Protein 2MGV (pdb70)

Foldseek 3Di:
DKFQDDQAQHFPVVSQVRQVVVVAHEDPDEEEEEDQDDFRGFHDKDDDGIDDHDDYIYTYGYHYD

Sequence (65 aa):
GSRVPSVAGLDVDAARQRLKDAGFQVADQTNSVNSSAKYGEVVGTSPSGQTIPGSIVTIQISNGIGSRVPSVAGLDVDAARQRLKDAGFQVADQTNSVNSSAKYGEVVGTSPSGQTIPGSIVTIQISNGIGSRVPSVAGLDVDAARQRLKDAGFQVADQTNSVNSSAKYGEVVGTSPSGQTIPGSIVTIQISNGIGSRVPSVAGLDVDAARQRLKDAGFQVADQTNSVNSSAKYGEVVGTSPSGQTIPGSIVTIQISNGIGSRVPSVAGLDVDAARQRLKDAGFQVADQTNSVNSSAKYGEVVGTSPSGQTIPGSIVTIQISNGIGSRVPSVAGLDVDAARQRLKDAGFQVADQTNSVNSSAKYGEVVGTSPSGQTIPGSIVTIQISNGIGSRVPSVAGLDVDAARQRLKDAGFQVADQTNSVNSSAKYGEVVGTSPSGQTIPGSIVTIQISNGIGSRVPSVAGLDVDAARQRLKDAGFQVADQTNSVNSSAKYGEVVGTSPSGQTIPGSIVTIQISNGIGSRVPSVAGLDVDAARQRLKDAGFQVADQTNSVNSSAKYGEVVGTSPSGQTIPGSIVTIQISNGIGSRVPSVAGLDVDAARQRLKDAGFQVADQTNSVNSSAKYGEVVGTSPSGQTIPGSIVTIQISNGI

Nearest PDB structures (foldseek):
  2mgv-assembly1_A  TM=9.965E-01  e=6.002E-12  Mycobacterium tuberculosis H37Rv
  3m9g-assembly1_A  TM=8.282E-01  e=5.895E-03  Staphylococcus aureus subsp. aureus N315
  3py9-assembly1_A  TM=7.539E-01  e=1.488E-02  Staphylococcus aureus subsp. aureus Mu50
  5e10-assembly1_A  TM=6.794E-01  e=1.393E-02  Mycobacterium tuberculosis H37Rv
  2kuf-assembly1_A  TM=7.237E-01  e=1.939E-02  Mycobacterium tuberculosis H37Rv

Radius of gyration: 11.42 Å; Cα contacts (8 Å, |Δi|>4): 129; chains: 1; bounding box: 31×23×20 Å

CATH classification: 3.30.10.20

Structure (mmCIF, N/CA/C/O backbone):
data_2MGV
#
_entry.id   2MGV
#
loop_
_atom_site.group_PDB
_atom_site.id
_atom_site.type_symbol
_atom_site.label_atom_id
_atom_site.label_alt_id
_atom_site.label_comp_id
_atom_site.label_asym_id
_atom_site.label_entity_id
_atom_site.label_seq_id
_atom_site.pdbx_PDB_ins_code
_atom_site.Cartn_x
_atom_site.Cartn_y
_atom_site.Cartn_z
_atom_site.occupancy
_atom_site.B_iso_or_equiv
_atom_site.auth_seq_id
_atom_site.auth_comp_id
_atom_site.auth_asym_id
_atom_site.auth_atom_id
_atom_site.pdbx_PDB_model_num
ATOM 1 N N . GLY A 1 1 ? 1.330 0.000 0.000 1.00 13.00 1 GLY A N 1
ATOM 2 C CA . GLY A 1 1 ? 2.071 0.001 -1.247 1.00 45.03 1 GLY A CA 1
ATOM 3 C C . GLY A 1 1 ? 3.571 0.042 -1.030 1.00 21.20 1 GLY A C 1
ATOM 4 O O . GLY A 1 1 ? 4.121 1.073 -0.645 1.00 5.33 1 GLY A O 1
ATOM 8 N N . SER A 1 2 ? 4.234 -1.084 -1.276 1.00 0.31 2 SER A N 1
ATOM 9 C CA . SER A 1 2 ? 5.679 -1.174 -1.099 1.00 73.14 2 SER A CA 1
ATOM 10 C C . SER A 1 2 ? 6.411 -0.563 -2.290 1.00 53.03 2 SER A C 1
ATOM 11 O O . SER A 1 2 ? 6.602 -1.215 -3.317 1.00 35.21 2 SER A O 1
ATOM 19 N N . ARG A 1 3 ? 6.818 0.694 -2.145 1.00 23.40 3 ARG A N 1
ATOM 20 C CA . ARG A 1 3 ? 7.528 1.394 -3.208 1.00 43.42 3 ARG A CA 1
ATOM 21 C C . ARG A 1 3 ? 8.026 2.754 -2.726 1.00 34.25 3 ARG A C 1
ATOM 22 O O . ARG A 1 3 ? 7.444 3.790 -3.048 1.00 32.23 3 ARG A O 1
ATOM 43 N N . VAL A 1 4 ? 9.106 2.742 -1.950 1.00 55.14 4 VAL A N 1
ATOM 44 C CA . VAL A 1 4 ? 9.682 3.973 -1.424 1.00 12.35 4 VAL A CA 1
ATOM 45 C C . VAL A 1 4 ? 10.319 4.801 -2.534 1.00 21.10 4 VAL A C 1
ATOM 46 O O . VAL A 1 4 ? 11.065 4.292 -3.371 1.00 53.44 4 VAL A O 1
ATOM 59 N N . PRO A 1 5 ? 10.021 6.109 -2.543 1.00 33.40 5 PRO A N 1
ATOM 60 C CA . PRO A 1 5 ? 10.555 7.036 -3.545 1.00 21.41 5 PRO A CA 1
ATOM 61 C C . PRO A 1 5 ? 12.050 7.278 -3.371 1.00 45.02 5 PRO A C 1
ATOM 62 O O . PRO A 1 5 ? 12.561 7.291 -2.251 1.00 52.51 5 PRO A O 1
ATOM 73 N N . SER A 1 6 ? 12.748 7.470 -4.487 1.00 32.45 6 SER A N 1
ATOM 74 C CA . SER A 1 6 ? 14.186 7.708 -4.457 1.00 40.33 6 SER A CA 1
ATOM 75 C C . SER A 1 6 ? 14.488 9.173 -4.155 1.00 35.03 6 SER A C 1
ATOM 76 O O . SER A 1 6 ? 14.128 10.065 -4.924 1.00 22.42 6 SER A O 1
ATOM 84 N N . VAL A 1 7 ? 15.150 9.414 -3.028 1.00 23.31 7 VAL A N 1
ATOM 85 C CA . VAL A 1 7 ? 15.502 10.769 -2.622 1.00 50.34 7 VAL A CA 1
ATOM 86 C C . VAL A 1 7 ? 17.012 10.978 -2.655 1.00 13.41 7 VAL A C 1
ATOM 87 O O . VAL A 1 7 ? 17.516 12.008 -2.208 1.00 13.13 7 VAL A O 1
ATOM 100 N N . ALA A 1 8 ? 17.729 9.994 -3.188 1.00 15.31 8 ALA A N 1
ATOM 101 C CA . ALA A 1 8 ? 19.181 10.071 -3.281 1.00 41.34 8 ALA A CA 1
ATOM 102 C C . ALA A 1 8 ? 19.617 11.327 -4.029 1.00 63.43 8 ALA A C 1
ATOM 103 O O . ALA A 1 8 ? 19.171 11.582 -5.147 1.00 32.12 8 ALA A O 1
ATOM 110 N N . GLY A 1 9 ? 20.493 12.108 -3.404 1.00 54.42 9 GLY A N 1
ATOM 111 C CA . GLY A 1 9 ? 20.974 13.328 -4.026 1.00 14.53 9 GLY A CA 1
ATOM 112 C C . GLY A 1 9 ? 20.200 14.552 -3.576 1.00 52.04 9 GLY A C 1
ATOM 113 O O . GLY A 1 9 ? 20.664 15.682 -3.734 1.00 41.00 9 GLY A O 1
ATOM 117 N N . LEU A 1 10 ? 19.016 14.329 -3.017 1.00 31.33 10 LEU A N 1
ATOM 118 C CA . LEU A 1 10 ? 18.174 15.423 -2.544 1.00 63.43 10 LEU A CA 1
ATOM 119 C C . LEU A 1 10 ? 18.502 15.776 -1.097 1.00 71.21 10 LEU A C 1
ATOM 120 O O . LEU A 1 10 ? 19.421 15.212 -0.503 1.00 33.33 10 LEU A O 1
ATOM 136 N N . ASP A 1 11 ? 17.743 16.711 -0.536 1.00 24.34 11 ASP A N 1
ATOM 137 C CA . ASP A 1 11 ? 17.951 17.137 0.844 1.00 54.05 11 ASP A CA 1
ATOM 138 C C . ASP A 1 11 ? 17.163 16.256 1.809 1.00 42.33 11 ASP A C 1
ATOM 139 O O . ASP A 1 11 ? 16.159 15.650 1.434 1.00 1.33 11 ASP A O 1
ATOM 148 N N . VAL A 1 12 ? 17.626 16.189 3.053 1.00 45.32 12 VAL A N 1
ATOM 149 C CA . VAL A 1 12 ? 16.966 15.383 4.072 1.00 31.31 12 VAL A CA 1
ATOM 150 C C . VAL A 1 12 ? 15.527 15.839 4.286 1.00 30.45 12 VAL A C 1
ATOM 151 O O . VAL A 1 12 ? 14.608 15.022 4.341 1.00 74.44 12 VAL A O 1
ATOM 164 N N . ASP A 1 13 ? 15.339 17.148 4.407 1.00 1.13 13 ASP A N 1
ATOM 165 C CA . ASP A 1 13 ? 14.011 17.714 4.614 1.00 1.13 13 ASP A CA 1
ATOM 166 C C . ASP A 1 13 ? 13.048 17.251 3.526 1.00 55.31 13 ASP A C 1
ATOM 167 O O . ASP A 1 13 ? 11.860 17.051 3.779 1.00 51.23 13 ASP A O 1
ATOM 176 N N . ALA A 1 14 ? 13.568 17.084 2.314 1.00 15.33 14 ALA A N 1
ATOM 177 C CA . ALA A 1 14 ? 12.754 16.644 1.188 1.00 52.53 14 ALA A CA 1
ATOM 178 C C . ALA A 1 14 ? 12.468 15.149 1.268 1.00 33.20 14 ALA A C 1
ATOM 179 O O . ALA A 1 14 ? 11.355 14.704 0.989 1.00 53.42 14 ALA A O 1
ATOM 186 N N . ALA A 1 15 ? 13.480 14.377 1.651 1.00 52.23 15 ALA A N 1
ATOM 187 C CA . ALA A 1 15 ? 13.336 12.931 1.769 1.00 41.52 15 ALA A CA 1
ATOM 188 C C . ALA A 1 15 ? 12.351 12.566 2.874 1.00 51.21 15 ALA A C 1
ATOM 189 O O . ALA A 1 15 ? 11.665 11.547 2.795 1.00 22.21 15 ALA A O 1
ATOM 196 N N . ARG A 1 16 ? 12.286 13.404 3.903 1.00 2.34 16 ARG A N 1
ATOM 197 C CA . ARG A 1 16 ? 11.386 13.168 5.026 1.00 61.14 16 ARG A CA 1
ATOM 198 C C . ARG A 1 16 ? 9.937 13.426 4.624 1.00 52.02 16 ARG A C 1
ATOM 199 O O . ARG A 1 16 ? 9.025 12.734 5.076 1.00 23.01 16 ARG A O 1
ATOM 220 N N . GLN A 1 17 ? 9.733 14.426 3.772 1.00 4.35 17 GLN A N 1
ATOM 221 C CA . GLN A 1 17 ? 8.395 14.776 3.311 1.00 20.13 17 GLN A CA 1
ATOM 222 C C . GLN A 1 17 ? 7.851 13.713 2.362 1.00 4.30 17 GLN A C 1
ATOM 223 O O . GLN A 1 17 ? 6.648 13.458 2.325 1.00 73.24 17 GLN A O 1
ATOM 237 N N . ARG A 1 18 ? 8.746 13.097 1.596 1.00 2.52 18 ARG A N 1
ATOM 238 C CA . ARG A 1 18 ? 8.356 12.063 0.646 1.00 53.55 18 ARG A CA 1
ATOM 239 C C . ARG A 1 18 ? 7.804 10.839 1.370 1.00 11.20 18 ARG A C 1
ATOM 240 O O . ARG A 1 18 ? 6.746 10.318 1.014 1.00 11.21 18 ARG A O 1
ATOM 261 N N . LEU A 1 19 ? 8.527 10.384 2.387 1.00 1.42 19 LEU A N 1
ATOM 262 C CA . LEU A 1 19 ? 8.111 9.221 3.162 1.00 33.32 19 LEU A CA 1
ATOM 263 C C . LEU A 1 19 ? 6.726 9.435 3.764 1.00 33.33 19 LEU A C 1
ATOM 264 O O . LEU A 1 19 ? 5.845 8.584 3.641 1.00 74.44 19 LEU A O 1
ATOM 280 N N . LYS A 1 20 ? 6.539 10.578 4.415 1.00 42.11 20 LYS A N 1
ATOM 281 C CA . LYS A 1 20 ? 5.261 10.907 5.034 1.00 53.23 20 LYS A CA 1
ATOM 282 C C . LYS A 1 20 ? 4.142 10.919 3.997 1.00 35.53 20 LYS A C 1
ATOM 283 O O . LYS A 1 20 ? 2.994 10.597 4.306 1.00 53.42 20 LYS A O 1
ATOM 302 N N . ASP A 1 21 ? 4.484 11.289 2.768 1.00 35.41 21 ASP A N 1
ATOM 303 C CA . ASP A 1 21 ? 3.508 11.339 1.685 1.00 31.05 21 ASP A CA 1
ATOM 304 C C . ASP A 1 21 ? 3.070 9.934 1.282 1.00 3.24 21 ASP A C 1
ATOM 305 O O . ASP A 1 21 ? 1.961 9.737 0.787 1.00 2.21 21 ASP A O 1
ATOM 314 N N . ALA A 1 22 ? 3.950 8.961 1.498 1.00 50.55 22 ALA A N 1
ATOM 315 C CA . ALA A 1 22 ? 3.654 7.575 1.158 1.00 42.23 2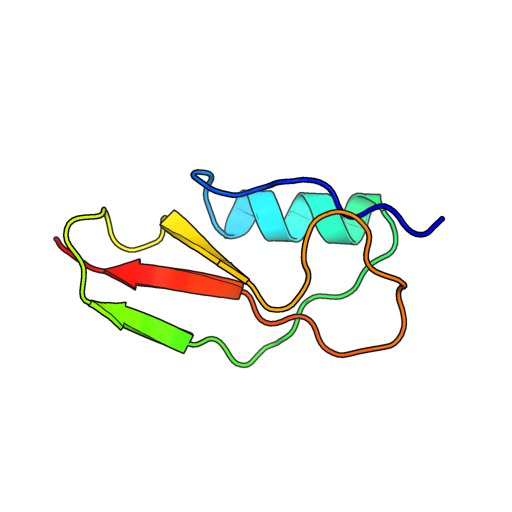2 ALA A CA 1
ATOM 316 C C . ALA A 1 22 ? 3.148 6.808 2.374 1.00 24.33 22 ALA A C 1
ATOM 317 O O . ALA A 1 22 ? 2.949 5.595 2.316 1.00 15.15 22 ALA A O 1
ATOM 324 N N . GLY A 1 23 ? 2.944 7.523 3.477 1.00 73.34 23 GLY A N 1
ATOM 325 C CA . GLY A 1 23 ? 2.464 6.891 4.692 1.00 52.31 23 GLY A CA 1
ATOM 326 C C . GLY A 1 23 ? 3.576 6.223 5.476 1.00 13.54 23 GLY A C 1
ATOM 327 O O . GLY A 1 23 ? 3.323 5.339 6.295 1.00 63.35 23 GLY A O 1
ATOM 331 N N . PHE A 1 24 ? 4.810 6.646 5.226 1.00 5.02 24 PHE A N 1
ATOM 332 C CA . PHE A 1 24 ? 5.966 6.081 5.913 1.00 31.04 24 PHE A CA 1
ATOM 333 C C . PHE A 1 24 ? 6.310 6.894 7.158 1.00 13.01 24 PHE A C 1
ATOM 334 O O . PHE A 1 24 ? 5.712 7.939 7.413 1.00 32.14 24 PHE A O 1
ATOM 351 N N . GLN A 1 25 ? 7.276 6.406 7.928 1.00 24.53 25 GLN A N 1
ATOM 352 C CA . GLN A 1 25 ? 7.699 7.086 9.147 1.00 71.22 25 GLN A CA 1
ATOM 353 C C . GLN A 1 25 ? 9.175 7.462 9.076 1.00 24.44 25 GLN A C 1
ATOM 354 O O . GLN A 1 25 ? 9.947 6.854 8.334 1.00 33.52 25 GLN A O 1
ATOM 368 N N . VAL A 1 26 ? 9.563 8.468 9.854 1.00 55.13 26 VAL A N 1
ATOM 369 C CA . VAL A 1 26 ? 10.947 8.925 9.880 1.00 31.22 26 VAL A CA 1
ATOM 370 C C . VAL A 1 26 ? 11.587 8.660 11.238 1.00 11.33 26 VAL A C 1
ATOM 371 O O . VAL A 1 26 ? 10.983 8.914 12.280 1.00 22.33 26 VAL A O 1
ATOM 384 N N . ALA A 1 27 ? 12.814 8.150 11.219 1.00 73.42 27 ALA A N 1
ATOM 385 C CA . ALA A 1 27 ? 13.537 7.853 12.449 1.00 63.02 27 ALA A CA 1
ATOM 386 C C . ALA A 1 27 ? 14.173 9.112 13.029 1.00 64.32 27 ALA A C 1
ATOM 387 O O . ALA A 1 27 ? 14.376 10.099 12.321 1.00 32.23 27 ALA A O 1
ATOM 394 N N . ASP A 1 28 ? 14.486 9.070 14.319 1.00 15.43 28 ASP A N 1
ATOM 395 C CA . ASP A 1 28 ? 15.099 10.208 14.994 1.00 1.14 28 ASP A CA 1
ATOM 396 C C . ASP A 1 28 ? 16.621 10.120 14.934 1.00 71.21 28 ASP A C 1
ATOM 397 O O . ASP A 1 28 ? 17.305 11.133 14.796 1.00 43.20 28 ASP A O 1
ATOM 406 N N . GLN A 1 29 ? 17.142 8.902 15.039 1.00 25.23 29 GLN A N 1
ATOM 407 C CA . GLN A 1 29 ? 18.583 8.682 14.998 1.00 4.34 29 GLN A CA 1
ATOM 408 C C . GLN A 1 29 ? 19.104 8.752 13.567 1.00 42.03 29 GLN A C 1
ATOM 409 O O . GLN A 1 29 ? 18.599 8.067 12.676 1.00 4.14 29 GLN A O 1
ATOM 423 N N . THR A 1 30 ? 20.118 9.585 13.351 1.00 72.23 30 THR A N 1
ATOM 424 C CA . THR A 1 30 ? 20.706 9.745 12.027 1.00 3.51 30 THR A CA 1
ATOM 425 C C . THR A 1 30 ? 22.205 9.467 12.054 1.00 32.00 30 THR A C 1
ATOM 426 O O . THR A 1 30 ? 22.862 9.654 13.077 1.00 32.42 30 THR A O 1
ATOM 437 N N . ASN A 1 31 ? 22.739 9.020 10.922 1.00 23.13 31 ASN A N 1
ATOM 438 C CA . ASN A 1 31 ? 24.162 8.716 10.817 1.00 72.23 31 ASN A CA 1
ATOM 439 C C . ASN A 1 31 ? 24.823 9.574 9.743 1.00 4.31 31 ASN A C 1
ATOM 440 O O . ASN A 1 31 ? 24.321 9.685 8.625 1.00 35.10 31 ASN A O 1
ATOM 451 N N . SER A 1 32 ? 25.954 10.180 10.091 1.00 24.20 32 SER A N 1
ATOM 452 C CA . SER A 1 32 ? 26.684 11.031 9.159 1.00 51.14 32 SER A CA 1
ATOM 453 C C . SER A 1 32 ? 28.028 10.409 8.792 1.00 74.31 32 SER A C 1
ATOM 454 O O . SER A 1 32 ? 28.751 9.911 9.655 1.00 34.31 32 SER A O 1
ATOM 462 N N . VAL A 1 33 ? 28.356 10.441 7.504 1.00 31.32 33 VAL A N 1
ATOM 463 C CA . VAL A 1 33 ? 29.613 9.881 7.021 1.00 13.25 33 VAL A CA 1
ATOM 464 C C . VAL A 1 33 ? 30.392 10.905 6.203 1.00 32.14 33 VAL A C 1
ATOM 465 O O . VAL A 1 33 ? 29.807 11.733 5.506 1.00 35.54 33 VAL A O 1
ATOM 478 N N . ASN A 1 34 ? 31.716 10.842 6.293 1.00 23.14 34 ASN A N 1
ATOM 479 C CA . ASN A 1 34 ? 32.577 11.764 5.561 1.00 11.01 34 ASN A CA 1
ATOM 480 C C . ASN A 1 34 ? 32.758 11.308 4.117 1.00 42.05 34 ASN A C 1
ATOM 481 O O . ASN A 1 34 ? 32.932 10.120 3.847 1.00 33.41 34 ASN A O 1
ATOM 492 N N . SER A 1 35 ? 32.717 12.261 3.191 1.00 2.42 35 SER A N 1
ATOM 493 C CA . SER A 1 35 ? 32.874 11.958 1.774 1.00 73.04 35 SER A CA 1
ATOM 494 C C . SER A 1 35 ? 33.172 13.224 0.977 1.00 41.33 35 SER A C 1
ATOM 495 O O . SER A 1 35 ? 33.425 14.285 1.548 1.00 53.24 35 SER A O 1
ATOM 503 N N . SER A 1 36 ? 33.141 13.104 -0.347 1.00 11.23 36 SER A N 1
ATOM 504 C CA . SER A 1 36 ? 33.412 14.237 -1.224 1.00 14.43 36 SER A CA 1
ATOM 505 C C . SER A 1 36 ? 32.114 14.920 -1.645 1.00 1.41 36 SER A C 1
ATOM 506 O O . SER A 1 36 ? 32.060 15.595 -2.673 1.00 22.12 36 SER A O 1
ATOM 514 N N . ALA A 1 37 ? 31.070 14.740 -0.842 1.00 62.14 37 ALA A N 1
ATOM 515 C CA . ALA A 1 37 ? 29.773 15.340 -1.130 1.00 21.44 37 ALA A CA 1
ATOM 516 C C . ALA A 1 37 ? 29.480 16.496 -0.179 1.00 63.33 37 ALA A C 1
ATOM 517 O O . ALA A 1 37 ? 30.247 16.761 0.747 1.00 14.20 37 ALA A O 1
ATOM 524 N N . LYS A 1 38 ? 28.367 17.182 -0.415 1.00 31.40 38 LYS A N 1
ATOM 525 C CA . LYS A 1 38 ? 27.972 18.310 0.420 1.00 75.41 38 LYS A CA 1
ATOM 526 C C . LYS A 1 38 ? 27.161 17.838 1.623 1.00 54.42 38 LYS A C 1
ATOM 527 O O . LYS A 1 38 ? 26.142 17.164 1.471 1.00 33.01 38 LYS A O 1
ATOM 546 N N . TYR A 1 39 ? 27.618 18.199 2.817 1.00 62.43 39 TYR A N 1
ATOM 547 C CA . TYR A 1 39 ? 26.935 17.812 4.046 1.00 65.45 39 TYR A CA 1
ATOM 548 C C . TYR A 1 39 ? 25.454 18.172 3.982 1.00 23.44 39 TYR A C 1
ATOM 549 O O . TYR A 1 39 ? 25.086 19.261 3.545 1.00 65.02 39 TYR A O 1
ATOM 567 N N . GLY A 1 40 ? 24.608 17.246 4.424 1.00 14.42 40 GLY A N 1
ATOM 568 C CA . GLY A 1 40 ? 23.176 17.484 4.410 1.00 30.14 40 GLY A CA 1
ATOM 569 C C . GLY A 1 40 ? 22.479 16.758 3.277 1.00 52.21 40 GLY A C 1
ATOM 570 O O . GLY A 1 40 ? 21.264 16.564 3.310 1.00 2.05 40 GLY A O 1
ATOM 574 N N . GLU A 1 41 ? 23.249 16.358 2.270 1.00 50.11 41 GLU A N 1
ATOM 575 C CA . GLU A 1 41 ? 22.696 15.652 1.120 1.00 41.10 41 GLU A CA 1
ATOM 576 C C . GLU A 1 41 ? 22.501 14.171 1.433 1.00 41.41 41 GLU A C 1
ATOM 577 O O . GLU A 1 41 ? 23.413 13.503 1.919 1.00 63.52 41 GLU A O 1
ATOM 589 N N . VAL A 1 42 ? 21.304 13.666 1.151 1.00 24.33 42 VAL A N 1
ATOM 590 C CA . VAL A 1 42 ? 20.988 12.264 1.402 1.00 44.54 42 VAL A CA 1
ATOM 591 C C . VAL A 1 42 ? 21.608 11.363 0.340 1.00 41.13 42 VAL A C 1
ATOM 592 O O . VAL A 1 42 ? 21.205 11.388 -0.823 1.00 70.42 42 VAL A O 1
ATOM 605 N N . VAL A 1 43 ? 22.591 10.567 0.748 1.00 63.24 43 VAL A N 1
ATOM 606 C CA . VAL A 1 43 ? 23.267 9.655 -0.168 1.00 54.32 43 VAL A CA 1
ATOM 607 C C . VAL A 1 43 ? 23.154 8.212 0.310 1.00 54.10 43 VAL A C 1
ATOM 608 O O . VAL A 1 43 ? 23.307 7.274 -0.471 1.00 51.34 43 VAL A O 1
ATOM 621 N N . GLY A 1 44 ? 22.884 8.041 1.601 1.00 55.33 44 GLY A N 1
ATOM 622 C CA . GLY A 1 44 ? 22.754 6.709 2.162 1.00 50.15 44 GLY A CA 1
ATOM 623 C C . GLY A 1 44 ? 21.554 6.580 3.079 1.00 41.41 44 GLY A C 1
ATOM 624 O O . GLY A 1 44 ? 21.420 7.329 4.048 1.00 60.41 44 GLY A O 1
ATOM 628 N N . THR A 1 45 ? 20.677 5.630 2.773 1.00 34.53 45 THR A N 1
ATOM 629 C CA . THR A 1 45 ? 19.480 5.407 3.575 1.00 4.15 45 THR A CA 1
ATOM 630 C C . THR A 1 45 ? 19.280 3.924 3.864 1.00 73.33 45 THR A C 1
ATOM 631 O O . THR A 1 45 ? 19.867 3.068 3.202 1.00 61.01 45 THR A O 1
ATOM 642 N N . SER A 1 46 ? 18.446 3.626 4.855 1.00 72.30 46 SER A N 1
ATOM 643 C CA . SER A 1 46 ? 18.170 2.245 5.233 1.00 60.42 46 SER A CA 1
ATOM 644 C C . SER A 1 46 ? 17.448 1.508 4.109 1.00 62.34 46 SER A C 1
ATOM 645 O O . SER A 1 46 ? 17.926 0.502 3.584 1.00 63.30 46 SER A O 1
ATOM 653 N N . PRO A 1 47 ? 16.268 2.019 3.729 1.00 10.51 47 PRO A N 1
ATOM 654 C CA . PRO A 1 47 ? 15.454 1.427 2.663 1.00 1.14 47 PRO A CA 1
ATOM 655 C C . PRO A 1 47 ? 16.085 1.604 1.286 1.00 34.23 47 PRO A C 1
ATOM 656 O O . PRO A 1 47 ? 16.887 2.512 1.072 1.00 1.45 47 PRO A O 1
ATOM 667 N N . SER A 1 48 ? 15.716 0.730 0.355 1.00 32.11 48 SER A N 1
ATOM 668 C CA . SER A 1 48 ? 16.248 0.788 -1.001 1.00 62.22 48 SER A CA 1
ATOM 669 C C . SER A 1 48 ? 15.149 0.532 -2.028 1.00 30.43 48 SER A C 1
ATOM 670 O O . SER A 1 48 ? 14.559 -0.547 -2.066 1.00 33.13 48 SER A O 1
ATOM 678 N N . GLY A 1 49 ? 14.879 1.533 -2.860 1.00 5.34 49 GLY A N 1
ATOM 679 C CA . GLY A 1 49 ? 13.852 1.398 -3.875 1.00 70.14 49 GLY A CA 1
ATOM 680 C C . GLY A 1 49 ? 12.500 1.044 -3.289 1.00 13.42 49 GLY A C 1
ATOM 681 O O . GLY A 1 49 ? 11.813 1.903 -2.735 1.00 64.11 49 GLY A O 1
ATOM 685 N N . GLN A 1 50 ? 12.116 -0.222 -3.412 1.00 32.12 50 GLN A N 1
ATOM 686 C CA . GLN A 1 50 ? 10.835 -0.686 -2.891 1.00 42.40 50 GLN A CA 1
ATOM 687 C C . GLN A 1 50 ? 10.986 -1.219 -1.470 1.00 41.50 50 GLN A C 1
ATOM 688 O O . GLN A 1 50 ? 11.571 -2.280 -1.252 1.00 20.11 50 GLN A O 1
ATOM 702 N N . THR A 1 51 ? 10.455 -0.475 -0.505 1.00 10.44 51 THR A N 1
ATOM 703 C CA . THR A 1 51 ? 10.532 -0.871 0.896 1.00 72.13 51 THR A CA 1
ATOM 704 C C . THR A 1 51 ? 9.148 -0.901 1.535 1.00 24.33 51 THR A C 1
ATOM 705 O O . THR A 1 51 ? 8.338 0.001 1.325 1.00 15.33 51 THR A O 1
ATOM 716 N N . ILE A 1 52 ? 8.886 -1.944 2.316 1.00 14.54 52 ILE A N 1
ATOM 717 C CA . ILE A 1 52 ? 7.600 -2.089 2.988 1.00 61.20 52 ILE A CA 1
ATOM 718 C C . ILE A 1 52 ? 7.592 -1.356 4.325 1.00 23.42 52 ILE A C 1
ATOM 719 O O . ILE A 1 52 ? 8.524 -1.459 5.123 1.00 4.01 52 ILE A O 1
ATOM 735 N N . PRO A 1 53 ? 6.514 -0.599 4.579 1.00 64.42 53 PRO A N 1
ATOM 736 C CA . PRO A 1 53 ? 6.357 0.164 5.820 1.00 25.14 53 PRO A CA 1
ATOM 737 C C . PRO A 1 53 ? 6.131 -0.737 7.030 1.00 51.22 53 PRO A C 1
ATOM 738 O O . PRO A 1 53 ? 5.339 -1.677 6.976 1.00 10.34 53 PRO A O 1
ATOM 749 N N . GLY A 1 54 ? 6.832 -0.443 8.121 1.00 52.41 54 GLY A N 1
ATOM 750 C CA . GLY A 1 54 ? 6.692 -1.235 9.328 1.00 22.34 54 GLY A CA 1
ATOM 751 C C . GLY A 1 54 ? 7.985 -1.326 10.115 1.00 15.53 54 GLY A C 1
ATOM 752 O O . GLY A 1 54 ? 7.985 -1.731 11.277 1.00 35.54 54 GLY A O 1
ATOM 756 N N . SER A 1 55 ? 9.090 -0.948 9.481 1.00 54.33 55 SER A N 1
ATOM 757 C CA . SER A 1 55 ? 10.396 -0.993 10.127 1.00 31.14 55 SER A CA 1
ATOM 758 C C . SER A 1 55 ? 10.908 0.415 10.416 1.00 65.42 55 SER A C 1
ATOM 759 O O . SER A 1 55 ? 10.161 1.389 10.325 1.00 5.45 55 SER A O 1
ATOM 767 N N . ILE A 1 56 ? 12.187 0.512 10.763 1.00 2.12 56 ILE A N 1
ATOM 768 C CA . ILE A 1 56 ? 12.801 1.800 11.064 1.00 74.30 56 ILE A CA 1
ATOM 769 C C . ILE A 1 56 ? 13.624 2.305 9.884 1.00 4.15 56 ILE A C 1
ATOM 770 O O . ILE A 1 56 ? 14.506 1.606 9.384 1.00 11.41 56 ILE A O 1
ATOM 786 N N . VAL A 1 57 ? 13.332 3.525 9.445 1.00 5.33 57 VAL A N 1
ATOM 787 C CA . VAL A 1 57 ? 14.048 4.127 8.326 1.00 30.42 57 VAL A CA 1
ATOM 788 C C . VAL A 1 57 ? 14.981 5.235 8.802 1.00 75.20 57 VAL A C 1
ATOM 789 O O . VAL A 1 57 ? 14.536 6.245 9.349 1.00 74.33 57 VAL A O 1
ATOM 802 N N . THR A 1 58 ? 16.279 5.040 8.590 1.00 15.32 58 THR A N 1
ATOM 803 C CA . THR A 1 58 ? 17.275 6.023 8.998 1.00 61.44 58 THR A CA 1
ATOM 804 C C . THR A 1 58 ? 17.871 6.736 7.789 1.00 74.50 58 THR A C 1
ATOM 805 O O . THR A 1 58 ? 18.323 6.095 6.840 1.00 64.02 58 THR A O 1
ATOM 816 N N . ILE A 1 59 ? 17.868 8.064 7.831 1.00 74.44 59 ILE A N 1
ATOM 817 C CA . ILE A 1 59 ? 18.410 8.863 6.739 1.00 74.22 59 ILE A CA 1
ATOM 818 C C . ILE A 1 59 ? 19.836 9.309 7.040 1.00 42.30 59 ILE A C 1
ATOM 819 O O . ILE A 1 59 ? 20.084 10.004 8.025 1.00 21.11 59 ILE A O 1
ATOM 835 N N . GLN A 1 60 ? 20.770 8.907 6.184 1.00 73.33 60 GLN A N 1
ATOM 836 C CA . GLN A 1 60 ? 22.172 9.267 6.358 1.00 32.31 60 GLN A CA 1
ATOM 837 C C . GLN A 1 60 ? 22.642 10.183 5.234 1.00 44.43 60 GLN A C 1
ATOM 838 O O . GLN A 1 60 ? 22.228 10.034 4.084 1.00 64.33 60 GLN A O 1
ATOM 852 N N . ILE A 1 61 ? 23.509 11.132 5.574 1.00 74.23 61 ILE A N 1
ATOM 853 C CA . ILE A 1 61 ? 24.035 12.072 4.592 1.00 24.03 61 ILE A CA 1
ATOM 854 C C . ILE A 1 61 ? 25.560 12.040 4.563 1.00 33.05 61 ILE A C 1
ATOM 855 O O . ILE A 1 61 ? 26.197 11.525 5.481 1.00 25.55 61 ILE A O 1
ATOM 871 N N . SER A 1 62 ? 26.138 12.596 3.504 1.00 51.14 62 SER A N 1
ATOM 872 C CA . SER A 1 62 ? 27.588 12.630 3.354 1.00 70.23 62 SER A CA 1
ATOM 873 C C . SER A 1 62 ? 28.126 14.037 3.594 1.00 64.03 62 SER A C 1
ATOM 874 O O . SER A 1 62 ? 27.774 14.978 2.884 1.00 75.43 62 SER A O 1
ATOM 882 N N . ASN A 1 63 ? 28.983 14.172 4.600 1.00 5.15 63 ASN A N 1
ATOM 883 C CA . ASN A 1 63 ? 29.571 15.464 4.936 1.00 41.02 63 ASN A CA 1
ATOM 884 C C . ASN A 1 63 ? 30.968 15.598 4.338 1.00 64.21 63 ASN A C 1
ATOM 885 O O . ASN A 1 63 ? 31.873 14.833 4.670 1.00 1.44 63 ASN A O 1
ATOM 896 N N . GLY A 1 64 ? 31.137 16.576 3.453 1.00 35.00 64 GLY A N 1
ATOM 897 C CA . GLY A 1 64 ? 32.426 16.793 2.823 1.00 32.21 64 GLY A CA 1
ATOM 898 C C . GLY A 1 64 ? 32.926 18.213 2.999 1.00 34.02 64 GLY A C 1
ATOM 899 O O . GLY A 1 64 ? 34.131 18.447 3.084 1.00 5.51 64 GLY A O 1
ATOM 903 N N . ILE A 1 65 ? 31.998 19.163 3.053 1.00 72.35 65 ILE A N 1
ATOM 904 C CA . ILE A 1 65 ? 32.351 20.567 3.219 1.00 65.11 65 ILE A CA 1
ATOM 905 C C . ILE A 1 65 ? 33.264 20.765 4.425 1.00 74.02 65 ILE A C 1
ATOM 906 O O . ILE A 1 65 ? 33.399 19.877 5.267 1.00 52.21 65 ILE A O 1
ATOM 922 N N . GLY A 1 1 ? 1.509 1.559 -2.218 1.00 52.12 1 GLY A N 2
ATOM 923 C CA . GLY A 1 1 ? 1.903 1.040 -0.921 1.00 50.54 1 GLY A CA 2
ATOM 924 C C . GLY A 1 1 ? 3.400 0.827 -0.813 1.00 33.11 1 GLY A C 2
ATOM 925 O O . GLY A 1 1 ? 4.133 1.722 -0.393 1.00 54.41 1 GLY A O 2
ATOM 929 N N . SER A 1 2 ? 3.855 -0.363 -1.191 1.00 20.42 2 SER A N 2
ATOM 930 C CA . SER A 1 2 ? 5.274 -0.694 -1.129 1.00 11.13 2 SER A CA 2
ATOM 931 C C . SER A 1 2 ? 6.027 -0.077 -2.303 1.00 4.51 2 SER A C 2
ATOM 932 O O . SER A 1 2 ? 6.136 -0.679 -3.371 1.00 23.53 2 SER A O 2
ATOM 940 N N . ARG A 1 3 ? 6.546 1.130 -2.097 1.00 33.34 3 ARG A N 2
ATOM 941 C CA . ARG A 1 3 ? 7.288 1.830 -3.137 1.00 41.55 3 ARG A CA 2
ATOM 942 C C . ARG A 1 3 ? 7.841 3.153 -2.614 1.00 54.14 3 ARG A C 2
ATOM 943 O O . ARG A 1 3 ? 7.272 4.217 -2.862 1.00 22.23 3 ARG A O 2
ATOM 964 N N . VAL A 1 4 ? 8.952 3.079 -1.889 1.00 64.14 4 VAL A N 2
ATOM 965 C CA . VAL A 1 4 ? 9.582 4.270 -1.332 1.00 23.42 4 VAL A CA 2
ATOM 966 C C . VAL A 1 4 ? 10.196 5.132 -2.429 1.00 72.12 4 VAL A C 2
ATOM 967 O O . VAL A 1 4 ? 10.893 4.645 -3.319 1.00 23.40 4 VAL A O 2
ATOM 980 N N . PRO A 1 5 ? 9.932 6.445 -2.367 1.00 13.54 5 PRO A N 2
ATOM 981 C CA . PRO A 1 5 ? 10.449 7.405 -3.347 1.00 24.40 5 PRO A CA 2
ATOM 982 C C . PRO A 1 5 ? 11.956 7.602 -3.225 1.00 4.13 5 PRO A C 2
ATOM 983 O O . PRO A 1 5 ? 12.508 7.581 -2.124 1.00 74.33 5 PRO A O 2
ATOM 994 N N . SER A 1 6 ? 12.618 7.795 -4.362 1.00 34.24 6 SER A N 2
ATOM 995 C CA . SER A 1 6 ? 14.062 7.993 -4.382 1.00 21.03 6 SER A CA 2
ATOM 996 C C . SER A 1 6 ? 14.416 9.443 -4.065 1.00 20.34 6 SER A C 2
ATOM 997 O O . SER A 1 6 ? 14.046 10.359 -4.798 1.00 53.25 6 SER A O 2
ATOM 1005 N N . VAL A 1 7 ? 15.136 9.643 -2.965 1.00 72.31 7 VAL A N 2
ATOM 1006 C CA . VAL A 1 7 ? 15.542 10.980 -2.550 1.00 13.04 7 VAL A CA 2
ATOM 1007 C C . VAL A 1 7 ? 17.053 11.151 -2.648 1.00 44.13 7 VAL A C 2
ATOM 1008 O O . VAL A 1 7 ? 17.605 12.158 -2.204 1.00 74.41 7 VAL A O 2
ATOM 1021 N N . ALA A 1 8 ? 17.718 10.161 -3.234 1.00 64.32 8 ALA A N 2
ATOM 1022 C CA . ALA A 1 8 ? 19.167 10.203 -3.394 1.00 34.52 8 ALA A CA 2
ATOM 1023 C C . ALA A 1 8 ? 19.601 11.465 -4.131 1.00 64.41 8 ALA A C 2
ATOM 1024 O O . ALA A 1 8 ? 19.134 11.743 -5.234 1.00 71.15 8 ALA A O 2
ATOM 1031 N N . GLY A 1 9 ? 20.499 12.226 -3.513 1.00 3.10 9 GLY A N 2
ATOM 1032 C CA . GLY A 1 9 ? 20.981 13.450 -4.125 1.00 43.35 9 GLY A CA 2
ATOM 1033 C C . GLY A 1 9 ? 20.159 14.660 -3.729 1.00 34.04 9 GLY A C 2
ATOM 1034 O O . GLY A 1 9 ? 20.603 15.799 -3.878 1.00 25.11 9 GLY A O 2
ATOM 1038 N N . LEU A 1 10 ? 18.955 14.415 -3.223 1.00 72.33 10 LEU A N 2
ATOM 1039 C CA . LEU A 1 10 ? 18.066 15.493 -2.805 1.00 3.50 10 LEU A CA 2
ATOM 1040 C C . LEU A 1 10 ? 18.369 15.925 -1.374 1.00 24.54 10 LEU A C 2
ATOM 1041 O O . LEU A 1 10 ? 19.308 15.428 -0.751 1.00 21.23 10 LEU A O 2
ATOM 1057 N N . ASP A 1 11 ? 17.568 16.850 -0.858 1.00 32.44 11 ASP A N 2
ATOM 1058 C CA . ASP A 1 11 ? 17.748 17.345 0.502 1.00 50.30 11 ASP A CA 2
ATOM 1059 C C . ASP A 1 11 ? 16.994 16.475 1.502 1.00 21.53 11 ASP A C 2
ATOM 1060 O O . ASP A 1 11 ? 15.990 15.848 1.163 1.00 62.01 11 ASP A O 2
ATOM 1069 N N . VAL A 1 12 ? 17.486 16.439 2.737 1.00 54.22 12 VAL A N 2
ATOM 1070 C CA . VAL A 1 12 ? 16.859 15.645 3.787 1.00 53.41 12 VAL A CA 2
ATOM 1071 C C . VAL A 1 12 ? 15.443 16.134 4.074 1.00 62.51 12 VAL A C 2
ATOM 1072 O O . VAL A 1 12 ? 14.513 15.336 4.192 1.00 14.24 12 VAL A O 2
ATOM 1085 N N . ASP A 1 13 ? 15.288 17.448 4.184 1.00 11.21 13 ASP A N 2
ATOM 1086 C CA . ASP A 1 13 ? 13.985 18.044 4.456 1.00 52.02 13 ASP A CA 2
ATOM 1087 C C . ASP A 1 13 ? 12.953 17.584 3.431 1.00 13.00 13 ASP A C 2
ATOM 1088 O O . ASP A 1 13 ? 11.786 17.374 3.762 1.00 62.21 13 ASP A O 2
ATOM 1097 N N . ALA A 1 14 ? 13.390 17.431 2.186 1.00 64.14 14 ALA A N 2
ATOM 1098 C CA . ALA A 1 14 ? 12.505 16.995 1.113 1.00 51.22 14 ALA A CA 2
ATOM 1099 C C . ALA A 1 14 ? 12.223 15.500 1.207 1.00 34.44 14 ALA A C 2
ATOM 1100 O O . ALA A 1 14 ? 11.096 15.056 0.986 1.00 64.20 14 ALA A O 2
ATOM 1107 N N . ALA A 1 15 ? 13.253 14.727 1.537 1.00 52.30 15 ALA A N 2
ATOM 1108 C CA . ALA A 1 15 ? 13.115 13.282 1.662 1.00 74.31 15 ALA A CA 2
ATOM 1109 C C . ALA A 1 15 ? 12.195 12.916 2.822 1.00 54.41 15 ALA A C 2
ATOM 1110 O O . ALA A 1 15 ? 11.521 11.886 2.792 1.00 42.23 15 ALA A O 2
ATOM 1117 N N . ARG A 1 16 ? 12.172 13.767 3.843 1.00 35.52 16 ARG A N 2
ATOM 1118 C CA . ARG A 1 16 ? 11.335 13.532 5.014 1.00 23.41 16 ARG A CA 2
ATOM 1119 C C . ARG A 1 16 ? 9.863 13.763 4.686 1.00 21.40 16 ARG A C 2
ATOM 1120 O O . ARG A 1 16 ? 8.988 13.057 5.188 1.00 42.52 16 ARG A O 2
ATOM 1141 N N . GLN A 1 17 ? 9.599 14.755 3.842 1.00 71.52 17 GLN A N 2
ATOM 1142 C CA . GLN A 1 17 ? 8.233 15.079 3.448 1.00 32.34 17 GLN A CA 2
ATOM 1143 C C . GLN A 1 17 ? 7.663 14.006 2.527 1.00 74.33 17 GLN A C 2
ATOM 1144 O O . GLN A 1 17 ? 6.463 13.731 2.546 1.00 53.14 17 GLN A O 2
ATOM 1158 N N . ARG A 1 18 ? 8.530 13.403 1.721 1.00 65.32 18 ARG A N 2
ATOM 1159 C CA . ARG A 1 18 ? 8.113 12.361 0.791 1.00 73.25 18 ARG A CA 2
ATOM 1160 C C . ARG A 1 18 ? 7.626 11.125 1.541 1.00 21.24 18 ARG A C 2
ATOM 1161 O O . ARG A 1 18 ? 6.563 10.581 1.240 1.00 33.23 18 ARG A O 2
ATOM 1182 N N . LEU A 1 19 ? 8.411 10.686 2.519 1.00 31.02 19 LEU A N 2
ATOM 1183 C CA . LEU A 1 19 ? 8.061 9.514 3.314 1.00 72.55 19 LEU A CA 2
ATOM 1184 C C . LEU A 1 19 ? 6.705 9.697 3.987 1.00 14.30 19 LEU A C 2
ATOM 1185 O O . LEU A 1 19 ? 5.838 8.826 3.910 1.00 13.41 19 LEU A O 2
ATOM 1201 N N . LYS A 1 20 ? 6.527 10.837 4.646 1.00 54.32 20 LYS A N 2
ATOM 1202 C CA . LYS A 1 20 ? 5.275 11.139 5.330 1.00 30.33 20 LYS A CA 2
ATOM 1203 C C . LYS A 1 20 ? 4.104 11.129 4.353 1.00 61.42 20 LYS A C 2
ATOM 1204 O O . LYS A 1 20 ? 2.980 10.783 4.719 1.00 5.40 20 LYS A O 2
ATOM 1223 N N . ASP A 1 21 ? 4.375 11.507 3.109 1.00 52.53 21 ASP A N 2
ATOM 1224 C CA . ASP A 1 21 ? 3.344 11.539 2.078 1.00 51.43 21 ASP A CA 2
ATOM 1225 C C . ASP A 1 21 ? 2.911 10.127 1.698 1.00 21.21 21 ASP A C 2
ATOM 1226 O O . ASP A 1 21 ? 1.782 9.910 1.260 1.00 32.30 21 ASP A O 2
ATOM 1235 N N . ALA A 1 22 ? 3.817 9.170 1.868 1.00 24.25 22 ALA A N 2
ATOM 1236 C CA . ALA A 1 22 ? 3.529 7.778 1.545 1.00 40.23 22 ALA A CA 2
ATOM 1237 C C . ALA A 1 22 ? 3.107 7.002 2.787 1.00 20.53 22 ALA A C 2
ATOM 1238 O O . ALA A 1 22 ? 2.931 5.785 2.741 1.00 63.21 22 ALA A O 2
ATOM 1245 N N . GLY A 1 23 ? 2.947 7.714 3.899 1.00 75.42 23 GLY A N 2
ATOM 1246 C CA . GLY A 1 23 ? 2.547 7.074 5.139 1.00 63.34 23 GLY A CA 2
ATOM 1247 C C . GLY A 1 23 ? 3.712 6.419 5.854 1.00 30.04 23 GLY A C 2
ATOM 1248 O O . GLY A 1 23 ? 3.520 5.528 6.682 1.00 12.23 23 GLY A O 2
ATOM 1252 N N . PHE A 1 24 ? 4.924 6.859 5.534 1.00 3.44 24 PHE A N 2
ATOM 1253 C CA . PHE A 1 24 ? 6.125 6.308 6.151 1.00 43.30 24 PHE A CA 2
ATOM 1254 C C . PHE A 1 24 ? 6.520 7.112 7.386 1.00 4.13 24 PHE A C 2
ATOM 1255 O O . PHE A 1 24 ? 5.919 8.143 7.686 1.00 44.41 24 PHE A O 2
ATOM 1272 N N . GLN A 1 25 ? 7.534 6.631 8.099 1.00 41.13 25 GLN A N 2
ATOM 1273 C CA . GLN A 1 25 ? 8.009 7.304 9.302 1.00 34.11 25 GLN A CA 2
ATOM 1274 C C . GLN A 1 25 ? 9.473 7.707 9.159 1.00 35.12 25 GLN A C 2
ATOM 1275 O O . GLN A 1 25 ? 10.211 7.131 8.360 1.00 34.30 25 GLN A O 2
ATOM 1289 N N . VAL A 1 26 ? 9.887 8.701 9.939 1.00 75.30 26 VAL A N 2
ATOM 1290 C CA . VAL A 1 26 ? 11.263 9.181 9.900 1.00 73.41 26 VAL A CA 2
ATOM 1291 C C . VAL A 1 26 ? 11.936 9.030 11.260 1.00 51.55 26 VAL A C 2
ATOM 1292 O O . VAL A 1 26 ? 11.666 9.796 12.185 1.00 65.32 26 VAL A O 2
ATOM 1305 N N . ALA A 1 27 ? 12.814 8.039 11.373 1.00 54.03 27 ALA A N 2
ATOM 1306 C CA . ALA A 1 27 ? 13.528 7.790 12.619 1.00 71.34 27 ALA A CA 2
ATOM 1307 C C . ALA A 1 27 ? 14.243 9.047 13.102 1.00 21.44 27 ALA A C 2
ATOM 1308 O O . ALA A 1 27 ? 14.461 9.983 12.333 1.00 24.15 27 ALA A O 2
ATOM 1315 N N . ASP A 1 28 ? 14.605 9.061 14.381 1.00 72.24 28 ASP A N 2
ATOM 1316 C CA . ASP A 1 28 ? 15.296 10.203 14.967 1.00 40.21 28 ASP A CA 2
ATOM 1317 C C . ASP A 1 28 ? 16.809 10.040 14.854 1.00 75.15 28 ASP A C 2
ATOM 1318 O O . ASP A 1 28 ? 17.531 11.011 14.631 1.00 65.42 28 ASP A O 2
ATOM 1327 N N . GLN A 1 29 ? 17.279 8.807 15.010 1.00 72.45 29 GLN A N 2
ATOM 1328 C CA . GLN A 1 29 ? 18.706 8.517 14.926 1.00 15.53 29 GLN A CA 2
ATOM 1329 C C . GLN A 1 29 ? 19.199 8.622 13.487 1.00 2.42 29 GLN A C 2
ATOM 1330 O O . GLN A 1 29 ? 18.682 7.954 12.591 1.00 25.33 29 GLN A O 2
ATOM 1344 N N . THR A 1 30 ? 20.203 9.467 13.271 1.00 21.10 30 THR A N 2
ATOM 1345 C CA . THR A 1 30 ? 20.766 9.661 11.941 1.00 73.23 30 THR A CA 2
ATOM 1346 C C . THR A 1 30 ? 22.267 9.397 11.935 1.00 42.30 30 THR A C 2
ATOM 1347 O O . THR A 1 30 ? 22.941 9.570 12.950 1.00 72.23 30 THR A O 2
ATOM 1358 N N . ASN A 1 31 ? 22.785 8.979 10.785 1.00 65.12 31 ASN A N 2
ATOM 1359 C CA . ASN A 1 31 ? 24.209 8.692 10.647 1.00 33.35 31 ASN A CA 2
ATOM 1360 C C . ASN A 1 31 ? 24.842 9.580 9.581 1.00 64.42 31 ASN A C 2
ATOM 1361 O O . ASN A 1 31 ? 24.326 9.698 8.470 1.00 73.01 31 ASN A O 2
ATOM 1372 N N . SER A 1 32 ? 25.965 10.201 9.927 1.00 42.23 32 SER A N 2
ATOM 1373 C CA . SER A 1 32 ? 26.668 11.081 9.000 1.00 3.04 32 SER A CA 2
ATOM 1374 C C . SER A 1 32 ? 28.020 10.490 8.610 1.00 53.31 32 SER A C 2
ATOM 1375 O O . SER A 1 32 ? 28.759 9.989 9.457 1.00 44.12 32 SER A O 2
ATOM 1383 N N . VAL A 1 33 ? 28.335 10.553 7.320 1.00 4.02 33 VAL A N 2
ATOM 1384 C CA . VAL A 1 33 ? 29.598 10.026 6.816 1.00 73.15 33 VAL A CA 2
ATOM 1385 C C . VAL A 1 33 ? 30.350 11.079 6.009 1.00 31.34 33 VAL A C 2
ATOM 1386 O O . VAL A 1 33 ? 29.743 11.908 5.333 1.00 71.42 33 VAL A O 2
ATOM 1399 N N . ASN A 1 34 ? 31.676 11.039 6.087 1.00 42.14 34 ASN A N 2
ATOM 1400 C CA . ASN A 1 34 ? 32.513 11.990 5.364 1.00 54.43 34 ASN A CA 2
ATOM 1401 C C . ASN A 1 34 ? 32.689 11.564 3.909 1.00 1.05 34 ASN A C 2
ATOM 1402 O O . ASN A 1 34 ? 32.882 10.384 3.617 1.00 43.11 34 ASN A O 2
ATOM 1413 N N . SER A 1 35 ? 32.622 12.533 3.002 1.00 30.01 35 SER A N 2
ATOM 1414 C CA . SER A 1 35 ? 32.771 12.258 1.578 1.00 42.22 35 SER A CA 2
ATOM 1415 C C . SER A 1 35 ? 33.038 13.544 0.801 1.00 14.24 35 SER A C 2
ATOM 1416 O O . SER A 1 35 ? 33.277 14.599 1.389 1.00 15.02 35 SER A O 2
ATOM 1424 N N . SER A 1 36 ? 32.995 13.448 -0.524 1.00 33.34 36 SER A N 2
ATOM 1425 C CA . SER A 1 36 ? 33.235 14.602 -1.382 1.00 61.52 36 SER A CA 2
ATOM 1426 C C . SER A 1 36 ? 31.921 15.268 -1.777 1.00 72.02 36 SER A C 2
ATOM 1427 O O . SER A 1 36 ? 31.843 15.958 -2.793 1.00 50.30 36 SER A O 2
ATOM 1435 N N . ALA A 1 37 ? 30.890 15.056 -0.966 1.00 72.50 37 ALA A N 2
ATOM 1436 C CA . ALA A 1 37 ? 29.579 15.636 -1.228 1.00 51.44 37 ALA A CA 2
ATOM 1437 C C . ALA A 1 37 ? 29.274 16.768 -0.252 1.00 65.24 37 ALA A C 2
ATOM 1438 O O . ALA A 1 37 ? 30.043 17.027 0.674 1.00 45.05 37 ALA A O 2
ATOM 1445 N N . LYS A 1 38 ? 28.148 17.440 -0.466 1.00 22.24 38 LYS A N 2
ATOM 1446 C CA . LYS A 1 38 ? 27.741 18.544 0.395 1.00 32.23 38 LYS A CA 2
ATOM 1447 C C . LYS A 1 38 ? 26.947 18.035 1.594 1.00 22.43 38 LYS A C 2
ATOM 1448 O O . LYS A 1 38 ? 25.940 17.345 1.436 1.00 33.44 38 LYS A O 2
ATOM 1467 N N . TYR A 1 39 ? 27.407 18.380 2.792 1.00 53.02 39 TYR A N 2
ATOM 1468 C CA . TYR A 1 39 ? 26.740 17.957 4.017 1.00 30.15 39 TYR A CA 2
ATOM 1469 C C . TYR A 1 39 ? 25.252 18.292 3.972 1.00 62.41 39 TYR A C 2
ATOM 1470 O O . TYR A 1 39 ? 24.862 19.381 3.554 1.00 32.10 39 TYR A O 2
ATOM 1488 N N . GLY A 1 40 ? 24.426 17.345 4.406 1.00 14.03 40 GLY A N 2
ATOM 1489 C CA . GLY A 1 40 ? 22.990 17.557 4.408 1.00 50.43 40 GLY A CA 2
ATOM 1490 C C . GLY A 1 40 ? 22.296 16.837 3.269 1.00 62.22 40 GLY A C 2
ATOM 1491 O O . GLY A 1 40 ? 21.086 16.617 3.311 1.00 41.51 40 GLY A O 2
ATOM 1495 N N . GLU A 1 41 ? 23.064 16.470 2.248 1.00 61.53 41 GLU A N 2
ATOM 1496 C CA . GLU A 1 41 ? 22.514 15.772 1.091 1.00 20.14 41 GLU A CA 2
ATOM 1497 C C . GLU A 1 41 ? 22.346 14.283 1.383 1.00 45.41 41 GLU A C 2
ATOM 1498 O O . GLU A 1 41 ? 23.274 13.622 1.850 1.00 43.53 41 GLU A O 2
ATOM 1510 N N . VAL A 1 42 ? 21.156 13.762 1.105 1.00 53.33 42 VAL A N 2
ATOM 1511 C CA . VAL A 1 42 ? 20.865 12.352 1.336 1.00 3.31 42 VAL A CA 2
ATOM 1512 C C . VAL A 1 42 ? 21.483 11.479 0.250 1.00 31.41 42 VAL A C 2
ATOM 1513 O O . VAL A 1 42 ? 21.062 11.516 -0.906 1.00 74.31 42 VAL A O 2
ATOM 1526 N N . VAL A 1 43 ? 22.485 10.692 0.630 1.00 74.42 43 VAL A N 2
ATOM 1527 C CA . VAL A 1 43 ? 23.160 9.806 -0.311 1.00 42.22 43 VAL A CA 2
ATOM 1528 C C . VAL A 1 43 ? 23.079 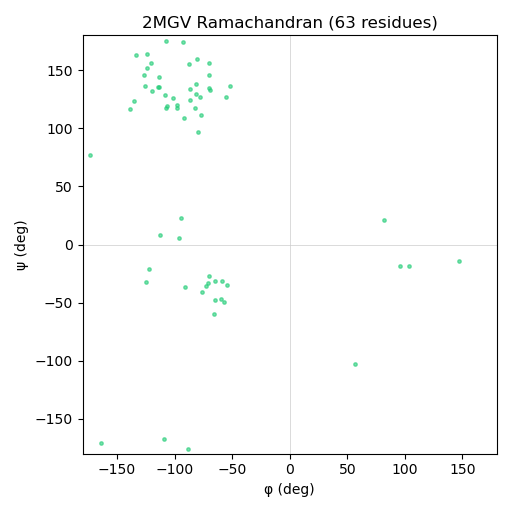8.354 0.146 1.00 63.03 43 VAL A C 2
ATOM 1529 O O . VAL A 1 43 ? 23.236 7.431 -0.653 1.00 3.42 43 VAL A O 2
ATOM 1542 N N . GLY A 1 44 ? 22.833 8.158 1.438 1.00 55.44 44 GLY A N 2
ATOM 1543 C CA . GLY A 1 44 ? 22.735 6.816 1.979 1.00 35.41 44 GLY A CA 2
ATOM 1544 C C . GLY A 1 44 ? 21.547 6.650 2.906 1.00 20.35 44 GLY A C 2
ATOM 1545 O O . GLY A 1 44 ? 21.414 7.373 3.894 1.00 2.31 44 GLY A O 2
ATOM 1549 N N . THR A 1 45 ? 20.679 5.694 2.589 1.00 53.44 45 THR A N 2
ATOM 1550 C CA . THR A 1 45 ? 19.495 5.437 3.399 1.00 53.54 45 THR A CA 2
ATOM 1551 C C . THR A 1 45 ? 19.313 3.945 3.649 1.00 60.21 45 THR A C 2
ATOM 1552 O O . THR A 1 45 ? 19.901 3.114 2.957 1.00 75.44 45 THR A O 2
ATOM 1563 N N . SER A 1 46 ? 18.495 3.611 4.642 1.00 2.22 46 SER A N 2
ATOM 1564 C CA . SER A 1 46 ? 18.239 2.217 4.986 1.00 54.44 46 SER A CA 2
ATOM 1565 C C . SER A 1 46 ? 17.491 1.509 3.860 1.00 45.14 46 SER A C 2
ATOM 1566 O O . SER A 1 46 ? 17.963 0.524 3.290 1.00 10.45 46 SER A O 2
ATOM 1574 N N . PRO A 1 47 ? 16.297 2.022 3.530 1.00 73.45 47 PRO A N 2
ATOM 1575 C CA . PRO A 1 47 ? 15.458 1.455 2.469 1.00 0.01 47 PRO A CA 2
ATOM 1576 C C . PRO A 1 47 ? 16.048 1.680 1.081 1.00 13.30 47 PRO A C 2
ATOM 1577 O O . PRO A 1 47 ? 16.918 2.531 0.897 1.00 63.24 47 PRO A O 2
ATOM 1588 N N . SER A 1 48 ? 15.568 0.913 0.107 1.00 14.24 48 SER A N 2
ATOM 1589 C CA . SER A 1 48 ? 16.050 1.027 -1.264 1.00 0.21 48 SER A CA 2
ATOM 1590 C C . SER A 1 48 ? 14.914 0.813 -2.259 1.00 53.12 48 SER A C 2
ATOM 1591 O O . SER A 1 48 ? 14.290 -0.247 -2.287 1.00 55.33 48 SER A O 2
ATOM 1599 N N . GLY A 1 49 ? 14.651 1.829 -3.076 1.00 11.24 49 GLY A N 2
ATOM 1600 C CA . GLY A 1 49 ? 13.590 1.734 -4.061 1.00 62.54 49 GLY A CA 2
ATOM 1601 C C . GLY A 1 49 ? 12.255 1.371 -3.443 1.00 33.01 49 GLY A C 2
ATOM 1602 O O . GLY A 1 49 ? 11.601 2.212 -2.827 1.00 31.02 49 GLY A O 2
ATOM 1606 N N . GLN A 1 50 ? 11.849 0.116 -3.609 1.00 14.33 50 GLN A N 2
ATOM 1607 C CA . GLN A 1 50 ? 10.581 -0.354 -3.063 1.00 73.15 50 GLN A CA 2
ATOM 1608 C C . GLN A 1 50 ? 10.774 -0.950 -1.673 1.00 32.01 50 GLN A C 2
ATOM 1609 O O . GLN A 1 50 ? 11.349 -2.028 -1.522 1.00 24.23 50 GLN A O 2
ATOM 1623 N N . THR A 1 51 ? 10.289 -0.241 -0.658 1.00 22.00 51 THR A N 2
ATOM 1624 C CA . THR A 1 51 ? 10.410 -0.699 0.720 1.00 13.24 51 THR A CA 2
ATOM 1625 C C . THR A 1 51 ? 9.050 -0.733 1.409 1.00 3.33 51 THR A C 2
ATOM 1626 O O . THR A 1 51 ? 8.250 0.193 1.270 1.00 62.13 51 THR A O 2
ATOM 1637 N N . ILE A 1 52 ? 8.796 -1.804 2.153 1.00 53.10 52 ILE A N 2
ATOM 1638 C CA . ILE A 1 52 ? 7.533 -1.956 2.865 1.00 30.40 52 ILE A CA 2
ATOM 1639 C C . ILE A 1 52 ? 7.590 -1.288 4.235 1.00 60.25 52 ILE A C 2
ATOM 1640 O O . ILE A 1 52 ? 8.547 -1.449 4.992 1.00 44.32 52 ILE A O 2
ATOM 1656 N N . PRO A 1 53 ? 6.540 -0.521 4.563 1.00 73.21 53 PRO A N 2
ATOM 1657 C CA . PRO A 1 53 ? 6.445 0.185 5.844 1.00 40.11 53 PRO A CA 2
ATOM 1658 C C . PRO A 1 53 ? 6.241 -0.767 7.017 1.00 22.23 53 PRO A C 2
ATOM 1659 O O . PRO A 1 53 ? 5.424 -1.685 6.950 1.00 2.52 53 PRO A O 2
ATOM 1670 N N . GLY A 1 54 ? 6.990 -0.542 8.093 1.00 33.51 54 GLY A N 2
ATOM 1671 C CA . GLY A 1 54 ? 6.875 -1.389 9.266 1.00 23.03 54 GLY A CA 2
ATOM 1672 C C . GLY A 1 54 ? 8.196 -1.557 9.991 1.00 10.42 54 GLY A C 2
ATOM 1673 O O . GLY A 1 54 ? 8.232 -2.024 11.129 1.00 1.04 54 GLY A O 2
ATOM 1677 N N . SER A 1 55 ? 9.285 -1.176 9.330 1.00 14.24 55 SER A N 2
ATOM 1678 C CA . SER A 1 55 ? 10.615 -1.292 9.917 1.00 15.50 55 SER A CA 2
ATOM 1679 C C . SER A 1 55 ? 11.173 0.083 10.273 1.00 53.00 55 SER A C 2
ATOM 1680 O O . SER A 1 55 ? 10.447 1.078 10.2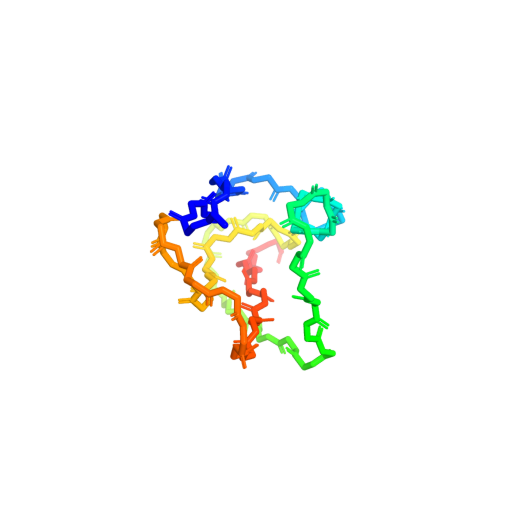77 1.00 72.41 55 SER A O 2
ATOM 1688 N N . ILE A 1 56 ? 12.467 0.130 10.571 1.00 34.15 56 ILE A N 2
ATOM 1689 C CA . ILE A 1 56 ? 13.123 1.382 10.928 1.00 61.42 56 ILE A CA 2
ATOM 1690 C C . ILE A 1 56 ? 13.872 1.968 9.736 1.00 24.02 56 ILE A C 2
ATOM 1691 O O . ILE A 1 56 ? 14.719 1.307 9.135 1.00 61.21 56 ILE A O 2
ATOM 1707 N N . VAL A 1 57 ? 13.556 3.215 9.401 1.00 63.24 57 VAL A N 2
ATOM 1708 C CA . VAL A 1 57 ? 14.202 3.892 8.282 1.00 15.55 57 VAL A CA 2
ATOM 1709 C C . VAL A 1 57 ? 15.105 5.019 8.770 1.00 3.13 57 VAL A C 2
ATOM 1710 O O . VAL A 1 57 ? 14.641 5.984 9.379 1.00 22.44 57 VAL A O 2
ATOM 1723 N N . THR A 1 58 ? 16.400 4.891 8.498 1.00 5.54 58 THR A N 2
ATOM 1724 C CA . THR A 1 58 ? 17.371 5.898 8.910 1.00 53.12 58 THR A CA 2
ATOM 1725 C C . THR A 1 58 ? 17.943 6.635 7.704 1.00 0.14 58 THR A C 2
ATOM 1726 O O . THR A 1 58 ? 18.409 6.014 6.749 1.00 22.52 58 THR A O 2
ATOM 1737 N N . ILE A 1 59 ? 17.905 7.962 7.756 1.00 43.33 59 ILE A N 2
ATOM 1738 C CA . ILE A 1 59 ? 18.422 8.783 6.668 1.00 44.31 59 ILE A CA 2
ATOM 1739 C C . ILE A 1 59 ? 19.845 9.248 6.958 1.00 24.14 59 ILE A C 2
ATOM 1740 O O . ILE A 1 59 ? 20.099 9.911 7.963 1.00 14.54 59 ILE A O 2
ATOM 1756 N N . GLN A 1 60 ? 20.770 8.896 6.071 1.00 72.23 60 GLN A N 2
ATOM 1757 C CA . GLN A 1 60 ? 22.168 9.278 6.232 1.00 73.03 60 GLN A CA 2
ATOM 1758 C C . GLN A 1 60 ? 22.605 10.224 5.118 1.00 0.24 60 GLN A C 2
ATOM 1759 O O . GLN A 1 60 ? 22.178 10.088 3.971 1.00 24.44 60 GLN A O 2
ATOM 1773 N N . ILE A 1 61 ? 23.457 11.183 5.464 1.00 24.05 61 ILE A N 2
ATOM 1774 C CA . ILE A 1 61 ? 23.953 12.151 4.494 1.00 55.12 61 ILE A CA 2
ATOM 1775 C C . ILE A 1 61 ? 25.477 12.149 4.443 1.00 34.43 61 ILE A C 2
ATOM 1776 O O . ILE A 1 61 ? 26.137 11.627 5.342 1.00 71.14 61 ILE A O 2
ATOM 1792 N N . SER A 1 62 ? 26.029 12.737 3.387 1.00 22.21 62 SER A N 2
ATOM 1793 C CA . SER A 1 62 ? 27.476 12.801 3.218 1.00 41.01 62 SER A CA 2
ATOM 1794 C C . SER A 1 62 ? 27.991 14.213 3.479 1.00 44.25 62 SER A C 2
ATOM 1795 O O . SER A 1 62 ? 27.613 15.160 2.791 1.00 14.51 62 SER A O 2
ATOM 1803 N N . ASN A 1 63 ? 28.858 14.345 4.477 1.00 2.14 63 ASN A N 2
ATOM 1804 C CA . ASN A 1 63 ? 29.426 15.641 4.831 1.00 50.24 63 ASN A CA 2
ATOM 1805 C C . ASN A 1 63 ? 30.814 15.812 4.220 1.00 74.23 63 ASN A C 2
ATOM 1806 O O . ASN A 1 63 ? 31.736 15.058 4.528 1.00 50.41 63 ASN A O 2
ATOM 1817 N N . GLY A 1 64 ? 30.954 16.809 3.351 1.00 14.14 64 GLY A N 2
ATOM 1818 C CA . GLY A 1 64 ? 32.231 17.061 2.711 1.00 3.42 64 GLY A CA 2
ATOM 1819 C C . GLY A 1 64 ? 32.591 18.534 2.695 1.00 21.23 64 GLY A C 2
ATOM 1820 O O . GLY A 1 64 ? 33.130 19.037 1.709 1.00 13.10 64 GLY A O 2
ATOM 1824 N N . ILE A 1 65 ? 32.292 19.226 3.789 1.00 13.21 65 ILE A N 2
ATOM 1825 C CA . ILE A 1 65 ? 32.587 20.650 3.896 1.00 33.41 65 ILE A CA 2
ATOM 1826 C C . ILE A 1 65 ? 34.053 20.932 3.588 1.00 62.21 65 ILE A C 2
ATOM 1827 O O . ILE A 1 65 ? 34.386 21.455 2.524 1.00 33.12 65 ILE A O 2
ATOM 1843 N N . GLY A 1 1 ? 0.797 -0.842 0.006 1.00 2.21 1 GLY A N 3
ATOM 1844 C CA . GLY A 1 1 ? 1.687 -0.812 -1.140 1.00 4.44 1 GLY A CA 3
ATOM 1845 C C . GLY A 1 1 ? 3.134 -1.049 -0.756 1.00 4.02 1 GLY A C 3
ATOM 1846 O O . GLY A 1 1 ? 3.431 -1.401 0.386 1.00 43.31 1 GLY A O 3
ATOM 1850 N N . SER A 1 2 ? 4.038 -0.858 -1.712 1.00 73.11 2 SER A N 3
ATOM 1851 C CA . SER A 1 2 ? 5.461 -1.059 -1.470 1.00 25.10 2 SER A CA 3
ATOM 1852 C C . SER A 1 2 ? 6.294 -0.478 -2.609 1.00 54.00 2 SER A C 3
ATOM 1853 O O . SER A 1 2 ? 6.527 -1.139 -3.621 1.00 44.42 2 SER A O 3
ATOM 1861 N N . ARG A 1 3 ? 6.738 0.763 -2.436 1.00 32.52 3 ARG A N 3
ATOM 1862 C CA . ARG A 1 3 ? 7.543 1.434 -3.449 1.00 11.32 3 ARG A CA 3
ATOM 1863 C C . ARG A 1 3 ? 8.019 2.796 -2.950 1.00 71.42 3 ARG A C 3
ATOM 1864 O O . ARG A 1 3 ? 7.400 3.822 -3.230 1.00 52.21 3 ARG A O 3
ATOM 1885 N N . VAL A 1 4 ? 9.123 2.796 -2.209 1.00 74.04 4 VAL A N 3
ATOM 1886 C CA . VAL A 1 4 ? 9.682 4.030 -1.672 1.00 43.41 4 VAL A CA 3
ATOM 1887 C C . VAL A 1 4 ? 10.305 4.878 -2.776 1.00 61.40 4 VAL A C 3
ATOM 1888 O O . VAL A 1 4 ? 11.056 4.388 -3.620 1.00 75.32 4 VAL A O 3
ATOM 1901 N N . PRO A 1 5 ? 9.988 6.181 -2.772 1.00 23.04 5 PRO A N 3
ATOM 1902 C CA . PRO A 1 5 ? 10.507 7.125 -3.766 1.00 0.13 5 PRO A CA 3
ATOM 1903 C C . PRO A 1 5 ? 11.999 7.387 -3.593 1.00 63.23 5 PRO A C 3
ATOM 1904 O O . PRO A 1 5 ? 12.519 7.359 -2.478 1.00 2.31 5 PRO A O 3
ATOM 1915 N N . SER A 1 6 ? 12.683 7.641 -4.704 1.00 62.04 6 SER A N 3
ATOM 1916 C CA . SER A 1 6 ? 14.117 7.904 -4.676 1.00 41.51 6 SER A CA 3
ATOM 1917 C C . SER A 1 6 ? 14.395 9.360 -4.312 1.00 31.22 6 SER A C 3
ATOM 1918 O O . SER A 1 6 ? 14.032 10.277 -5.049 1.00 32.51 6 SER A O 3
ATOM 1926 N N . VAL A 1 7 ? 15.042 9.564 -3.169 1.00 33.04 7 VAL A N 3
ATOM 1927 C CA . VAL A 1 7 ? 15.370 10.907 -2.705 1.00 61.14 7 VAL A CA 3
ATOM 1928 C C . VAL A 1 7 ? 16.877 11.137 -2.712 1.00 1.24 7 VAL A C 3
ATOM 1929 O O . VAL A 1 7 ? 17.362 12.154 -2.216 1.00 31.22 7 VAL A O 3
ATOM 1942 N N . ALA A 1 8 ? 17.613 10.186 -3.277 1.00 22.01 8 ALA A N 3
ATOM 1943 C CA . ALA A 1 8 ? 19.065 10.286 -3.350 1.00 45.13 8 ALA A CA 3
ATOM 1944 C C . ALA A 1 8 ? 19.492 11.548 -4.093 1.00 10.14 8 ALA A C 3
ATOM 1945 O O . ALA A 1 8 ? 19.043 11.805 -5.209 1.00 13.34 8 ALA A O 3
ATOM 1952 N N . GLY A 1 9 ? 20.362 12.333 -3.464 1.00 41.35 9 GLY A N 3
ATOM 1953 C CA . GLY A 1 9 ? 20.834 13.560 -4.081 1.00 33.44 9 GLY A CA 3
ATOM 1954 C C . GLY A 1 9 ? 20.068 14.779 -3.606 1.00 30.31 9 GLY A C 3
ATOM 1955 O O . GLY A 1 9 ? 20.531 15.910 -3.757 1.00 61.04 9 GLY A O 3
ATOM 1959 N N . LEU A 1 10 ? 18.892 14.550 -3.031 1.00 63.04 10 LEU A N 3
ATOM 1960 C CA . LEU A 1 10 ? 18.059 15.639 -2.534 1.00 50.20 10 LEU A CA 3
ATOM 1961 C C . LEU A 1 10 ? 18.436 16.003 -1.101 1.00 71.34 10 LEU A C 3
ATOM 1962 O O . LEU A 1 10 ? 19.374 15.443 -0.535 1.00 24.43 10 LEU A O 3
ATOM 1978 N N . ASP A 1 11 ? 17.697 16.942 -0.521 1.00 61.01 11 ASP A N 3
ATOM 1979 C CA . ASP A 1 11 ? 17.951 17.378 0.847 1.00 5.10 11 ASP A CA 3
ATOM 1980 C C . ASP A 1 11 ? 17.197 16.505 1.845 1.00 63.21 11 ASP A C 3
ATOM 1981 O O . ASP A 1 11 ? 16.231 15.830 1.489 1.00 10.11 11 ASP A O 3
ATOM 1990 N N . VAL A 1 12 ? 17.646 16.522 3.096 1.00 62.31 12 VAL A N 3
ATOM 1991 C CA . VAL A 1 12 ? 17.014 15.732 4.146 1.00 61.53 12 VAL A CA 3
ATOM 1992 C C . VAL A 1 12 ? 15.565 16.157 4.357 1.00 64.22 12 VAL A C 3
ATOM 1993 O O . VAL A 1 12 ? 14.663 15.321 4.402 1.00 54.03 12 VAL A O 3
ATOM 2006 N N . ASP A 1 13 ? 15.351 17.461 4.485 1.00 15.43 13 ASP A N 3
ATOM 2007 C CA . ASP A 1 13 ? 14.010 17.999 4.690 1.00 5.02 13 ASP A CA 3
ATOM 2008 C C . ASP A 1 13 ? 13.061 17.523 3.595 1.00 33.14 13 ASP A C 3
ATOM 2009 O O . ASP A 1 13 ? 11.870 17.328 3.835 1.00 34.01 13 ASP A O 3
ATOM 2018 N N . ALA A 1 14 ? 13.596 17.339 2.393 1.00 25.22 14 ALA A N 3
ATOM 2019 C CA . ALA A 1 14 ? 12.797 16.885 1.262 1.00 21.20 14 ALA A CA 3
ATOM 2020 C C . ALA A 1 14 ? 12.521 15.388 1.350 1.00 24.43 14 ALA A C 3
ATOM 2021 O O . ALA A 1 14 ? 11.414 14.933 1.064 1.00 23.02 14 ALA A O 3
ATOM 2028 N N . ALA A 1 15 ? 13.536 14.626 1.747 1.00 12.32 15 ALA A N 3
ATOM 2029 C CA . ALA A 1 15 ? 13.402 13.180 1.874 1.00 13.42 15 ALA A CA 3
ATOM 2030 C C . ALA A 1 15 ? 12.411 12.815 2.974 1.00 13.41 15 ALA A C 3
ATOM 2031 O O . ALA A 1 15 ? 11.728 11.794 2.893 1.00 15.44 15 ALA A O 3
ATOM 2038 N N . ARG A 1 16 ? 12.338 13.655 4.001 1.00 1.44 16 ARG A N 3
ATOM 2039 C CA . ARG A 1 16 ? 11.432 13.420 5.119 1.00 73.43 16 ARG A CA 3
ATOM 2040 C C . ARG A 1 16 ? 9.985 13.675 4.708 1.00 14.51 16 ARG A C 3
ATOM 2041 O O . ARG A 1 16 ? 9.072 12.978 5.151 1.00 50.45 16 ARG A O 3
ATOM 2062 N N . GLN A 1 17 ? 9.784 14.680 3.861 1.00 60.54 17 GLN A N 3
ATOM 2063 C CA . GLN A 1 17 ? 8.448 15.028 3.392 1.00 71.41 17 GLN A CA 3
ATOM 2064 C C . GLN A 1 17 ? 7.918 13.973 2.426 1.00 32.12 17 GLN A C 3
ATOM 2065 O O . GLN A 1 17 ? 6.712 13.733 2.354 1.00 5.03 17 GLN A O 3
ATOM 2079 N N . ARG A 1 18 ? 8.826 13.346 1.685 1.00 10.42 18 ARG A N 3
ATOM 2080 C CA . ARG A 1 18 ? 8.449 12.318 0.722 1.00 3.45 18 ARG A CA 3
ATOM 2081 C C . ARG A 1 18 ? 7.881 11.092 1.431 1.00 53.32 18 ARG A C 3
ATOM 2082 O O . ARG A 1 18 ? 6.827 10.578 1.054 1.00 31.53 18 ARG A O 3
ATOM 2103 N N . LEU A 1 19 ? 8.585 10.629 2.457 1.00 0.15 19 LEU A N 3
ATOM 2104 C CA . LEU A 1 19 ? 8.151 9.463 3.219 1.00 61.11 19 LEU A CA 3
ATOM 2105 C C . LEU A 1 19 ? 6.758 9.680 3.800 1.00 34.40 19 LEU A C 3
ATOM 2106 O O . LEU A 1 19 ? 5.875 8.833 3.658 1.00 22.34 19 LEU A O 3
ATOM 2122 N N . LYS A 1 20 ? 6.565 10.821 4.453 1.00 25.41 20 LYS A N 3
ATOM 2123 C CA . LYS A 1 20 ? 5.279 11.152 5.053 1.00 14.02 20 LYS A CA 3
ATOM 2124 C C . LYS A 1 20 ? 4.177 11.176 3.999 1.00 54.02 20 LYS A C 3
ATOM 2125 O O . LYS A 1 20 ? 3.022 10.861 4.287 1.00 70.42 20 LYS A O 3
ATOM 2144 N N . ASP A 1 21 ? 4.541 11.551 2.777 1.00 31.55 21 ASP A N 3
ATOM 2145 C CA . ASP A 1 21 ? 3.583 11.613 1.679 1.00 24.13 21 ASP A CA 3
ATOM 2146 C C . ASP A 1 21 ? 3.151 10.213 1.255 1.00 21.20 21 ASP A C 3
ATOM 2147 O O . ASP A 1 21 ? 2.051 10.022 0.738 1.00 14.25 21 ASP A O 3
ATOM 2156 N N . ALA A 1 22 ? 4.026 9.237 1.476 1.00 74.31 22 ALA A N 3
ATOM 2157 C CA . ALA A 1 22 ? 3.734 7.854 1.117 1.00 0.35 22 ALA A CA 3
ATOM 2158 C C . ALA A 1 22 ? 3.201 7.077 2.316 1.00 13.12 22 ALA A C 3
ATOM 2159 O O . ALA A 1 22 ? 3.011 5.864 2.247 1.00 74.31 22 ALA A O 3
ATOM 2166 N N . GLY A 1 23 ? 2.962 7.785 3.416 1.00 15.10 23 GLY A N 3
ATOM 2167 C CA . GLY A 1 23 ? 2.453 7.144 4.615 1.00 41.32 23 GLY A CA 3
ATOM 2168 C C . GLY A 1 23 ? 3.547 6.472 5.421 1.00 75.53 23 GLY A C 3
ATOM 2169 O O . GLY A 1 23 ? 3.276 5.580 6.225 1.00 34.22 23 GLY A O 3
ATOM 2173 N N . PHE A 1 24 ? 4.786 6.898 5.204 1.00 25.32 24 PHE A N 3
ATOM 2174 C CA . PHE A 1 24 ? 5.926 6.329 5.915 1.00 74.51 24 PHE A CA 3
ATOM 2175 C C . PHE A 1 24 ? 6.259 7.152 7.156 1.00 62.25 24 PHE A C 3
ATOM 2176 O O . PHE A 1 24 ? 5.676 8.211 7.384 1.00 5.34 24 PHE A O 3
ATOM 2193 N N . GLN A 1 25 ? 7.200 6.656 7.952 1.00 23.42 25 GLN A N 3
ATOM 2194 C CA . GLN A 1 25 ? 7.611 7.344 9.170 1.00 14.31 25 GLN A CA 3
ATOM 2195 C C . GLN A 1 25 ? 9.094 7.695 9.124 1.00 62.41 25 GLN A C 3
ATOM 2196 O O . GLN A 1 25 ? 9.881 7.024 8.455 1.00 75.10 25 GLN A O 3
ATOM 2210 N N . VAL A 1 26 ? 9.471 8.750 9.839 1.00 53.10 26 VAL A N 3
ATOM 2211 C CA . VAL A 1 26 ? 10.860 9.189 9.880 1.00 3.32 26 VAL A CA 3
ATOM 2212 C C . VAL A 1 26 ? 11.506 8.846 11.218 1.00 33.10 26 VAL A C 3
ATOM 2213 O O . VAL A 1 26 ? 10.958 9.147 12.278 1.00 24.03 26 VAL A O 3
ATOM 2226 N N . ALA A 1 27 ? 12.673 8.214 11.160 1.00 25.14 27 ALA A N 3
ATOM 2227 C CA . ALA A 1 27 ? 13.395 7.832 12.368 1.00 64.55 27 ALA A CA 3
ATOM 2228 C C . ALA A 1 27 ? 14.117 9.028 12.978 1.00 41.21 27 ALA A C 3
ATOM 2229 O O . ALA A 1 27 ? 14.388 10.016 12.295 1.00 1.11 27 ALA A O 3
ATOM 2236 N N . ASP A 1 28 ? 14.425 8.933 14.267 1.00 60.04 28 ASP A N 3
ATOM 2237 C CA . ASP A 1 28 ? 15.116 10.008 14.969 1.00 11.11 28 ASP A CA 3
ATOM 2238 C C . ASP A 1 28 ? 16.628 9.819 14.899 1.00 41.43 28 ASP A C 3
ATOM 2239 O O . ASP A 1 28 ? 17.380 10.790 14.818 1.00 64.13 28 ASP A O 3
ATOM 2248 N N . GLN A 1 29 ? 17.065 8.565 14.931 1.00 31.42 29 GLN A N 3
ATOM 2249 C CA . GLN A 1 29 ? 18.487 8.250 14.873 1.00 64.31 29 GLN A CA 3
ATOM 2250 C C . GLN A 1 29 ? 19.044 8.504 13.476 1.00 5.02 29 GLN A C 3
ATOM 2251 O O . GLN A 1 29 ? 18.567 7.937 12.492 1.00 10.54 29 GLN A O 3
ATOM 2265 N N . THR A 1 30 ? 20.058 9.361 13.395 1.00 20.44 30 THR A N 3
ATOM 2266 C CA . THR A 1 30 ? 20.679 9.691 12.119 1.00 3.53 30 THR A CA 3
ATOM 2267 C C . THR A 1 30 ? 22.180 9.424 12.152 1.00 34.33 30 THR A C 3
ATOM 2268 O O . THR A 1 30 ? 22.807 9.484 13.209 1.00 61.13 30 THR A O 3
ATOM 2279 N N . ASN A 1 31 ? 22.749 9.128 10.988 1.00 1.43 31 ASN A N 3
ATOM 2280 C CA . ASN A 1 31 ? 24.177 8.851 10.885 1.00 42.45 31 ASN A CA 3
ATOM 2281 C C . ASN A 1 31 ? 24.801 9.633 9.732 1.00 14.22 31 ASN A C 3
ATOM 2282 O O . ASN A 1 31 ? 24.319 9.581 8.601 1.00 71.13 31 ASN A O 3
ATOM 2293 N N . SER A 1 32 ? 25.875 10.357 10.029 1.00 42.24 32 SER A N 3
ATOM 2294 C CA . SER A 1 32 ? 26.563 11.153 9.019 1.00 63.45 32 SER A CA 3
ATOM 2295 C C . SER A 1 32 ? 27.955 10.593 8.742 1.00 45.11 32 SER A C 3
ATOM 2296 O O . SER A 1 32 ? 28.674 10.202 9.662 1.00 71.52 32 SER A O 3
ATOM 2304 N N . VAL A 1 33 ? 28.330 10.559 7.467 1.00 70.50 33 VAL A N 3
ATOM 2305 C CA . VAL A 1 33 ? 29.636 10.048 7.067 1.00 10.33 33 VAL A CA 3
ATOM 2306 C C . VAL A 1 33 ? 30.384 11.063 6.210 1.00 55.13 33 VAL A C 3
ATOM 2307 O O . VAL A 1 33 ? 29.772 11.881 5.523 1.00 23.15 33 VAL A O 3
ATOM 2320 N N . ASN A 1 34 ? 31.711 11.004 6.254 1.00 74.41 34 ASN A N 3
ATOM 2321 C CA . ASN A 1 34 ? 32.543 11.918 5.480 1.00 12.04 34 ASN A CA 3
ATOM 2322 C C . ASN A 1 34 ? 32.676 11.443 4.037 1.00 51.34 34 ASN A C 3
ATOM 2323 O O . ASN A 1 34 ? 32.842 10.251 3.777 1.00 13.50 34 ASN A O 3
ATOM 2334 N N . SER A 1 35 ? 32.603 12.384 3.101 1.00 53.42 35 SER A N 3
ATOM 2335 C CA . SER A 1 35 ? 32.712 12.062 1.683 1.00 52.52 35 SER A CA 3
ATOM 2336 C C . SER A 1 35 ? 33.025 13.312 0.865 1.00 61.43 35 SER A C 3
ATOM 2337 O O . SER A 1 35 ? 33.315 14.373 1.417 1.00 35.45 35 SER A O 3
ATOM 2345 N N . SER A 1 36 ? 32.965 13.177 -0.456 1.00 71.43 36 SER A N 3
ATOM 2346 C CA . SER A 1 36 ? 33.246 14.292 -1.352 1.00 53.32 36 SER A CA 3
ATOM 2347 C C . SER A 1 36 ? 31.956 14.996 -1.764 1.00 2.54 36 SER A C 3
ATOM 2348 O O . SER A 1 36 ? 31.898 15.651 -2.804 1.00 62.32 36 SER A O 3
ATOM 2356 N N . ALA A 1 37 ? 30.924 14.857 -0.938 1.00 60.11 37 ALA A N 3
ATOM 2357 C CA . ALA A 1 37 ? 29.636 15.480 -1.214 1.00 13.52 37 ALA A CA 3
ATOM 2358 C C . ALA A 1 37 ? 29.364 16.630 -0.249 1.00 24.42 37 ALA A C 3
ATOM 2359 O O . ALA A 1 37 ? 30.144 16.879 0.671 1.00 33.13 37 ALA A O 3
ATOM 2366 N N . LYS A 1 38 ? 28.255 17.328 -0.465 1.00 31.02 38 LYS A N 3
ATOM 2367 C CA . LYS A 1 38 ? 27.879 18.451 0.386 1.00 44.23 38 LYS A CA 3
ATOM 2368 C C . LYS A 1 38 ? 27.079 17.975 1.594 1.00 40.22 38 LYS A C 3
ATOM 2369 O O . LYS A 1 38 ? 26.056 17.305 1.448 1.00 4.11 38 LYS A O 3
ATOM 2388 N N . TYR A 1 39 ? 27.550 18.327 2.785 1.00 32.52 39 TYR A N 3
ATOM 2389 C CA . TYR A 1 39 ? 26.878 17.934 4.018 1.00 1.24 39 TYR A CA 3
ATOM 2390 C C . TYR A 1 39 ? 25.397 18.299 3.972 1.00 24.30 39 TYR A C 3
ATOM 2391 O O . TYR A 1 39 ? 25.029 19.397 3.559 1.00 44.52 39 TYR A O 3
ATOM 2409 N N . GLY A 1 40 ? 24.551 17.367 4.401 1.00 63.34 40 GLY A N 3
ATOM 2410 C CA . GLY A 1 40 ? 23.120 17.608 4.401 1.00 62.42 40 GLY A CA 3
ATOM 2411 C C . GLY A 1 40 ? 22.414 16.906 3.258 1.00 70.41 40 GLY A C 3
ATOM 2412 O O . GLY A 1 40 ? 21.195 16.738 3.283 1.00 23.33 40 GLY A O 3
ATOM 2416 N N . GLU A 1 41 ? 23.181 16.496 2.252 1.00 1.23 41 GLU A N 3
ATOM 2417 C CA . GLU A 1 41 ? 22.620 15.811 1.094 1.00 33.01 41 GLU A CA 3
ATOM 2418 C C . GLU A 1 41 ? 22.430 14.324 1.381 1.00 51.23 41 GLU A C 3
ATOM 2419 O O . GLU A 1 41 ? 23.347 13.648 1.847 1.00 42.31 41 GLU A O 3
ATOM 2431 N N . VAL A 1 42 ? 21.232 13.821 1.099 1.00 1.40 42 VAL A N 3
ATOM 2432 C CA . VAL A 1 42 ? 20.921 12.415 1.326 1.00 53.15 42 VAL A CA 3
ATOM 2433 C C . VAL A 1 42 ? 21.549 11.533 0.252 1.00 13.40 42 VAL A C 3
ATOM 2434 O O . VAL A 1 42 ? 21.151 11.575 -0.912 1.00 53.32 42 VAL A O 3
ATOM 2447 N N . VAL A 1 43 ? 22.533 10.734 0.651 1.00 11.25 43 VAL A N 3
ATOM 2448 C CA . VAL A 1 43 ? 23.216 9.840 -0.276 1.00 11.11 43 VAL A CA 3
ATOM 2449 C C . VAL A 1 43 ? 23.112 8.390 0.182 1.00 60.31 43 VAL A C 3
ATOM 2450 O O . VAL A 1 43 ? 23.271 7.464 -0.613 1.00 23.04 43 VAL A O 3
ATOM 2463 N N . GLY A 1 44 ? 22.843 8.199 1.470 1.00 11.11 44 GLY A N 3
ATOM 2464 C CA . GLY A 1 44 ? 22.722 6.858 2.012 1.00 12.41 44 GLY A CA 3
ATOM 2465 C C . GLY A 1 44 ? 21.525 6.710 2.931 1.00 4.40 44 GLY A C 3
ATOM 2466 O O . GLY A 1 44 ? 21.385 7.451 3.905 1.00 20.32 44 GLY A O 3
ATOM 2470 N N . THR A 1 45 ? 20.658 5.752 2.621 1.00 71.10 45 THR A N 3
ATOM 2471 C CA . THR A 1 45 ? 19.466 5.511 3.424 1.00 32.10 45 THR A CA 3
ATOM 2472 C C . THR A 1 45 ? 19.268 4.021 3.681 1.00 53.50 45 THR A C 3
ATOM 2473 O O . THR A 1 45 ? 19.857 3.181 3.002 1.00 62.12 45 THR A O 3
ATOM 2484 N N . SER A 1 46 ? 18.434 3.701 4.665 1.00 12.22 46 SER A N 3
ATOM 2485 C CA . SER A 1 46 ? 18.160 2.312 5.014 1.00 64.12 46 SER A CA 3
ATOM 2486 C C . SER A 1 46 ? 17.445 1.596 3.872 1.00 13.12 46 SER A C 3
ATOM 2487 O O . SER A 1 46 ? 17.927 0.602 3.330 1.00 71.34 46 SER A O 3
ATOM 2495 N N . PRO A 1 47 ? 16.265 2.113 3.498 1.00 50.30 47 PRO A N 3
ATOM 2496 C CA . PRO A 1 47 ? 15.457 1.541 2.417 1.00 33.44 47 PRO A CA 3
ATOM 2497 C C . PRO A 1 47 ? 16.093 1.746 1.047 1.00 75.14 47 PRO A C 3
ATOM 2498 O O . PRO A 1 47 ? 16.859 2.687 0.842 1.00 0.11 47 PRO A O 3
ATOM 2509 N N . SER A 1 48 ? 15.769 0.859 0.111 1.00 51.55 48 SER A N 3
ATOM 2510 C CA . SER A 1 48 ? 16.311 0.942 -1.240 1.00 64.15 48 SER A CA 3
ATOM 2511 C C . SER A 1 48 ? 15.226 0.676 -2.279 1.00 31.40 48 SER A C 3
ATOM 2512 O O . SER A 1 48 ? 14.659 -0.415 -2.335 1.00 52.41 48 SER A O 3
ATOM 2520 N N . GLY A 1 49 ? 14.942 1.682 -3.101 1.00 30.24 49 GLY A N 3
ATOM 2521 C CA . GLY A 1 49 ? 13.926 1.538 -4.126 1.00 74.44 49 GLY A CA 3
ATOM 2522 C C . GLY A 1 49 ? 12.573 1.162 -3.554 1.00 23.21 49 GLY A C 3
ATOM 2523 O O . GLY A 1 49 ? 11.868 2.008 -3.006 1.00 1.34 49 GLY A O 3
ATOM 2527 N N . GLN A 1 50 ? 12.211 -0.110 -3.683 1.00 34.31 50 GLN A N 3
ATOM 2528 C CA . GLN A 1 50 ? 10.932 -0.595 -3.176 1.00 3.12 50 GLN A CA 3
ATOM 2529 C C . GLN A 1 50 ? 11.078 -1.132 -1.756 1.00 23.30 50 GLN A C 3
ATOM 2530 O O . GLN A 1 50 ? 11.671 -2.190 -1.538 1.00 41.42 50 GLN A O 3
ATOM 2544 N N . THR A 1 51 ? 10.534 -0.397 -0.791 1.00 62.01 51 THR A N 3
ATOM 2545 C CA . THR A 1 51 ? 10.605 -0.799 0.608 1.00 1.40 51 THR A CA 3
ATOM 2546 C C . THR A 1 51 ? 9.218 -0.839 1.239 1.00 22.43 51 THR A C 3
ATOM 2547 O O . THR A 1 51 ? 8.402 0.058 1.026 1.00 62.23 51 THR A O 3
ATOM 2558 N N . ILE A 1 52 ? 8.958 -1.884 2.018 1.00 60.55 52 ILE A N 3
ATOM 2559 C CA . ILE A 1 52 ? 7.670 -2.040 2.681 1.00 34.12 52 ILE A CA 3
ATOM 2560 C C . ILE A 1 52 ? 7.645 -1.300 4.014 1.00 10.12 52 ILE A C 3
ATOM 2561 O O . ILE A 1 52 ? 8.562 -1.407 4.829 1.00 52.20 52 ILE A O 3
ATOM 2577 N N . PRO A 1 53 ? 6.570 -0.532 4.245 1.00 51.34 53 PRO A N 3
ATOM 2578 C CA . PRO A 1 53 ? 6.398 0.240 5.479 1.00 21.33 53 PRO A CA 3
ATOM 2579 C C . PRO A 1 53 ? 6.142 -0.652 6.689 1.00 31.22 53 PRO A C 3
ATOM 2580 O O . PRO A 1 53 ? 5.342 -1.585 6.627 1.00 62.13 53 PRO A O 3
ATOM 2591 N N . GLY A 1 54 ? 6.826 -0.359 7.791 1.00 41.31 54 GLY A N 3
ATOM 2592 C CA . GLY A 1 54 ? 6.658 -1.144 9.000 1.00 52.51 54 GLY A CA 3
ATOM 2593 C C . GLY A 1 54 ? 7.936 -1.245 9.808 1.00 64.33 54 GLY A C 3
ATOM 2594 O O . GLY A 1 54 ? 7.913 -1.647 10.971 1.00 3.21 54 GLY A O 3
ATOM 2598 N N . SER A 1 55 ? 9.056 -0.882 9.189 1.00 33.35 55 SER A N 3
ATOM 2599 C CA . SER A 1 55 ? 10.351 -0.940 9.857 1.00 12.10 55 SER A CA 3
ATOM 2600 C C . SER A 1 55 ? 10.868 0.463 10.161 1.00 21.23 55 SER A C 3
ATOM 2601 O O . SER A 1 55 ? 10.129 1.443 10.065 1.00 31.12 55 SER A O 3
ATOM 2609 N N . ILE A 1 56 ? 12.142 0.550 10.529 1.00 60.15 56 ILE A N 3
ATOM 2610 C CA . ILE A 1 56 ? 12.759 1.832 10.846 1.00 61.21 56 ILE A CA 3
ATOM 2611 C C . ILE A 1 56 ? 13.598 2.342 9.679 1.00 30.02 56 ILE A C 3
ATOM 2612 O O . ILE A 1 56 ? 14.493 1.649 9.194 1.00 54.21 56 ILE A O 3
ATOM 2628 N N . VAL A 1 57 ? 13.304 3.559 9.234 1.00 41.52 57 VAL A N 3
ATOM 2629 C CA . VAL A 1 57 ? 14.033 4.165 8.126 1.00 60.23 57 VAL A CA 3
ATOM 2630 C C . VAL A 1 57 ? 14.983 5.250 8.620 1.00 31.12 57 VAL A C 3
ATOM 2631 O O . VAL A 1 57 ? 14.554 6.260 9.179 1.00 75.20 57 VAL A O 3
ATOM 2644 N N . THR A 1 58 ? 16.278 5.035 8.411 1.00 42.44 58 THR A N 3
ATOM 2645 C CA . THR A 1 58 ? 17.290 5.994 8.835 1.00 1.33 58 THR A CA 3
ATOM 2646 C C . THR A 1 58 ? 17.868 6.748 7.643 1.00 22.00 58 THR A C 3
ATOM 2647 O O . THR A 1 58 ? 18.296 6.140 6.661 1.00 4.43 58 THR A O 3
ATOM 2658 N N . ILE A 1 59 ? 17.878 8.073 7.735 1.00 2.42 59 ILE A N 3
ATOM 2659 C CA . ILE A 1 59 ? 18.406 8.909 6.664 1.00 51.20 59 ILE A CA 3
ATOM 2660 C C . ILE A 1 59 ? 19.835 9.349 6.963 1.00 12.54 59 ILE A C 3
ATOM 2661 O O . ILE A 1 59 ? 20.091 10.019 7.964 1.00 40.24 59 ILE A O 3
ATOM 2677 N N . GLN A 1 60 ? 20.761 8.970 6.089 1.00 72.22 60 GLN A N 3
ATOM 2678 C CA . GLN A 1 60 ? 22.164 9.327 6.260 1.00 62.25 60 GLN A CA 3
ATOM 2679 C C . GLN A 1 60 ? 22.626 10.266 5.150 1.00 71.21 60 GLN A C 3
ATOM 2680 O O . GLN A 1 60 ? 22.208 10.134 3.999 1.00 45.31 60 GLN A O 3
ATOM 2694 N N . ILE A 1 61 ? 23.489 11.212 5.504 1.00 55.44 61 ILE A N 3
ATOM 2695 C CA . ILE A 1 61 ? 24.007 12.173 4.537 1.00 30.51 61 ILE A CA 3
ATOM 2696 C C . ILE A 1 61 ? 25.531 12.149 4.503 1.00 43.34 61 ILE A C 3
ATOM 2697 O O . ILE A 1 61 ? 26.175 11.632 5.415 1.00 23.21 61 ILE A O 3
ATOM 2713 N N . SER A 1 62 ? 26.103 12.715 3.444 1.00 15.12 62 SER A N 3
ATOM 2714 C CA . SER A 1 62 ? 27.552 12.758 3.289 1.00 31.22 62 SER A CA 3
ATOM 2715 C C . SER A 1 62 ? 28.083 14.166 3.536 1.00 3.52 62 SER A C 3
ATOM 2716 O O . SER A 1 62 ? 27.718 15.111 2.837 1.00 21.33 62 SER A O 3
ATOM 2724 N N . ASN A 1 63 ? 28.948 14.299 4.537 1.00 64.25 63 ASN A N 3
ATOM 2725 C CA . ASN A 1 63 ? 29.531 15.592 4.877 1.00 33.35 63 ASN A CA 3
ATOM 2726 C C . ASN A 1 63 ? 30.921 15.740 4.267 1.00 10.21 63 ASN A C 3
ATOM 2727 O O . ASN A 1 63 ? 31.834 14.979 4.583 1.00 31.34 63 ASN A O 3
ATOM 2738 N N . GLY A 1 64 ? 31.074 16.728 3.390 1.00 60.32 64 GLY A N 3
ATOM 2739 C CA . GLY A 1 64 ? 32.356 16.959 2.749 1.00 35.22 64 GLY A CA 3
ATOM 2740 C C . GLY A 1 64 ? 33.061 18.187 3.290 1.00 20.41 64 GLY A C 3
ATOM 2741 O O . GLY A 1 64 ? 34.261 18.151 3.564 1.00 60.21 64 GLY A O 3
ATOM 2745 N N . ILE A 1 65 ? 32.316 19.276 3.443 1.00 52.02 65 ILE A N 3
ATOM 2746 C CA . ILE A 1 65 ? 32.878 20.520 3.954 1.00 51.03 65 ILE A CA 3
ATOM 2747 C C . ILE A 1 65 ? 33.470 20.325 5.345 1.00 22.03 65 ILE A C 3
ATOM 2748 O O . ILE A 1 65 ? 34.644 20.613 5.578 1.00 63.40 65 ILE A O 3
ATOM 2764 N N . GLY A 1 1 ? 1.931 2.418 1.243 1.00 34.23 1 GLY A N 4
ATOM 2765 C CA . GLY A 1 1 ? 1.817 0.980 1.401 1.00 75.32 1 GLY A CA 4
ATOM 2766 C C . GLY A 1 1 ? 3.076 0.249 0.980 1.00 20.33 1 GLY A C 4
ATOM 2767 O O . GLY A 1 1 ? 3.427 -0.780 1.558 1.00 2.12 1 GLY A O 4
ATOM 2771 N N . SER A 1 2 ? 3.757 0.779 -0.030 1.00 40.53 2 SER A N 4
ATOM 2772 C CA . SER A 1 2 ? 4.982 0.168 -0.532 1.00 30.53 2 SER A CA 4
ATOM 2773 C C . SER A 1 2 ? 5.618 1.034 -1.614 1.00 64.13 2 SER A C 4
ATOM 2774 O O . SER A 1 2 ? 5.128 2.120 -1.924 1.00 74.40 2 SER A O 4
ATOM 2782 N N . ARG A 1 3 ? 6.714 0.545 -2.186 1.00 2.40 3 ARG A N 4
ATOM 2783 C CA . ARG A 1 3 ? 7.419 1.275 -3.233 1.00 65.51 3 ARG A CA 4
ATOM 2784 C C . ARG A 1 3 ? 7.895 2.632 -2.724 1.00 42.23 3 ARG A C 4
ATOM 2785 O O . ARG A 1 3 ? 7.247 3.654 -2.951 1.00 33.12 3 ARG A O 4
ATOM 2806 N N . VAL A 1 4 ? 9.032 2.635 -2.035 1.00 12.10 4 VAL A N 4
ATOM 2807 C CA . VAL A 1 4 ? 9.595 3.866 -1.494 1.00 51.54 4 VAL A CA 4
ATOM 2808 C C . VAL A 1 4 ? 10.177 4.737 -2.602 1.00 54.52 4 VAL A C 4
ATOM 2809 O O . VAL A 1 4 ? 10.904 4.268 -3.477 1.00 45.33 4 VAL A O 4
ATOM 2822 N N . PRO A 1 5 ? 9.850 6.038 -2.566 1.00 32.24 5 PRO A N 4
ATOM 2823 C CA . PRO A 1 5 ? 10.330 7.003 -3.559 1.00 1.01 5 PRO A CA 4
ATOM 2824 C C . PRO A 1 5 ? 11.825 7.274 -3.428 1.00 11.30 5 PRO A C 4
ATOM 2825 O O . PRO A 1 5 ? 12.371 7.274 -2.325 1.00 1.42 5 PRO A O 4
ATOM 2836 N N . SER A 1 6 ? 12.481 7.506 -4.560 1.00 62.45 6 SER A N 4
ATOM 2837 C CA . SER A 1 6 ? 13.914 7.775 -4.572 1.00 42.22 6 SER A CA 4
ATOM 2838 C C . SER A 1 6 ? 14.194 9.239 -4.246 1.00 2.10 6 SER A C 4
ATOM 2839 O O . SER A 1 6 ? 13.840 10.136 -5.011 1.00 3.41 6 SER A O 4
ATOM 2847 N N . VAL A 1 7 ? 14.833 9.473 -3.104 1.00 33.44 7 VAL A N 4
ATOM 2848 C CA . VAL A 1 7 ? 15.162 10.827 -2.675 1.00 21.31 7 VAL A CA 4
ATOM 2849 C C . VAL A 1 7 ? 16.670 11.052 -2.676 1.00 71.02 7 VAL A C 4
ATOM 2850 O O . VAL A 1 7 ? 17.154 12.081 -2.206 1.00 24.45 7 VAL A O 4
ATOM 2863 N N . ALA A 1 8 ? 17.407 10.083 -3.209 1.00 70.01 8 ALA A N 4
ATOM 2864 C CA . ALA A 1 8 ? 18.860 10.176 -3.274 1.00 41.53 8 ALA A CA 4
ATOM 2865 C C . ALA A 1 8 ? 19.296 11.421 -4.039 1.00 44.35 8 ALA A C 4
ATOM 2866 O O . ALA A 1 8 ? 18.837 11.670 -5.153 1.00 52.02 8 ALA A O 4
ATOM 2873 N N . GLY A 1 9 ? 20.186 12.201 -3.434 1.00 5.45 9 GLY A N 4
ATOM 2874 C CA . GLY A 1 9 ? 20.669 13.412 -4.073 1.00 30.33 9 GLY A CA 4
ATOM 2875 C C . GLY A 1 9 ? 19.929 14.649 -3.604 1.00 42.14 9 GLY A C 4
ATOM 2876 O O . GLY A 1 9 ? 20.408 15.771 -3.779 1.00 34.34 9 GLY A O 4
ATOM 2880 N N . LEU A 1 10 ? 18.759 14.447 -3.010 1.00 34.11 10 LEU A N 4
ATOM 2881 C CA . LEU A 1 10 ? 17.950 15.556 -2.516 1.00 74.12 10 LEU A CA 4
ATOM 2882 C C . LEU A 1 10 ? 18.342 15.923 -1.089 1.00 4.41 10 LEU A C 4
ATOM 2883 O O . LEU A 1 10 ? 19.275 15.352 -0.524 1.00 63.35 10 LEU A O 4
ATOM 2899 N N . ASP A 1 11 ? 17.623 16.879 -0.510 1.00 64.14 11 ASP A N 4
ATOM 2900 C CA . ASP A 1 11 ? 17.894 17.321 0.853 1.00 64.43 11 ASP A CA 4
ATOM 2901 C C . ASP A 1 11 ? 17.130 16.469 1.862 1.00 65.12 11 ASP A C 4
ATOM 2902 O O . ASP A 1 11 ? 16.104 15.873 1.536 1.00 70.41 11 ASP A O 4
ATOM 2911 N N . VAL A 1 12 ? 17.639 16.416 3.089 1.00 70.41 12 VAL A N 4
ATOM 2912 C CA . VAL A 1 12 ? 17.005 15.637 4.146 1.00 10.00 12 VAL A CA 4
ATOM 2913 C C . VAL A 1 12 ? 15.557 16.067 4.352 1.00 72.42 12 VAL A C 4
ATOM 2914 O O . VAL A 1 12 ? 14.652 15.233 4.402 1.00 23.21 12 VAL A O 4
ATOM 2927 N N . ASP A 1 13 ? 15.344 17.373 4.470 1.00 60.53 13 ASP A N 4
ATOM 2928 C CA . ASP A 1 13 ? 14.005 17.914 4.668 1.00 13.25 13 ASP A CA 4
ATOM 2929 C C . ASP A 1 13 ? 13.055 17.431 3.576 1.00 25.14 13 ASP A C 4
ATOM 2930 O O . ASP A 1 13 ? 11.865 17.233 3.818 1.00 22.20 13 ASP A O 4
ATOM 2939 N N . ALA A 1 14 ? 13.591 17.244 2.374 1.00 13.34 14 ALA A N 4
ATOM 2940 C CA . ALA A 1 14 ? 12.792 16.784 1.246 1.00 73.54 14 ALA A CA 4
ATOM 2941 C C . ALA A 1 14 ? 12.516 15.287 1.343 1.00 61.13 14 ALA A C 4
ATOM 2942 O O . ALA A 1 14 ? 11.410 14.830 1.056 1.00 50.11 14 ALA A O 4
ATOM 2949 N N . ALA A 1 15 ? 13.529 14.528 1.748 1.00 3.40 15 ALA A N 4
ATOM 2950 C CA . ALA A 1 15 ? 13.395 13.083 1.884 1.00 41.31 15 ALA A CA 4
ATOM 2951 C C . ALA A 1 15 ? 12.399 12.725 2.981 1.00 11.35 15 ALA A C 4
ATOM 2952 O O . ALA A 1 15 ? 11.721 11.700 2.907 1.00 3.15 15 ALA A O 4
ATOM 2959 N N . ARG A 1 16 ? 12.316 13.576 3.999 1.00 33.01 16 ARG A N 4
ATOM 2960 C CA . ARG A 1 16 ? 11.403 13.348 5.113 1.00 23.41 16 ARG A CA 4
ATOM 2961 C C . ARG A 1 16 ? 9.957 13.591 4.690 1.00 25.04 16 ARG A C 4
ATOM 2962 O O . ARG A 1 16 ? 9.047 12.887 5.126 1.00 22.22 16 ARG A O 4
ATOM 2983 N N . GLN A 1 17 ? 9.756 14.592 3.840 1.00 15.42 17 GLN A N 4
ATOM 2984 C CA . GLN A 1 17 ? 8.420 14.929 3.360 1.00 24.22 17 GLN A CA 4
ATOM 2985 C C . GLN A 1 17 ? 7.909 13.871 2.387 1.00 3.42 17 GLN A C 4
ATOM 2986 O O . GLN A 1 17 ? 6.706 13.624 2.300 1.00 25.53 17 GLN A O 4
ATOM 3000 N N . ARG A 1 18 ? 8.831 13.251 1.657 1.00 14.51 18 ARG A N 4
ATOM 3001 C CA . ARG A 1 18 ? 8.473 12.222 0.689 1.00 33.20 18 ARG A CA 4
ATOM 3002 C C . ARG A 1 18 ? 7.912 10.988 1.390 1.00 30.10 18 ARG A C 4
ATOM 3003 O O . ARG A 1 18 ? 6.866 10.463 1.005 1.00 40.40 18 ARG A O 4
ATOM 3024 N N . LEU A 1 19 ? 8.614 10.529 2.420 1.00 22.10 19 LEU A N 4
ATOM 3025 C CA . LEU A 1 19 ? 8.187 9.356 3.175 1.00 2.02 19 LEU A CA 4
ATOM 3026 C C . LEU A 1 19 ? 6.788 9.557 3.749 1.00 43.40 19 LEU A C 4
ATOM 3027 O O . LEU A 1 19 ? 5.917 8.700 3.604 1.00 15.12 19 LEU A O 4
ATOM 3043 N N . LYS A 1 20 ? 6.580 10.697 4.399 1.00 13.14 20 LYS A N 4
ATOM 3044 C CA . LYS A 1 20 ? 5.286 11.014 4.993 1.00 41.35 20 LYS A CA 4
ATOM 3045 C C . LYS A 1 20 ? 4.192 11.042 3.930 1.00 44.34 20 LYS A C 4
ATOM 3046 O O . LYS A 1 20 ? 3.035 10.727 4.208 1.00 62.03 20 LYS A O 4
ATOM 3065 N N . ASP A 1 21 ? 4.566 11.420 2.712 1.00 5.13 21 ASP A N 4
ATOM 3066 C CA . ASP A 1 21 ? 3.618 11.487 1.607 1.00 74.51 21 ASP A CA 4
ATOM 3067 C C . ASP A 1 21 ? 3.192 10.088 1.171 1.00 65.21 21 ASP A C 4
ATOM 3068 O O . ASP A 1 21 ? 2.096 9.897 0.645 1.00 3.22 21 ASP A O 4
ATOM 3077 N N . ALA A 1 22 ? 4.068 9.113 1.392 1.00 22.11 22 ALA A N 4
ATOM 3078 C CA . ALA A 1 22 ? 3.783 7.732 1.023 1.00 22.11 22 ALA A CA 4
ATOM 3079 C C . ALA A 1 22 ? 3.237 6.948 2.211 1.00 35.32 22 ALA A C 4
ATOM 3080 O O . ALA A 1 22 ? 3.019 5.740 2.123 1.00 14.21 22 ALA A O 4
ATOM 3087 N N . GLY A 1 23 ? 3.017 7.643 3.323 1.00 4.12 23 GLY A N 4
ATOM 3088 C CA . GLY A 1 23 ? 2.499 6.995 4.513 1.00 33.34 23 GLY A CA 4
ATOM 3089 C C . GLY A 1 23 ? 3.585 6.318 5.325 1.00 23.30 23 GLY A C 4
ATOM 3090 O O . GLY A 1 23 ? 3.308 5.421 6.122 1.00 14.41 23 GLY A O 4
ATOM 3094 N N . PHE A 1 24 ? 4.827 6.745 5.122 1.00 50.34 24 PHE A N 4
ATOM 3095 C CA . PHE A 1 24 ? 5.960 6.172 5.839 1.00 40.41 24 PHE A CA 4
ATOM 3096 C C . PHE A 1 24 ? 6.344 7.042 7.032 1.00 4.22 24 PHE A C 4
ATOM 3097 O O . PHE A 1 24 ? 5.820 8.142 7.205 1.00 1.04 24 PHE A O 4
ATOM 3114 N N . GLN A 1 25 ? 7.263 6.540 7.851 1.00 14.15 25 GLN A N 4
ATOM 3115 C CA . GLN A 1 25 ? 7.716 7.270 9.029 1.00 3.41 25 GLN A CA 4
ATOM 3116 C C . GLN A 1 25 ? 9.217 7.536 8.961 1.00 74.34 25 GLN A C 4
ATOM 3117 O O . GLN A 1 25 ? 9.970 6.752 8.383 1.00 43.43 25 GLN A O 4
ATOM 3131 N N . VAL A 1 26 ? 9.644 8.646 9.554 1.00 21.31 26 VAL A N 4
ATOM 3132 C CA . VAL A 1 26 ? 11.055 9.014 9.561 1.00 13.21 26 VAL A CA 4
ATOM 3133 C C . VAL A 1 26 ? 11.608 9.042 10.981 1.00 3.44 26 VAL A C 4
ATOM 3134 O O . VAL A 1 26 ? 11.139 9.804 11.826 1.00 33.24 26 VAL A O 4
ATOM 3147 N N . ALA A 1 27 ? 12.610 8.207 11.237 1.00 50.22 27 ALA A N 4
ATOM 3148 C CA . ALA A 1 27 ? 13.230 8.138 12.554 1.00 31.02 27 ALA A CA 4
ATOM 3149 C C . ALA A 1 27 ? 14.212 9.286 12.760 1.00 64.14 27 ALA A C 4
ATOM 3150 O O . ALA A 1 27 ? 14.838 9.757 11.810 1.00 43.30 27 ALA A O 4
ATOM 3157 N N . ASP A 1 28 ? 14.342 9.732 14.004 1.00 23.42 28 ASP A N 4
ATOM 3158 C CA . ASP A 1 28 ? 15.249 10.825 14.334 1.00 24.32 28 ASP A CA 4
ATOM 3159 C C . ASP A 1 28 ? 16.703 10.374 14.231 1.00 3.25 28 ASP A C 4
ATOM 3160 O O . ASP A 1 28 ? 17.612 11.198 14.134 1.00 41.13 28 ASP A O 4
ATOM 3169 N N . GLN A 1 29 ? 16.914 9.062 14.255 1.00 10.25 29 GLN A N 4
ATOM 3170 C CA . GLN A 1 29 ? 18.258 8.503 14.167 1.00 53.01 29 GLN A CA 4
ATOM 3171 C C . GLN A 1 29 ? 18.976 9.007 12.919 1.00 32.12 29 GLN A C 4
ATOM 3172 O O . GLN A 1 29 ? 18.739 8.519 11.813 1.00 24.15 29 GLN A O 4
ATOM 3186 N N . THR A 1 30 ? 19.854 9.987 13.103 1.00 5.44 30 THR A N 4
ATOM 3187 C CA . THR A 1 30 ? 20.606 10.559 11.993 1.00 20.30 30 THR A CA 4
ATOM 3188 C C . THR A 1 30 ? 22.045 10.054 11.986 1.00 55.35 30 THR A C 4
ATOM 3189 O O . THR A 1 30 ? 22.597 9.711 13.030 1.00 41.04 30 THR A O 4
ATOM 3200 N N . ASN A 1 31 ? 22.646 10.013 10.801 1.00 20.00 31 ASN A N 4
ATOM 3201 C CA . ASN A 1 31 ? 24.022 9.550 10.658 1.00 13.32 31 ASN A CA 4
ATOM 3202 C C . ASN A 1 31 ? 24.787 10.417 9.663 1.00 53.40 31 ASN A C 4
ATOM 3203 O O . ASN A 1 31 ? 24.343 10.623 8.533 1.00 31.43 31 ASN A O 4
ATOM 3214 N N . SER A 1 32 ? 25.939 10.923 10.091 1.00 50.43 32 SER A N 4
ATOM 3215 C CA . SER A 1 32 ? 26.765 11.771 9.239 1.00 52.12 32 SER A CA 4
ATOM 3216 C C . SER A 1 32 ? 28.083 11.081 8.900 1.00 53.20 32 SER A C 4
ATOM 3217 O O . SER A 1 32 ? 28.772 10.567 9.781 1.00 71.32 32 SER A O 4
ATOM 3225 N N . VAL A 1 33 ? 28.427 11.075 7.616 1.00 30.41 33 VAL A N 4
ATOM 3226 C CA . VAL A 1 33 ? 29.662 10.449 7.159 1.00 3.40 33 VAL A CA 4
ATOM 3227 C C . VAL A 1 33 ? 30.499 11.423 6.337 1.00 62.24 33 VAL A C 4
ATOM 3228 O O . VAL A 1 33 ? 29.963 12.286 5.644 1.00 51.24 33 VAL A O 4
ATOM 3241 N N . ASN A 1 34 ? 31.818 11.276 6.418 1.00 13.43 34 ASN A N 4
ATOM 3242 C CA . ASN A 1 34 ? 32.730 12.143 5.681 1.00 1.11 34 ASN A CA 4
ATOM 3243 C C . ASN A 1 34 ? 32.870 11.680 4.234 1.00 3.22 34 ASN A C 4
ATOM 3244 O O . ASN A 1 34 ? 32.975 10.484 3.962 1.00 52.44 34 ASN A O 4
ATOM 3255 N N . SER A 1 35 ? 32.872 12.636 3.310 1.00 22.14 35 SER A N 4
ATOM 3256 C CA . SER A 1 35 ? 32.996 12.327 1.891 1.00 64.42 35 SER A CA 4
ATOM 3257 C C . SER A 1 35 ? 33.222 13.596 1.076 1.00 51.52 35 SER A C 4
ATOM 3258 O O . SER A 1 35 ? 33.397 14.681 1.631 1.00 22.13 35 SER A O 4
ATOM 3266 N N . SER A 1 36 ? 33.216 13.453 -0.246 1.00 20.14 36 SER A N 4
ATOM 3267 C CA . SER A 1 36 ? 33.424 14.587 -1.139 1.00 33.23 36 SER A CA 4
ATOM 3268 C C . SER A 1 36 ? 32.090 15.168 -1.598 1.00 11.12 36 SER A C 4
ATOM 3269 O O . SER A 1 36 ? 31.991 15.744 -2.681 1.00 3.23 36 SER A O 4
ATOM 3277 N N . ALA A 1 37 ? 31.066 15.012 -0.765 1.00 73.13 37 ALA A N 4
ATOM 3278 C CA . ALA A 1 37 ? 29.738 15.522 -1.084 1.00 10.35 37 ALA A CA 4
ATOM 3279 C C . ALA A 1 37 ? 29.396 16.735 -0.225 1.00 52.31 37 ALA A C 4
ATOM 3280 O O . ALA A 1 37 ? 30.163 17.121 0.657 1.00 43.41 37 ALA A O 4
ATOM 3287 N N . LYS A 1 38 ? 28.239 17.334 -0.489 1.00 22.42 38 LYS A N 4
ATOM 3288 C CA . LYS A 1 38 ? 27.794 18.503 0.260 1.00 50.14 38 LYS A CA 4
ATOM 3289 C C . LYS A 1 38 ? 27.038 18.088 1.518 1.00 52.52 38 LYS A C 4
ATOM 3290 O O . LYS A 1 38 ? 26.107 17.284 1.458 1.00 45.22 38 LYS A O 4
ATOM 3309 N N . TYR A 1 39 ? 27.442 18.643 2.655 1.00 0.10 39 TYR A N 4
ATOM 3310 C CA . TYR A 1 39 ? 26.803 18.330 3.928 1.00 71.14 39 TYR A CA 4
ATOM 3311 C C . TYR A 1 39 ? 25.304 18.610 3.868 1.00 24.01 39 TYR A C 4
ATOM 3312 O O . TYR A 1 39 ? 24.878 19.677 3.429 1.00 35.11 39 TYR A O 4
ATOM 3330 N N . GLY A 1 40 ? 24.510 17.642 4.315 1.00 73.13 40 GLY A N 4
ATOM 3331 C CA . GLY A 1 40 ? 23.067 17.802 4.305 1.00 44.32 40 GLY A CA 4
ATOM 3332 C C . GLY A 1 40 ? 22.406 17.030 3.180 1.00 10.44 40 GLY A C 4
ATOM 3333 O O . GLY A 1 40 ? 21.198 16.795 3.208 1.00 45.24 40 GLY A O 4
ATOM 3337 N N . GLU A 1 41 ? 23.199 16.637 2.188 1.00 34.13 41 GLU A N 4
ATOM 3338 C CA . GLU A 1 41 ? 22.681 15.889 1.048 1.00 11.44 41 GLU A CA 4
ATOM 3339 C C . GLU A 1 41 ? 22.492 14.417 1.404 1.00 53.44 41 GLU A C 4
ATOM 3340 O O . GLU A 1 41 ? 23.393 13.777 1.945 1.00 11.14 41 GLU A O 4
ATOM 3352 N N . VAL A 1 42 ? 21.313 13.887 1.095 1.00 54.01 42 VAL A N 4
ATOM 3353 C CA . VAL A 1 42 ? 21.004 12.491 1.380 1.00 31.05 42 VAL A CA 4
ATOM 3354 C C . VAL A 1 42 ? 21.559 11.573 0.298 1.00 65.33 42 VAL A C 4
ATOM 3355 O O . VAL A 1 42 ? 21.096 11.589 -0.843 1.00 23.42 42 VAL A O 4
ATOM 3368 N N . VAL A 1 43 ? 22.556 10.772 0.663 1.00 74.35 43 VAL A N 4
ATOM 3369 C CA . VAL A 1 43 ? 23.174 9.844 -0.277 1.00 43.32 43 VAL A CA 4
ATOM 3370 C C . VAL A 1 43 ? 23.086 8.409 0.229 1.00 64.11 43 VAL A C 4
ATOM 3371 O O . VAL A 1 43 ? 23.191 7.459 -0.546 1.00 31.02 43 VAL A O 4
ATOM 3384 N N . GLY A 1 44 ? 22.893 8.259 1.536 1.00 71.42 44 GLY A N 4
ATOM 3385 C CA . GLY A 1 44 ? 22.794 6.935 2.124 1.00 54.54 44 GLY A CA 4
ATOM 3386 C C . GLY A 1 44 ? 21.549 6.770 2.973 1.00 2.43 44 GLY A C 4
ATOM 3387 O O . GLY A 1 44 ? 21.272 7.590 3.850 1.00 45.35 44 GLY A O 4
ATOM 3391 N N . THR A 1 45 ? 20.794 5.707 2.714 1.00 41.30 45 THR A N 4
ATOM 3392 C CA . THR A 1 45 ? 19.571 5.439 3.459 1.00 32.32 45 THR A CA 4
ATOM 3393 C C . THR A 1 45 ? 19.386 3.944 3.693 1.00 65.30 45 THR A C 4
ATOM 3394 O O . THR A 1 45 ? 20.011 3.120 3.025 1.00 20.41 45 THR A O 4
ATOM 3405 N N . SER A 1 46 ? 18.525 3.600 4.645 1.00 53.01 46 SER A N 4
ATOM 3406 C CA . SER A 1 46 ? 18.261 2.203 4.969 1.00 55.02 46 SER A CA 4
ATOM 3407 C C . SER A 1 46 ? 17.514 1.513 3.831 1.00 11.40 46 SER A C 4
ATOM 3408 O O . SER A 1 46 ? 17.984 0.536 3.249 1.00 73.34 46 SER A O 4
ATOM 3416 N N . PRO A 1 47 ? 16.321 2.034 3.506 1.00 43.12 47 PRO A N 4
ATOM 3417 C CA . PRO A 1 47 ? 15.483 1.485 2.435 1.00 3.55 47 PRO A CA 4
ATOM 3418 C C . PRO A 1 47 ? 16.077 1.729 1.052 1.00 13.21 47 PRO A C 4
ATOM 3419 O O . PRO A 1 47 ? 16.824 2.686 0.846 1.00 32.44 47 PRO A O 4
ATOM 3430 N N . SER A 1 48 ? 15.739 0.858 0.106 1.00 12.35 48 SER A N 4
ATOM 3431 C CA . SER A 1 48 ? 16.241 0.977 -1.257 1.00 42.53 48 SER A CA 4
ATOM 3432 C C . SER A 1 48 ? 15.147 0.654 -2.270 1.00 15.43 48 SER A C 4
ATOM 3433 O O . SER A 1 48 ? 14.610 -0.452 -2.289 1.00 31.54 48 SER A O 4
ATOM 3441 N N . GLY A 1 49 ? 14.820 1.631 -3.111 1.00 63.12 49 GLY A N 4
ATOM 3442 C CA . GLY A 1 49 ? 13.791 1.432 -4.115 1.00 44.11 49 GLY A CA 4
ATOM 3443 C C . GLY A 1 49 ? 12.456 1.050 -3.509 1.00 13.13 49 GLY A C 4
ATOM 3444 O O . GLY A 1 49 ? 11.771 1.889 -2.923 1.00 70.54 49 GLY A O 4
ATOM 3448 N N . GLN A 1 50 ? 12.084 -0.218 -3.650 1.00 62.15 50 GLN A N 4
ATOM 3449 C CA . GLN A 1 50 ? 10.820 -0.708 -3.114 1.00 0.23 50 GLN A CA 4
ATOM 3450 C C . GLN A 1 50 ? 11.007 -1.274 -1.710 1.00 65.00 50 GLN A C 4
ATOM 3451 O O . GLN A 1 50 ? 11.604 -2.336 -1.532 1.00 25.35 50 GLN A O 4
ATOM 3465 N N . THR A 1 51 ? 10.494 -0.558 -0.715 1.00 10.33 51 THR A N 4
ATOM 3466 C CA . THR A 1 51 ? 10.606 -0.988 0.673 1.00 10.54 51 THR A CA 4
ATOM 3467 C C . THR A 1 51 ? 9.239 -1.037 1.346 1.00 52.32 51 THR A C 4
ATOM 3468 O O . THR A 1 51 ? 8.421 -0.131 1.178 1.00 24.10 51 THR A O 4
ATOM 3479 N N . ILE A 1 52 ? 8.997 -2.098 2.107 1.00 20.42 52 ILE A N 4
ATOM 3480 C CA . ILE A 1 52 ? 7.729 -2.264 2.806 1.00 13.43 52 ILE A CA 4
ATOM 3481 C C . ILE A 1 52 ? 7.752 -1.562 4.160 1.00 53.11 52 ILE A C 4
ATOM 3482 O O . ILE A 1 52 ? 8.702 -1.683 4.934 1.00 54.12 52 ILE A O 4
ATOM 3498 N N . PRO A 1 53 ? 6.680 -0.811 4.455 1.00 3.14 53 PRO A N 4
ATOM 3499 C CA . PRO A 1 53 ? 6.552 -0.077 5.718 1.00 40.54 53 PRO A CA 4
ATOM 3500 C C . PRO A 1 53 ? 6.353 -1.005 6.911 1.00 55.13 53 PRO A C 4
ATOM 3501 O O . PRO A 1 53 ? 5.556 -1.941 6.855 1.00 64.22 53 PRO A O 4
ATOM 3512 N N . GLY A 1 54 ? 7.081 -0.738 7.991 1.00 61.54 54 GLY A N 4
ATOM 3513 C CA . GLY A 1 54 ? 6.969 -1.559 9.182 1.00 32.22 54 GLY A CA 4
ATOM 3514 C C . GLY A 1 54 ? 8.283 -1.681 9.928 1.00 13.23 54 GLY A C 4
ATOM 3515 O O . GLY A 1 54 ? 8.313 -2.118 11.078 1.00 30.54 54 GLY A O 4
ATOM 3519 N N . SER A 1 55 ? 9.372 -1.294 9.272 1.00 21.22 55 SER A N 4
ATOM 3520 C CA . SER A 1 55 ? 10.696 -1.367 9.879 1.00 61.32 55 SER A CA 4
ATOM 3521 C C . SER A 1 55 ? 11.207 0.025 10.237 1.00 22.10 55 SER A C 4
ATOM 3522 O O . SER A 1 55 ? 10.451 0.997 10.228 1.00 60.22 55 SER A O 4
ATOM 3530 N N . ILE A 1 56 ? 12.495 0.112 10.552 1.00 10.41 56 ILE A N 4
ATOM 3531 C CA . ILE A 1 56 ? 13.108 1.385 10.912 1.00 30.14 56 ILE A CA 4
ATOM 3532 C C . ILE A 1 56 ? 13.882 1.974 9.738 1.00 1.12 56 ILE A C 4
ATOM 3533 O O . ILE A 1 56 ? 14.762 1.325 9.172 1.00 13.00 56 ILE A O 4
ATOM 3549 N N . VAL A 1 57 ? 13.550 3.210 9.378 1.00 71.22 57 VAL A N 4
ATOM 3550 C CA . VAL A 1 57 ? 14.216 3.889 8.273 1.00 73.14 57 VAL A CA 4
ATOM 3551 C C . VAL A 1 57 ? 15.146 4.984 8.781 1.00 10.32 57 VAL A C 4
ATOM 3552 O O . VAL A 1 57 ? 14.704 5.951 9.404 1.00 62.14 57 VAL A O 4
ATOM 3565 N N . THR A 1 58 ? 16.438 4.828 8.512 1.00 65.21 58 THR A N 4
ATOM 3566 C CA . THR A 1 58 ? 17.432 5.803 8.942 1.00 24.25 58 THR A CA 4
ATOM 3567 C C . THR A 1 58 ? 17.975 6.595 7.758 1.00 30.52 58 THR A C 4
ATOM 3568 O O . THR A 1 58 ? 18.399 6.018 6.756 1.00 75.10 58 THR A O 4
ATOM 3579 N N . ILE A 1 59 ? 17.960 7.918 7.880 1.00 30.52 59 ILE A N 4
ATOM 3580 C CA . ILE A 1 59 ? 18.453 8.788 6.820 1.00 74.44 59 ILE A CA 4
ATOM 3581 C C . ILE A 1 59 ? 19.892 9.216 7.084 1.00 10.12 59 ILE A C 4
ATOM 3582 O O . ILE A 1 59 ? 20.195 9.795 8.127 1.00 22.32 59 ILE A O 4
ATOM 3598 N N . GLN A 1 60 ? 20.774 8.929 6.132 1.00 54.32 60 GLN A N 4
ATOM 3599 C CA . GLN A 1 60 ? 22.181 9.286 6.262 1.00 3.41 60 GLN A CA 4
ATOM 3600 C C . GLN A 1 60 ? 22.578 10.325 5.218 1.00 64.52 60 GLN A C 4
ATOM 3601 O O . GLN A 1 60 ? 22.063 10.322 4.099 1.00 2.34 60 GLN A O 4
ATOM 3615 N N . ILE A 1 61 ? 23.496 11.210 5.590 1.00 3.04 61 ILE A N 4
ATOM 3616 C CA . ILE A 1 61 ? 23.962 12.253 4.685 1.00 5.13 61 ILE A CA 4
ATOM 3617 C C . ILE A 1 61 ? 25.484 12.248 4.577 1.00 35.14 61 ILE A C 4
ATOM 3618 O O . ILE A 1 61 ? 26.175 11.706 5.439 1.00 24.21 61 ILE A O 4
ATOM 3634 N N . SER A 1 62 ? 25.998 12.857 3.514 1.00 70.13 62 SER A N 4
ATOM 3635 C CA . SER A 1 62 ? 27.438 12.921 3.292 1.00 53.05 62 SER A CA 4
ATOM 3636 C C . SER A 1 62 ? 27.963 14.332 3.540 1.00 63.35 62 SER A C 4
ATOM 3637 O O . SER A 1 62 ? 27.618 15.269 2.822 1.00 12.42 62 SER A O 4
ATOM 3645 N N . ASN A 1 63 ? 28.801 14.473 4.561 1.00 23.05 63 ASN A N 4
ATOM 3646 C CA . ASN A 1 63 ? 29.375 15.769 4.906 1.00 61.22 63 ASN A CA 4
ATOM 3647 C C . ASN A 1 63 ? 30.798 15.893 4.371 1.00 44.04 63 ASN A C 4
ATOM 3648 O O . ASN A 1 63 ? 31.687 15.136 4.759 1.00 70.24 63 ASN A O 4
ATOM 3659 N N . GLY A 1 64 ? 31.007 16.855 3.477 1.00 70.04 64 GLY A N 4
ATOM 3660 C CA . GLY A 1 64 ? 32.324 17.062 2.903 1.00 71.41 64 GLY A CA 4
ATOM 3661 C C . GLY A 1 64 ? 32.928 18.394 3.302 1.00 75.44 64 GLY A C 4
ATOM 3662 O O . GLY A 1 64 ? 33.296 19.197 2.444 1.00 13.02 64 GLY A O 4
ATOM 3666 N N . ILE A 1 65 ? 33.028 18.629 4.605 1.00 11.34 65 ILE A N 4
ATOM 3667 C CA . ILE A 1 65 ? 33.590 19.874 5.115 1.00 24.41 65 ILE A CA 4
ATOM 3668 C C . ILE A 1 65 ? 35.029 20.060 4.644 1.00 54.51 65 ILE A C 4
ATOM 3669 O O . ILE A 1 65 ? 35.729 19.091 4.353 1.00 20.34 65 ILE A O 4
ATOM 3685 N N . GLY A 1 1 ? 1.491 1.787 1.050 1.00 21.30 1 GLY A N 5
ATOM 3686 C CA . GLY A 1 1 ? 2.479 2.834 0.864 1.00 34.23 1 GLY A CA 5
ATOM 3687 C C . GLY A 1 1 ? 3.825 2.290 0.428 1.00 53.43 1 GLY A C 5
ATOM 3688 O O . GLY A 1 1 ? 4.845 2.967 0.553 1.00 22.05 1 GLY A O 5
ATOM 3692 N N . SER A 1 2 ? 3.828 1.064 -0.085 1.00 51.24 2 SER A N 5
ATOM 3693 C CA . SER A 1 2 ? 5.060 0.428 -0.537 1.00 32.21 2 SER A CA 5
ATOM 3694 C C . SER A 1 2 ? 5.728 1.254 -1.632 1.00 24.15 2 SER A C 5
ATOM 3695 O O . SER A 1 2 ? 5.268 2.345 -1.970 1.00 25.34 2 SER A O 5
ATOM 3703 N N . ARG A 1 3 ? 6.817 0.726 -2.181 1.00 71.54 3 ARG A N 5
ATOM 3704 C CA . ARG A 1 3 ? 7.551 1.413 -3.237 1.00 15.52 3 ARG A CA 5
ATOM 3705 C C . ARG A 1 3 ? 8.133 2.728 -2.726 1.00 40.11 3 ARG A C 5
ATOM 3706 O O . ARG A 1 3 ? 7.592 3.802 -2.988 1.00 40.41 3 ARG A O 5
ATOM 3727 N N . VAL A 1 4 ? 9.239 2.635 -1.995 1.00 23.21 4 VAL A N 5
ATOM 3728 C CA . VAL A 1 4 ? 9.896 3.816 -1.448 1.00 12.03 4 VAL A CA 5
ATOM 3729 C C . VAL A 1 4 ? 10.529 4.654 -2.552 1.00 50.34 4 VAL A C 5
ATOM 3730 O O . VAL A 1 4 ? 11.324 4.168 -3.357 1.00 22.24 4 VAL A O 5
ATOM 3743 N N . PRO A 1 5 ? 10.170 5.946 -2.595 1.00 31.13 5 PRO A N 5
ATOM 3744 C CA . PRO A 1 5 ? 10.692 6.880 -3.596 1.00 41.51 5 PRO A CA 5
ATOM 3745 C C . PRO A 1 5 ? 12.168 7.197 -3.380 1.00 21.51 5 PRO A C 5
ATOM 3746 O O . PRO A 1 5 ? 12.629 7.306 -2.244 1.00 25.51 5 PRO A O 5
ATOM 3757 N N . SER A 1 6 ? 12.904 7.343 -4.477 1.00 41.11 6 SER A N 5
ATOM 3758 C CA . SER A 1 6 ? 14.329 7.644 -4.407 1.00 63.40 6 SER A CA 5
ATOM 3759 C C . SER A 1 6 ? 14.560 9.136 -4.188 1.00 73.21 6 SER A C 5
ATOM 3760 O O . SER A 1 6 ? 14.178 9.963 -5.016 1.00 65.25 6 SER A O 5
ATOM 3768 N N . VAL A 1 7 ? 15.187 9.473 -3.065 1.00 73.15 7 VAL A N 5
ATOM 3769 C CA . VAL A 1 7 ? 15.470 10.865 -2.736 1.00 71.33 7 VAL A CA 5
ATOM 3770 C C . VAL A 1 7 ? 16.969 11.139 -2.752 1.00 4.11 7 VAL A C 5
ATOM 3771 O O . VAL A 1 7 ? 17.417 12.218 -2.365 1.00 24.12 7 VAL A O 5
ATOM 3784 N N . ALA A 1 8 ? 17.741 10.155 -3.203 1.00 13.15 8 ALA A N 5
ATOM 3785 C CA . ALA A 1 8 ? 19.190 10.291 -3.271 1.00 44.12 8 ALA A CA 5
ATOM 3786 C C . ALA A 1 8 ? 19.588 11.533 -4.061 1.00 4.41 8 ALA A C 5
ATOM 3787 O O . ALA A 1 8 ? 19.131 11.740 -5.184 1.00 14.11 8 ALA A O 5
ATOM 3794 N N . GLY A 1 9 ? 20.444 12.359 -3.465 1.00 72.03 9 GLY A N 5
ATOM 3795 C CA . GLY A 1 9 ? 20.888 13.571 -4.128 1.00 1.33 9 GLY A CA 5
ATOM 3796 C C . GLY A 1 9 ? 20.101 14.791 -3.693 1.00 54.41 9 GLY A C 5
ATOM 3797 O O . GLY A 1 9 ? 20.540 15.925 -3.889 1.00 0.43 9 GLY A O 5
ATOM 3801 N N . LEU A 1 10 ? 18.933 14.561 -3.103 1.00 60.51 10 LEU A N 5
ATOM 3802 C CA . LEU A 1 10 ? 18.081 15.650 -2.641 1.00 13.43 10 LEU A CA 5
ATOM 3803 C C . LEU A 1 10 ? 18.390 16.005 -1.190 1.00 11.52 10 LEU A C 5
ATOM 3804 O O . LEU A 1 10 ? 19.310 15.452 -0.588 1.00 2.35 10 LEU A O 5
ATOM 3820 N N . ASP A 1 11 ? 17.614 16.930 -0.634 1.00 60.42 11 ASP A N 5
ATOM 3821 C CA . ASP A 1 11 ? 17.803 17.356 0.747 1.00 14.34 11 ASP A CA 5
ATOM 3822 C C . ASP A 1 11 ? 17.019 16.463 1.704 1.00 53.01 11 ASP A C 5
ATOM 3823 O O . ASP A 1 11 ? 16.037 15.829 1.315 1.00 45.52 11 ASP A O 5
ATOM 3832 N N . VAL A 1 12 ? 17.459 16.417 2.957 1.00 20.52 12 VAL A N 5
ATOM 3833 C CA . VAL A 1 12 ? 16.799 15.601 3.970 1.00 71.03 12 VAL A CA 5
ATOM 3834 C C . VAL A 1 12 ? 15.362 16.059 4.194 1.00 44.52 12 VAL A C 5
ATOM 3835 O O . VAL A 1 12 ? 14.449 15.241 4.307 1.00 4.44 12 VAL A O 5
ATOM 3848 N N . ASP A 1 13 ? 15.169 17.372 4.256 1.00 42.30 13 ASP A N 5
ATOM 3849 C CA . ASP A 1 13 ? 13.843 17.941 4.465 1.00 73.10 13 ASP A CA 5
ATOM 3850 C C . ASP A 1 13 ? 12.859 17.423 3.421 1.00 73.23 13 ASP A C 5
ATOM 3851 O O . ASP A 1 13 ? 11.690 17.181 3.721 1.00 40.21 13 ASP A O 5
ATOM 3860 N N . ALA A 1 14 ? 13.340 17.256 2.193 1.00 31.32 14 ALA A N 5
ATOM 3861 C CA . ALA A 1 14 ? 12.503 16.766 1.105 1.00 62.31 14 ALA A CA 5
ATOM 3862 C C . ALA A 1 14 ? 12.245 15.269 1.242 1.00 62.02 14 ALA A C 5
ATOM 3863 O O . ALA A 1 14 ? 11.133 14.797 1.007 1.00 43.23 14 ALA A O 5
ATOM 3870 N N . ALA A 1 15 ? 13.280 14.527 1.623 1.00 41.31 15 ALA A N 5
ATOM 3871 C CA . ALA A 1 15 ? 13.164 13.084 1.792 1.00 5.22 15 ALA A CA 5
ATOM 3872 C C . ALA A 1 15 ? 12.203 12.740 2.925 1.00 64.41 15 ALA A C 5
ATOM 3873 O O . ALA A 1 15 ? 11.544 11.700 2.898 1.00 44.03 15 ALA A O 5
ATOM 3880 N N . ARG A 1 16 ? 12.129 13.618 3.920 1.00 61.15 16 ARG A N 5
ATOM 3881 C CA . ARG A 1 16 ? 11.250 13.405 5.063 1.00 72.03 16 ARG A CA 5
ATOM 3882 C C . ARG A 1 16 ? 9.789 13.604 4.669 1.00 11.25 16 ARG A C 5
ATOM 3883 O O . ARG A 1 16 ? 8.906 12.891 5.145 1.00 61.43 16 ARG A O 5
ATOM 3904 N N . GLN A 1 17 ? 9.543 14.579 3.800 1.00 62.33 17 GLN A N 5
ATOM 3905 C CA . GLN A 1 17 ? 8.190 14.872 3.344 1.00 35.01 17 GLN A CA 5
ATOM 3906 C C . GLN A 1 17 ? 7.675 13.772 2.422 1.00 63.25 17 GLN A C 5
ATOM 3907 O O . GLN A 1 17 ? 6.484 13.463 2.412 1.00 34.33 17 GLN A O 5
ATOM 3921 N N . ARG A 1 18 ? 8.581 13.185 1.647 1.00 64.43 18 ARG A N 5
ATOM 3922 C CA . ARG A 1 18 ? 8.219 12.120 0.719 1.00 33.11 18 ARG A CA 5
ATOM 3923 C C . ARG A 1 18 ? 7.743 10.881 1.473 1.00 65.04 18 ARG A C 5
ATOM 3924 O O . ARG A 1 18 ? 6.704 10.305 1.149 1.00 14.32 18 ARG A O 5
ATOM 3945 N N . LEU A 1 19 ? 8.512 10.476 2.478 1.00 74.53 19 LEU A N 5
ATOM 3946 C CA . LEU A 1 19 ? 8.170 9.304 3.278 1.00 52.34 19 LEU A CA 5
ATOM 3947 C C . LEU A 1 19 ? 6.792 9.462 3.912 1.00 32.33 19 LEU A C 5
ATOM 3948 O O . LEU A 1 19 ? 5.950 8.568 3.824 1.00 75.03 19 LEU A O 5
ATOM 3964 N N . LYS A 1 20 ? 6.567 10.605 4.551 1.00 24.12 20 LYS A N 5
ATOM 3965 C CA . LYS A 1 20 ? 5.291 10.883 5.198 1.00 34.52 20 LYS A CA 5
ATOM 3966 C C . LYS A 1 20 ? 4.147 10.829 4.190 1.00 11.24 20 LYS A C 5
ATOM 3967 O O . LYS A 1 20 ? 3.023 10.461 4.532 1.00 71.23 20 LYS A O 5
ATOM 3986 N N . ASP A 1 21 ? 4.441 11.198 2.949 1.00 63.35 21 ASP A N 5
ATOM 3987 C CA . ASP A 1 21 ? 3.438 11.189 1.890 1.00 11.33 21 ASP A CA 5
ATOM 3988 C C . ASP A 1 21 ? 3.049 9.761 1.522 1.00 52.02 21 ASP A C 5
ATOM 3989 O O . ASP A 1 21 ? 1.937 9.510 1.058 1.00 40.45 21 ASP A O 5
ATOM 3998 N N . ALA A 1 22 ? 3.972 8.829 1.731 1.00 24.32 22 ALA A N 5
ATOM 3999 C CA . ALA A 1 22 ? 3.726 7.426 1.422 1.00 34.21 22 ALA A CA 5
ATOM 4000 C C . ALA A 1 22 ? 3.295 6.657 2.666 1.00 13.05 22 ALA A C 5
ATOM 4001 O O . ALA A 1 22 ? 3.144 5.437 2.633 1.00 75.42 22 ALA A O 5
ATOM 4008 N N . GLY A 1 23 ? 3.099 7.380 3.765 1.00 11.02 23 GLY A N 5
ATOM 4009 C CA . GLY A 1 23 ? 2.688 6.748 5.005 1.00 1.44 23 GLY A CA 5
ATOM 4010 C C . GLY A 1 23 ? 3.852 6.130 5.754 1.00 11.14 23 GLY A C 5
ATOM 4011 O O . GLY A 1 23 ? 3.663 5.245 6.589 1.00 15.11 23 GLY A O 5
ATOM 4015 N N . PHE A 1 24 ? 5.060 6.595 5.455 1.00 2.32 24 PHE A N 5
ATOM 4016 C CA . PHE A 1 24 ? 6.260 6.080 6.105 1.00 40.35 24 PHE A CA 5
ATOM 4017 C C . PHE A 1 24 ? 6.597 6.896 7.349 1.00 24.34 24 PHE A C 5
ATOM 4018 O O . PHE A 1 24 ? 5.956 7.907 7.633 1.00 22.03 24 PHE A O 5
ATOM 4035 N N . GLN A 1 25 ? 7.608 6.447 8.088 1.00 55.05 25 GLN A N 5
ATOM 4036 C CA . GLN A 1 25 ? 8.029 7.134 9.303 1.00 62.04 25 GLN A CA 5
ATOM 4037 C C . GLN A 1 25 ? 9.482 7.585 9.197 1.00 64.43 25 GLN A C 5
ATOM 4038 O O . GLN A 1 25 ? 10.259 7.034 8.415 1.00 15.34 25 GLN A O 5
ATOM 4052 N N . VAL A 1 26 ? 9.844 8.590 9.988 1.00 63.33 26 VAL A N 5
ATOM 4053 C CA . VAL A 1 26 ? 11.205 9.114 9.984 1.00 53.25 26 VAL A CA 5
ATOM 4054 C C . VAL A 1 26 ? 11.849 8.981 11.359 1.00 41.42 26 VAL A C 5
ATOM 4055 O O . VAL A 1 26 ? 11.536 9.737 12.278 1.00 40.52 26 VAL A O 5
ATOM 4068 N N . ALA A 1 27 ? 12.752 8.015 11.492 1.00 12.14 27 ALA A N 5
ATOM 4069 C CA . ALA A 1 27 ? 13.443 7.785 12.755 1.00 72.51 27 ALA A CA 5
ATOM 4070 C C . ALA A 1 27 ? 14.206 9.028 13.198 1.00 63.10 27 ALA A C 5
ATOM 4071 O O . ALA A 1 27 ? 14.427 9.946 12.409 1.00 42.45 27 ALA A O 5
ATOM 4078 N N . ASP A 1 28 ? 14.606 9.051 14.465 1.00 61.25 28 ASP A N 5
ATOM 4079 C CA . ASP A 1 28 ? 15.346 10.182 15.013 1.00 74.14 28 ASP A CA 5
ATOM 4080 C C . ASP A 1 28 ? 16.849 9.972 14.863 1.00 42.35 28 ASP A C 5
ATOM 4081 O O . ASP A 1 28 ? 17.594 10.918 14.607 1.00 62.10 28 ASP A O 5
ATOM 4090 N N . GLN A 1 29 ? 17.287 8.728 15.024 1.00 21.23 29 GLN A N 5
ATOM 4091 C CA . GLN A 1 29 ? 18.702 8.395 14.908 1.00 0.34 29 GLN A CA 5
ATOM 4092 C C . GLN A 1 29 ? 19.178 8.536 13.466 1.00 31.13 29 GLN A C 5
ATOM 4093 O O . GLN A 1 29 ? 18.642 7.898 12.559 1.00 42.51 29 GLN A O 5
ATOM 4107 N N . THR A 1 30 ? 20.188 9.375 13.261 1.00 41.53 30 THR A N 5
ATOM 4108 C CA . THR A 1 30 ? 20.735 9.601 11.929 1.00 4.20 30 THR A CA 5
ATOM 4109 C C . THR A 1 30 ? 22.234 9.322 11.896 1.00 53.42 30 THR A C 5
ATOM 4110 O O . THR A 1 30 ? 22.922 9.458 12.906 1.00 3.32 30 THR A O 5
ATOM 4121 N N . ASN A 1 31 ? 22.733 8.932 10.727 1.00 14.33 31 ASN A N 5
ATOM 4122 C CA . ASN A 1 31 ? 24.151 8.634 10.563 1.00 52.41 31 ASN A CA 5
ATOM 4123 C C . ASN A 1 31 ? 24.780 9.547 9.515 1.00 63.14 31 ASN A C 5
ATOM 4124 O O . ASN A 1 31 ? 24.281 9.660 8.395 1.00 23.11 31 ASN A O 5
ATOM 4135 N N . SER A 1 32 ? 25.880 10.195 9.886 1.00 54.41 32 SER A N 5
ATOM 4136 C CA . SER A 1 32 ? 26.576 11.100 8.979 1.00 1.52 32 SER A CA 5
ATOM 4137 C C . SER A 1 32 ? 27.951 10.550 8.612 1.00 72.10 32 SER A C 5
ATOM 4138 O O . SER A 1 32 ? 28.690 10.070 9.472 1.00 42.35 32 SER A O 5
ATOM 4146 N N . VAL A 1 33 ? 28.287 10.623 7.328 1.00 73.31 33 VAL A N 5
ATOM 4147 C CA . VAL A 1 33 ? 29.572 10.133 6.845 1.00 4.11 33 VAL A CA 5
ATOM 4148 C C . VAL A 1 33 ? 30.307 11.208 6.052 1.00 41.00 33 VAL A C 5
ATOM 4149 O O . VAL A 1 33 ? 29.688 12.019 5.365 1.00 14.00 33 VAL A O 5
ATOM 4162 N N . ASN A 1 34 ? 31.632 11.207 6.152 1.00 44.43 34 ASN A N 5
ATOM 4163 C CA . ASN A 1 34 ? 32.453 12.183 5.443 1.00 13.23 34 ASN A CA 5
ATOM 4164 C C . ASN A 1 34 ? 32.665 11.764 3.992 1.00 63.31 34 ASN A C 5
ATOM 4165 O O . ASN A 1 34 ? 32.898 10.590 3.702 1.00 53.22 34 ASN A O 5
ATOM 4176 N N . SER A 1 35 ? 32.585 12.731 3.084 1.00 14.21 35 SER A N 5
ATOM 4177 C CA . SER A 1 35 ? 32.765 12.462 1.662 1.00 11.33 35 SER A CA 5
ATOM 4178 C C . SER A 1 35 ? 33.007 13.756 0.891 1.00 2.31 35 SER A C 5
ATOM 4179 O O . SER A 1 35 ? 33.205 14.817 1.483 1.00 1.04 35 SER A O 5
ATOM 4187 N N . SER A 1 36 ? 32.990 13.660 -0.434 1.00 70.25 36 SER A N 5
ATOM 4188 C CA . SER A 1 36 ? 33.211 14.821 -1.288 1.00 65.03 36 SER A CA 5
ATOM 4189 C C . SER A 1 36 ? 31.885 15.447 -1.709 1.00 62.31 36 SER A C 5
ATOM 4190 O O . SER A 1 36 ? 31.805 16.131 -2.729 1.00 70.41 36 SER A O 5
ATOM 4198 N N . ALA A 1 37 ? 30.847 15.207 -0.915 1.00 73.12 37 ALA A N 5
ATOM 4199 C CA . ALA A 1 37 ? 29.524 15.748 -1.203 1.00 62.31 37 ALA A CA 5
ATOM 4200 C C . ALA A 1 37 ? 29.164 16.865 -0.229 1.00 70.43 37 ALA A C 5
ATOM 4201 O O . ALA A 1 37 ? 29.907 17.147 0.711 1.00 61.31 37 ALA A O 5
ATOM 4208 N N . LYS A 1 38 ? 28.019 17.498 -0.461 1.00 3.55 38 LYS A N 5
ATOM 4209 C CA . LYS A 1 38 ? 27.559 18.585 0.396 1.00 21.11 38 LYS A CA 5
ATOM 4210 C C . LYS A 1 38 ? 26.763 18.045 1.580 1.00 71.43 38 LYS A C 5
ATOM 4211 O O . LYS A 1 38 ? 25.787 17.314 1.402 1.00 5.45 38 LYS A O 5
ATOM 4230 N N . TYR A 1 39 ? 27.184 18.409 2.786 1.00 51.04 39 TYR A N 5
ATOM 4231 C CA . TYR A 1 39 ? 26.510 17.960 3.998 1.00 23.13 39 TYR A CA 5
ATOM 4232 C C . TYR A 1 39 ? 25.011 18.233 3.922 1.00 43.21 39 TYR A C 5
ATOM 4233 O O . TYR A 1 39 ? 24.585 19.307 3.499 1.00 61.01 39 TYR A O 5
ATOM 4251 N N . GLY A 1 40 ? 24.215 17.252 4.336 1.00 64.20 40 GLY A N 5
ATOM 4252 C CA . GLY A 1 40 ? 22.773 17.405 4.307 1.00 35.25 40 GLY A CA 5
ATOM 4253 C C . GLY A 1 40 ? 22.133 16.662 3.151 1.00 65.01 40 GLY A C 5
ATOM 4254 O O . GLY A 1 40 ? 20.934 16.389 3.168 1.00 31.22 40 GLY A O 5
ATOM 4258 N N . GLU A 1 41 ? 22.936 16.336 2.143 1.00 45.12 41 GLU A N 5
ATOM 4259 C CA . GLU A 1 41 ? 22.440 15.623 0.972 1.00 63.32 41 GLU A CA 5
ATOM 4260 C C . GLU A 1 41 ? 22.310 14.130 1.259 1.00 22.41 41 GLU A C 5
ATOM 4261 O O . GLU A 1 41 ? 23.244 13.497 1.754 1.00 53.53 41 GLU A O 5
ATOM 4273 N N . VAL A 1 42 ? 21.145 13.572 0.946 1.00 70.04 42 VAL A N 5
ATOM 4274 C CA . VAL A 1 42 ? 20.892 12.154 1.169 1.00 75.30 42 VAL A CA 5
ATOM 4275 C C . VAL A 1 42 ? 21.612 11.297 0.134 1.00 51.01 42 VAL A C 5
ATOM 4276 O O . VAL A 1 42 ? 21.273 11.318 -1.049 1.00 61.34 42 VAL A O 5
ATOM 4289 N N . VAL A 1 43 ? 22.608 10.543 0.588 1.00 42.03 43 VAL A N 5
ATOM 4290 C CA . VAL A 1 43 ? 23.376 9.677 -0.298 1.00 65.15 43 VAL A CA 5
ATOM 4291 C C . VAL A 1 43 ? 23.290 8.221 0.146 1.00 42.05 43 VAL A C 5
ATOM 4292 O O . VAL A 1 43 ? 23.531 7.306 -0.641 1.00 22.03 43 VAL A O 5
ATOM 4305 N N . GLY A 1 44 ? 22.944 8.014 1.412 1.00 30.35 44 GLY A N 5
ATOM 4306 C CA . GLY A 1 44 ? 22.831 6.666 1.940 1.00 44.42 44 GLY A CA 5
ATOM 4307 C C . GLY A 1 44 ? 21.639 6.502 2.862 1.00 44.33 44 GLY A C 5
ATOM 4308 O O . GLY A 1 44 ? 21.471 7.265 3.814 1.00 22.42 44 GLY A O 5
ATOM 4312 N N . THR A 1 45 ? 20.807 5.505 2.579 1.00 50.15 45 THR A N 5
ATOM 4313 C CA . THR A 1 45 ? 19.623 5.245 3.387 1.00 32.13 45 THR A CA 5
ATOM 4314 C C . THR A 1 45 ? 19.473 3.756 3.680 1.00 2.53 45 THR A C 5
ATOM 4315 O O . THR A 1 45 ? 20.092 2.919 3.023 1.00 54.51 45 THR A O 5
ATOM 4326 N N . SER A 1 46 ? 18.648 3.433 4.671 1.00 51.12 46 SER A N 5
ATOM 4327 C CA . SER A 1 46 ? 18.419 2.044 5.053 1.00 45.42 46 SER A CA 5
ATOM 4328 C C . SER A 1 46 ? 17.701 1.286 3.941 1.00 42.23 46 SER A C 5
ATOM 4329 O O . SER A 1 46 ? 18.201 0.297 3.406 1.00 64.43 46 SER A O 5
ATOM 4337 N N . PRO A 1 47 ? 16.498 1.761 3.584 1.00 64.44 47 PRO A N 5
ATOM 4338 C CA . PRO A 1 47 ? 15.685 1.144 2.532 1.00 74.31 47 PRO A CA 5
ATOM 4339 C C . PRO A 1 47 ? 16.284 1.342 1.144 1.00 52.02 47 PRO A C 5
ATOM 4340 O O . PRO A 1 47 ? 17.217 2.124 0.966 1.00 5.34 47 PRO A O 5
ATOM 4351 N N . SER A 1 48 ? 15.741 0.629 0.162 1.00 34.04 48 SER A N 5
ATOM 4352 C CA . SER A 1 48 ? 16.224 0.724 -1.210 1.00 3.51 48 SER A CA 5
ATOM 4353 C C . SER A 1 48 ? 15.114 0.392 -2.202 1.00 33.03 48 SER A C 5
ATOM 4354 O O . SER A 1 48 ? 14.496 -0.669 -2.127 1.00 23.52 48 SER A O 5
ATOM 4362 N N . GLY A 1 49 ? 14.865 1.309 -3.132 1.00 1.21 49 GLY A N 5
ATOM 4363 C CA . GLY A 1 49 ? 13.829 1.096 -4.126 1.00 4.03 49 GLY A CA 5
ATOM 4364 C C . GLY A 1 49 ? 12.481 0.793 -3.502 1.00 42.34 49 GLY A C 5
ATOM 4365 O O . GLY A 1 49 ? 11.849 1.674 -2.920 1.00 74.40 49 GLY A O 5
ATOM 4369 N N . GLN A 1 50 ? 12.041 -0.455 -3.626 1.00 54.52 50 GLN A N 5
ATOM 4370 C CA . GLN A 1 50 ? 10.757 -0.870 -3.072 1.00 4.40 50 GLN A CA 5
ATOM 4371 C C . GLN A 1 50 ? 10.928 -1.427 -1.663 1.00 31.13 50 GLN A C 5
ATOM 4372 O O . GLN A 1 50 ? 11.474 -2.515 -1.475 1.00 74.11 50 GLN A O 5
ATOM 4386 N N . THR A 1 51 ? 10.458 -0.674 -0.673 1.00 33.32 51 THR A N 5
ATOM 4387 C CA . THR A 1 51 ? 10.559 -1.092 0.720 1.00 64.23 51 THR A CA 5
ATOM 4388 C C . THR A 1 51 ? 9.196 -1.073 1.400 1.00 34.15 51 THR A C 5
ATOM 4389 O O . THR A 1 51 ? 8.419 -0.133 1.229 1.00 2.21 51 THR A O 5
ATOM 4400 N N . ILE A 1 52 ? 8.911 -2.116 2.173 1.00 14.11 52 ILE A N 5
ATOM 4401 C CA . ILE A 1 52 ? 7.640 -2.217 2.881 1.00 44.10 52 ILE A CA 5
ATOM 4402 C C . ILE A 1 52 ? 7.706 -1.510 4.231 1.00 75.04 52 ILE A C 5
ATOM 4403 O O . ILE A 1 52 ? 8.655 -1.670 4.998 1.00 34.52 52 ILE A O 5
ATOM 4419 N N . PRO A 1 53 ? 6.672 -0.709 4.530 1.00 72.34 53 PRO A N 5
ATOM 4420 C CA . PRO A 1 53 ? 6.587 0.037 5.789 1.00 73.44 53 PRO A CA 5
ATOM 4421 C C . PRO A 1 53 ? 6.354 -0.875 6.988 1.00 32.52 53 PRO A C 5
ATOM 4422 O O . PRO A 1 53 ? 5.517 -1.776 6.942 1.00 24.51 53 PRO A O 5
ATOM 4433 N N . GLY A 1 54 ? 7.099 -0.635 8.063 1.00 45.05 54 GLY A N 5
ATOM 4434 C CA . GLY A 1 54 ? 6.958 -1.443 9.260 1.00 64.35 54 GLY A CA 5
ATOM 4435 C C . GLY A 1 54 ? 8.268 -1.612 10.003 1.00 5.42 54 GLY A C 5
ATOM 4436 O O . GLY A 1 54 ? 8.284 -2.039 11.157 1.00 24.43 54 GLY A O 5
ATOM 4440 N N . SER A 1 55 ? 9.371 -1.276 9.340 1.00 13.15 55 SER A N 5
ATOM 4441 C CA . SER A 1 55 ? 10.692 -1.397 9.944 1.00 25.42 55 SER A CA 5
ATOM 4442 C C . SER A 1 55 ? 11.264 -0.024 10.281 1.00 45.45 55 SER A C 5
ATOM 4443 O O . SER A 1 55 ? 10.551 0.980 10.258 1.00 64.01 55 SER A O 5
ATOM 4451 N N . ILE A 1 56 ? 12.556 0.012 10.592 1.00 14.52 56 ILE A N 5
ATOM 4452 C CA . ILE A 1 56 ? 13.224 1.262 10.932 1.00 2.32 56 ILE A CA 5
ATOM 4453 C C . ILE A 1 56 ? 13.974 1.829 9.731 1.00 23.24 56 ILE A C 5
ATOM 4454 O O . ILE A 1 56 ? 14.819 1.157 9.140 1.00 70.53 56 ILE A O 5
ATOM 4470 N N . VAL A 1 57 ? 13.661 3.071 9.377 1.00 1.23 57 VAL A N 5
ATOM 4471 C CA . VAL A 1 57 ? 14.307 3.730 8.249 1.00 43.43 57 VAL A CA 5
ATOM 4472 C C . VAL A 1 57 ? 15.182 4.888 8.716 1.00 3.10 57 VAL A C 5
ATOM 4473 O O . VAL A 1 57 ? 14.691 5.860 9.292 1.00 64.31 57 VAL A O 5
ATOM 4486 N N . THR A 1 58 ? 16.483 4.779 8.464 1.00 22.21 58 THR A N 5
ATOM 4487 C CA . THR A 1 58 ? 17.428 5.816 8.859 1.00 31.22 58 THR A CA 5
ATOM 4488 C C . THR A 1 58 ? 17.996 6.535 7.641 1.00 24.22 58 THR A C 5
ATOM 4489 O O . THR A 1 58 ? 18.484 5.900 6.706 1.00 60.34 58 THR A O 5
ATOM 4500 N N . ILE A 1 59 ? 17.931 7.862 7.659 1.00 21.34 59 ILE A N 5
ATOM 4501 C CA . ILE A 1 59 ? 18.441 8.666 6.556 1.00 4.44 59 ILE A CA 5
ATOM 4502 C C . ILE A 1 59 ? 19.854 9.163 6.845 1.00 21.54 59 ILE A C 5
ATOM 4503 O O . ILE A 1 59 ? 20.081 9.891 7.811 1.00 34.33 59 ILE A O 5
ATOM 4519 N N . GLN A 1 60 ? 20.800 8.764 6.001 1.00 53.34 60 GLN A N 5
ATOM 4520 C CA . GLN A 1 60 ? 22.191 9.170 6.165 1.00 34.12 60 GLN A CA 5
ATOM 4521 C C . GLN A 1 60 ? 22.620 10.109 5.043 1.00 3.10 60 GLN A C 5
ATOM 4522 O O . GLN A 1 60 ? 22.225 9.935 3.890 1.00 52.41 60 GLN A O 5
ATOM 4536 N N . ILE A 1 61 ? 23.431 11.104 5.388 1.00 31.54 61 ILE A N 5
ATOM 4537 C CA . ILE A 1 61 ? 23.914 12.069 4.410 1.00 43.44 61 ILE A CA 5
ATOM 4538 C C . ILE A 1 61 ? 25.438 12.119 4.392 1.00 24.42 61 ILE A C 5
ATOM 4539 O O . ILE A 1 61 ? 26.096 11.624 5.308 1.00 41.13 61 ILE A O 5
ATOM 4555 N N . SER A 1 62 ? 25.994 12.720 3.345 1.00 13.11 62 SER A N 5
ATOM 4556 C CA . SER A 1 62 ? 27.441 12.833 3.207 1.00 31.20 62 SER A CA 5
ATOM 4557 C C . SER A 1 62 ? 27.903 14.262 3.476 1.00 73.23 62 SER A C 5
ATOM 4558 O O . SER A 1 62 ? 27.509 15.195 2.777 1.00 35.42 62 SER A O 5
ATOM 4566 N N . ASN A 1 63 ? 28.741 14.424 4.494 1.00 43.40 63 ASN A N 5
ATOM 4567 C CA . ASN A 1 63 ? 29.257 15.739 4.857 1.00 42.43 63 ASN A CA 5
ATOM 4568 C C . ASN A 1 63 ? 30.652 15.955 4.278 1.00 63.00 63 ASN A C 5
ATOM 4569 O O . ASN A 1 63 ? 31.592 15.233 4.609 1.00 34.30 63 ASN A O 5
ATOM 4580 N N . GLY A 1 64 ? 30.780 16.955 3.411 1.00 13.32 64 GLY A N 5
ATOM 4581 C CA . GLY A 1 64 ? 32.063 17.249 2.800 1.00 30.25 64 GLY A CA 5
ATOM 4582 C C . GLY A 1 64 ? 32.359 18.735 2.759 1.00 22.24 64 GLY A C 5
ATOM 4583 O O . GLY A 1 64 ? 32.711 19.275 1.710 1.00 12.44 64 GLY A O 5
ATOM 4587 N N . ILE A 1 65 ? 32.216 19.397 3.902 1.00 35.14 65 ILE A N 5
ATOM 4588 C CA . ILE A 1 65 ? 32.470 20.829 3.992 1.00 53.41 65 ILE A CA 5
ATOM 4589 C C . ILE A 1 65 ? 33.894 21.163 3.561 1.00 30.12 65 ILE A C 5
ATOM 4590 O O . ILE A 1 65 ? 34.117 22.086 2.778 1.00 1.53 65 ILE A O 5
ATOM 4606 N N . GLY A 1 1 ? 1.747 1.036 -0.555 1.00 12.42 1 GLY A N 6
ATOM 4607 C CA . GLY A 1 1 ? 1.880 -0.353 -0.158 1.00 25.02 1 GLY A CA 6
ATOM 4608 C C . GLY A 1 1 ? 3.328 -0.779 -0.017 1.00 4.01 1 GLY A C 6
ATOM 4609 O O . GLY A 1 1 ? 3.715 -1.363 0.996 1.00 41.44 1 GLY A O 6
ATOM 4613 N N . SER A 1 2 ? 4.131 -0.488 -1.036 1.00 20.33 2 SER A N 6
ATOM 4614 C CA . SER A 1 2 ? 5.544 -0.850 -1.023 1.00 74.14 2 SER A CA 6
ATOM 4615 C C . SER A 1 2 ? 6.274 -0.227 -2.209 1.00 23.20 2 SER A C 6
ATOM 4616 O O . SER A 1 2 ? 6.597 -0.910 -3.181 1.00 42.33 2 SER A O 6
ATOM 4624 N N . ARG A 1 3 ? 6.532 1.074 -2.120 1.00 75.33 3 ARG A N 6
ATOM 4625 C CA . ARG A 1 3 ? 7.223 1.790 -3.185 1.00 52.23 3 ARG A CA 6
ATOM 4626 C C . ARG A 1 3 ? 7.773 3.120 -2.678 1.00 21.21 3 ARG A C 6
ATOM 4627 O O . ARG A 1 3 ? 7.206 4.180 -2.943 1.00 5.11 3 ARG A O 6
ATOM 4648 N N . VAL A 1 4 ? 8.881 3.055 -1.946 1.00 40.31 4 VAL A N 6
ATOM 4649 C CA . VAL A 1 4 ? 9.509 4.253 -1.402 1.00 14.42 4 VAL A CA 6
ATOM 4650 C C . VAL A 1 4 ? 10.160 5.081 -2.504 1.00 3.44 4 VAL A C 6
ATOM 4651 O O . VAL A 1 4 ? 10.877 4.565 -3.361 1.00 60.21 4 VAL A O 6
ATOM 4664 N N . PRO A 1 5 ? 9.908 6.398 -2.482 1.00 54.50 5 PRO A N 6
ATOM 4665 C CA . PRO A 1 5 ? 10.461 7.327 -3.472 1.00 3.10 5 PRO A CA 6
ATOM 4666 C C . PRO A 1 5 ? 11.966 7.514 -3.313 1.00 63.14 5 PRO A C 6
ATOM 4667 O O . PRO A 1 5 ? 12.489 7.501 -2.199 1.00 11.40 5 PRO A O 6
ATOM 4678 N N . SER A 1 6 ? 12.658 7.687 -4.435 1.00 51.42 6 SER A N 6
ATOM 4679 C CA . SER A 1 6 ? 14.104 7.874 -4.420 1.00 61.45 6 SER A CA 6
ATOM 4680 C C . SER A 1 6 ? 14.462 9.324 -4.111 1.00 51.14 6 SER A C 6
ATOM 4681 O O . SER A 1 6 ? 14.094 10.238 -4.850 1.00 73.51 6 SER A O 6
ATOM 4689 N N . VAL A 1 7 ? 15.183 9.528 -3.013 1.00 52.13 7 VAL A N 6
ATOM 4690 C CA . VAL A 1 7 ? 15.592 10.867 -2.605 1.00 63.33 7 VAL A CA 6
ATOM 4691 C C . VAL A 1 7 ? 17.104 11.033 -2.705 1.00 45.14 7 VAL A C 6
ATOM 4692 O O . VAL A 1 7 ? 17.658 12.041 -2.268 1.00 44.43 7 VAL A O 6
ATOM 4705 N N . ALA A 1 8 ? 17.767 10.037 -3.284 1.00 52.04 8 ALA A N 6
ATOM 4706 C CA . ALA A 1 8 ? 19.215 10.074 -3.444 1.00 42.05 8 ALA A CA 6
ATOM 4707 C C . ALA A 1 8 ? 19.651 11.320 -4.208 1.00 64.54 8 ALA A C 6
ATOM 4708 O O . ALA A 1 8 ? 19.187 11.573 -5.319 1.00 70.11 8 ALA A O 6
ATOM 4715 N N . GLY A 1 9 ? 20.547 12.095 -3.605 1.00 1.21 9 GLY A N 6
ATOM 4716 C CA . GLY A 1 9 ? 21.030 13.306 -4.243 1.00 61.31 9 GLY A CA 6
ATOM 4717 C C . GLY A 1 9 ? 20.205 14.523 -3.876 1.00 41.34 9 GLY A C 6
ATOM 4718 O O . GLY A 1 9 ? 20.649 15.659 -4.050 1.00 25.02 9 GLY A O 6
ATOM 4722 N N . LEU A 1 10 ? 19.000 14.288 -3.370 1.00 12.43 10 LEU A N 6
ATOM 4723 C CA . LEU A 1 10 ? 18.109 15.376 -2.979 1.00 31.51 10 LEU A CA 6
ATOM 4724 C C . LEU A 1 10 ? 18.400 15.832 -1.553 1.00 44.51 10 LEU A C 6
ATOM 4725 O O . LEU A 1 10 ? 19.339 15.353 -0.916 1.00 75.34 10 LEU A O 6
ATOM 4741 N N . ASP A 1 11 ? 17.589 16.760 -1.058 1.00 3.55 11 ASP A N 6
ATOM 4742 C CA . ASP A 1 11 ? 17.758 17.280 0.295 1.00 52.14 11 ASP A CA 6
ATOM 4743 C C . ASP A 1 11 ? 17.005 16.420 1.305 1.00 1.00 11 ASP A C 6
ATOM 4744 O O . ASP A 1 11 ? 15.953 15.859 0.997 1.00 4.12 11 ASP A O 6
ATOM 4753 N N . VAL A 1 12 ? 17.552 16.320 2.513 1.00 74.44 12 VAL A N 6
ATOM 4754 C CA . VAL A 1 12 ? 16.932 15.528 3.569 1.00 61.13 12 VAL A CA 6
ATOM 4755 C C . VAL A 1 12 ? 15.528 16.033 3.883 1.00 44.13 12 VAL A C 6
ATOM 4756 O O . VAL A 1 12 ? 14.592 15.247 4.026 1.00 21.30 12 VAL A O 6
ATOM 4769 N N . ASP A 1 13 ? 15.389 17.350 3.988 1.00 45.02 13 ASP A N 6
ATOM 4770 C CA . ASP A 1 13 ? 14.099 17.962 4.283 1.00 30.44 13 ASP A CA 6
ATOM 4771 C C . ASP A 1 13 ? 13.040 17.507 3.283 1.00 5.13 13 ASP A C 6
ATOM 4772 O O . ASP A 1 13 ? 11.880 17.308 3.640 1.00 12.45 13 ASP A O 6
ATOM 4781 N N . ALA A 1 14 ? 13.449 17.346 2.029 1.00 23.41 14 ALA A N 6
ATOM 4782 C CA . ALA A 1 14 ? 12.537 16.914 0.978 1.00 73.03 14 ALA A CA 6
ATOM 4783 C C . ALA A 1 14 ? 12.239 15.422 1.088 1.00 52.54 14 ALA A C 6
ATOM 4784 O O . ALA A 1 14 ? 11.102 14.991 0.897 1.00 41.32 14 ALA A O 6
ATOM 4791 N N . ALA A 1 15 ? 13.268 14.639 1.396 1.00 55.44 15 ALA A N 6
ATOM 4792 C CA . ALA A 1 15 ? 13.115 13.196 1.532 1.00 41.30 15 ALA A CA 6
ATOM 4793 C C . ALA A 1 15 ? 12.218 12.848 2.715 1.00 52.31 15 ALA A C 6
ATOM 4794 O O . ALA A 1 15 ? 11.524 11.831 2.702 1.00 43.31 15 ALA A O 6
ATOM 4801 N N . ARG A 1 16 ? 12.237 13.699 3.736 1.00 32.52 16 ARG A N 6
ATOM 4802 C CA . ARG A 1 16 ? 11.426 13.479 4.928 1.00 41.31 16 ARG A CA 6
ATOM 4803 C C . ARG A 1 16 ? 9.951 13.740 4.637 1.00 10.05 16 ARG A C 6
ATOM 4804 O O . ARG A 1 16 ? 9.075 13.048 5.156 1.00 64.11 16 ARG A O 6
ATOM 4825 N N . GLN A 1 17 ? 9.685 14.743 3.806 1.00 30.54 17 GLN A N 6
ATOM 4826 C CA . GLN A 1 17 ? 8.316 15.095 3.449 1.00 60.24 17 GLN A CA 6
ATOM 4827 C C . GLN A 1 17 ? 7.705 14.041 2.531 1.00 32.12 17 GLN A C 6
ATOM 4828 O O . GLN A 1 17 ? 6.498 13.800 2.564 1.00 11.01 17 GLN A O 6
ATOM 4842 N N . ARG A 1 18 ? 8.546 13.416 1.713 1.00 15.22 18 ARG A N 6
ATOM 4843 C CA . ARG A 1 18 ? 8.087 12.389 0.785 1.00 4.14 18 ARG A CA 6
ATOM 4844 C C . ARG A 1 18 ? 7.589 11.159 1.539 1.00 55.53 18 ARG A C 6
ATOM 4845 O O . ARG A 1 18 ? 6.508 10.640 1.255 1.00 42.11 18 ARG A O 6
ATOM 4866 N N . LEU A 1 19 ? 8.382 10.698 2.499 1.00 10.42 19 LEU A N 6
ATOM 4867 C CA . LEU A 1 19 ? 8.022 9.529 3.294 1.00 53.13 19 LEU A CA 6
ATOM 4868 C C . LEU A 1 19 ? 6.683 9.738 3.994 1.00 1.34 19 LEU A C 6
ATOM 4869 O O . LEU A 1 19 ? 5.796 8.887 3.930 1.00 61.05 19 LEU A O 6
ATOM 4885 N N . LYS A 1 20 ? 6.543 10.878 4.663 1.00 71.01 20 LYS A N 6
ATOM 4886 C CA . LYS A 1 20 ? 5.312 11.202 5.373 1.00 13.44 20 LYS A CA 6
ATOM 4887 C C . LYS A 1 20 ? 4.122 11.225 4.419 1.00 63.34 20 LYS A C 6
ATOM 4888 O O . LYS A 1 20 ? 2.999 10.901 4.804 1.00 72.42 20 LYS A O 6
ATOM 4907 N N . ASP A 1 21 ? 4.377 11.608 3.172 1.00 22.43 21 ASP A N 6
ATOM 4908 C CA . ASP A 1 21 ? 3.328 11.669 2.162 1.00 53.43 21 ASP A CA 6
ATOM 4909 C C . ASP A 1 21 ? 2.862 10.269 1.775 1.00 24.01 21 ASP A C 6
ATOM 4910 O O . ASP A 1 21 ? 1.721 10.077 1.356 1.00 3.11 21 ASP A O 6
ATOM 4919 N N . ALA A 1 22 ? 3.754 9.294 1.918 1.00 43.10 22 ALA A N 6
ATOM 4920 C CA . ALA A 1 22 ? 3.435 7.912 1.585 1.00 72.42 22 ALA A CA 6
ATOM 4921 C C . ALA A 1 22 ? 3.009 7.133 2.824 1.00 35.54 22 ALA A C 6
ATOM 4922 O O . ALA A 1 22 ? 2.791 5.923 2.765 1.00 1.12 22 ALA A O 6
ATOM 4929 N N . GLY A 1 23 ? 2.892 7.834 3.948 1.00 54.32 23 GLY A N 6
ATOM 4930 C CA . GLY A 1 23 ? 2.493 7.191 5.186 1.00 13.10 23 GLY A CA 6
ATOM 4931 C C . GLY A 1 23 ? 3.651 6.505 5.883 1.00 42.24 23 GLY A C 6
ATOM 4932 O O . GLY A 1 23 ? 3.449 5.610 6.703 1.00 65.41 23 GLY A O 6
ATOM 4936 N N . PHE A 1 24 ? 4.869 6.925 5.555 1.00 72.44 24 PHE A N 6
ATOM 4937 C CA . PHE A 1 24 ? 6.065 6.343 6.153 1.00 73.44 24 PHE A CA 6
ATOM 4938 C C . PHE A 1 24 ? 6.486 7.122 7.395 1.00 40.22 24 PHE A C 6
ATOM 4939 O O . PHE A 1 24 ? 5.906 8.159 7.715 1.00 42.42 24 PHE A O 6
ATOM 4956 N N . GLN A 1 25 ? 7.498 6.614 8.090 1.00 64.10 25 GLN A N 6
ATOM 4957 C CA . GLN A 1 25 ? 7.997 7.262 9.298 1.00 74.54 25 GLN A CA 6
ATOM 4958 C C . GLN A 1 25 ? 9.466 7.641 9.145 1.00 20.54 25 GLN A C 6
ATOM 4959 O O . GLN A 1 25 ? 10.183 7.071 8.322 1.00 32.14 25 GLN A O 6
ATOM 4973 N N . VAL A 1 26 ? 9.909 8.606 9.944 1.00 12.43 26 VAL A N 6
ATOM 4974 C CA . VAL A 1 26 ? 11.293 9.061 9.899 1.00 43.30 26 VAL A CA 6
ATOM 4975 C C . VAL A 1 26 ? 11.982 8.862 11.245 1.00 74.45 26 VAL A C 6
ATOM 4976 O O . VAL A 1 26 ? 11.740 9.607 12.194 1.00 75.44 26 VAL A O 6
ATOM 4989 N N . ALA A 1 27 ? 12.841 7.851 11.319 1.00 45.01 27 ALA A N 6
ATOM 4990 C CA . ALA A 1 27 ? 13.567 7.555 12.548 1.00 64.44 27 ALA A CA 6
ATOM 4991 C C . ALA A 1 27 ? 14.266 8.798 13.086 1.00 10.53 27 ALA A C 6
ATOM 4992 O O . ALA A 1 27 ? 14.476 9.769 12.358 1.00 33.30 27 ALA A O 6
ATOM 4999 N N . ASP A 1 28 ? 14.623 8.763 14.365 1.00 1.43 28 ASP A N 6
ATOM 5000 C CA . ASP A 1 28 ? 15.299 9.888 15.002 1.00 54.44 28 ASP A CA 6
ATOM 5001 C C . ASP A 1 28 ? 16.813 9.745 14.892 1.00 24.03 28 ASP A C 6
ATOM 5002 O O . ASP A 1 28 ? 17.528 10.731 14.713 1.00 32.13 28 ASP A O 6
ATOM 5011 N N . GLN A 1 29 ? 17.295 8.511 15.002 1.00 4.34 29 GLN A N 6
ATOM 5012 C CA . GLN A 1 29 ? 18.726 8.240 14.918 1.00 74.03 29 GLN A CA 6
ATOM 5013 C C . GLN A 1 29 ? 19.218 8.359 13.479 1.00 31.31 29 GLN A C 6
ATOM 5014 O O . GLN A 1 29 ? 18.714 7.684 12.581 1.00 74.22 29 GLN A O 6
ATOM 5028 N N . THR A 1 30 ? 20.206 9.222 13.266 1.00 24.12 30 THR A N 6
ATOM 5029 C CA . THR A 1 30 ? 20.766 9.430 11.937 1.00 50.42 30 THR A CA 6
ATOM 5030 C C . THR A 1 30 ? 22.272 9.196 11.931 1.00 3.54 30 THR A C 6
ATOM 5031 O O . THR A 1 30 ? 22.941 9.376 12.948 1.00 23.11 30 THR A O 6
ATOM 5042 N N . ASN A 1 31 ? 22.800 8.795 10.779 1.00 0.44 31 ASN A N 6
ATOM 5043 C CA . ASN A 1 31 ? 24.229 8.537 10.642 1.00 32.01 31 ASN A CA 6
ATOM 5044 C C . ASN A 1 31 ? 24.847 9.446 9.584 1.00 73.43 31 ASN A C 6
ATOM 5045 O O . ASN A 1 31 ? 24.363 9.518 8.454 1.00 65.31 31 ASN A O 6
ATOM 5056 N N . SER A 1 32 ? 25.918 10.137 9.958 1.00 44.21 32 SER A N 6
ATOM 5057 C CA . SER A 1 32 ? 26.601 11.044 9.042 1.00 21.23 32 SER A CA 6
ATOM 5058 C C . SER A 1 32 ? 27.998 10.529 8.708 1.00 32.53 32 SER A C 6
ATOM 5059 O O . SER A 1 32 ? 28.725 10.059 9.584 1.00 52.11 32 SER A O 6
ATOM 5067 N N . VAL A 1 33 ? 28.366 10.620 7.434 1.00 24.24 33 VAL A N 6
ATOM 5068 C CA . VAL A 1 33 ? 29.676 10.164 6.983 1.00 52.40 33 VAL A CA 6
ATOM 5069 C C . VAL A 1 33 ? 30.405 11.262 6.216 1.00 20.11 33 VAL A C 6
ATOM 5070 O O . VAL A 1 33 ? 29.783 12.074 5.532 1.00 30.44 33 VAL A O 6
ATOM 5083 N N . ASN A 1 34 ? 31.729 11.280 6.335 1.00 73.33 34 ASN A N 6
ATOM 5084 C CA . ASN A 1 34 ? 32.544 12.278 5.652 1.00 11.13 34 ASN A CA 6
ATOM 5085 C C . ASN A 1 34 ? 32.785 11.882 4.199 1.00 43.11 34 ASN A C 6
ATOM 5086 O O . ASN A 1 34 ? 33.044 10.717 3.897 1.00 43.21 34 ASN A O 6
ATOM 5097 N N . SER A 1 35 ? 32.699 12.860 3.303 1.00 61.03 35 SER A N 6
ATOM 5098 C CA . SER A 1 35 ? 32.905 12.614 1.880 1.00 20.53 35 SER A CA 6
ATOM 5099 C C . SER A 1 35 ? 33.081 13.925 1.122 1.00 51.44 35 SER A C 6
ATOM 5100 O O . SER A 1 35 ? 33.089 15.003 1.716 1.00 13.14 35 SER A O 6
ATOM 5108 N N . SER A 1 36 ? 33.222 13.825 -0.196 1.00 52.23 36 SER A N 6
ATOM 5109 C CA . SER A 1 36 ? 33.402 15.003 -1.038 1.00 34.34 36 SER A CA 6
ATOM 5110 C C . SER A 1 36 ? 32.056 15.534 -1.523 1.00 4.22 36 SER A C 6
ATOM 5111 O O . SER A 1 36 ? 31.996 16.379 -2.415 1.00 51.42 36 SER A O 6
ATOM 5119 N N . ALA A 1 37 ? 30.979 15.032 -0.928 1.00 24.13 37 ALA A N 6
ATOM 5120 C CA . ALA A 1 37 ? 29.635 15.457 -1.297 1.00 32.33 37 ALA A CA 6
ATOM 5121 C C . ALA A 1 37 ? 29.200 16.671 -0.483 1.00 41.14 37 ALA A C 6
ATOM 5122 O O . ALA A 1 37 ? 29.929 17.138 0.392 1.00 13.42 37 ALA A O 6
ATOM 5129 N N . LYS A 1 38 ? 28.008 17.179 -0.778 1.00 43.14 38 LYS A N 6
ATOM 5130 C CA . LYS A 1 38 ? 27.475 18.339 -0.075 1.00 1.44 38 LYS A CA 6
ATOM 5131 C C . LYS A 1 38 ? 26.737 17.916 1.192 1.00 44.14 38 LYS A C 6
ATOM 5132 O O . LYS A 1 38 ? 25.753 17.179 1.131 1.00 24.51 38 LYS A O 6
ATOM 5151 N N . TYR A 1 39 ? 27.218 18.388 2.336 1.00 11.34 39 TYR A N 6
ATOM 5152 C CA . TYR A 1 39 ? 26.604 18.058 3.617 1.00 23.31 39 TYR A CA 6
ATOM 5153 C C . TYR A 1 39 ? 25.103 18.327 3.588 1.00 50.24 39 TYR A C 6
ATOM 5154 O O . TYR A 1 39 ? 24.661 19.398 3.173 1.00 31.04 39 TYR A O 6
ATOM 5172 N N . GLY A 1 40 ? 24.323 17.346 4.032 1.00 62.14 40 GLY A N 6
ATOM 5173 C CA . GLY A 1 40 ? 22.880 17.495 4.049 1.00 52.53 40 GLY A CA 6
ATOM 5174 C C . GLY A 1 40 ? 22.206 16.743 2.919 1.00 54.14 40 GLY A C 6
ATOM 5175 O O . GLY A 1 40 ? 20.986 16.582 2.914 1.00 72.53 40 GLY A O 6
ATOM 5179 N N . GLU A 1 41 ? 23.001 16.283 1.958 1.00 43.50 41 GLU A N 6
ATOM 5180 C CA . GLU A 1 41 ? 22.472 15.546 0.816 1.00 4.53 41 GLU A CA 6
ATOM 5181 C C . GLU A 1 41 ? 22.296 14.069 1.157 1.00 51.43 41 GLU A C 6
ATOM 5182 O O . GLU A 1 41 ? 23.214 13.423 1.660 1.00 25.33 41 GLU A O 6
ATOM 5194 N N . VAL A 1 42 ? 21.108 13.542 0.879 1.00 71.15 42 VAL A N 6
ATOM 5195 C CA . VAL A 1 42 ? 20.810 12.142 1.154 1.00 33.42 42 VAL A CA 6
ATOM 5196 C C . VAL A 1 42 ? 21.463 11.227 0.124 1.00 51.53 42 VAL A C 6
ATOM 5197 O O . VAL A 1 42 ? 21.081 11.220 -1.046 1.00 75.15 42 VAL A O 6
ATOM 5210 N N . VAL A 1 43 ? 22.451 10.456 0.567 1.00 40.54 43 VAL A N 6
ATOM 5211 C CA . VAL A 1 43 ? 23.157 9.536 -0.317 1.00 3.33 43 VAL A CA 6
ATOM 5212 C C . VAL A 1 43 ? 23.067 8.104 0.197 1.00 65.31 43 VAL A C 6
ATOM 5213 O O . VAL A 1 43 ? 23.252 7.150 -0.558 1.00 23.23 43 VAL A O 6
ATOM 5226 N N . GLY A 1 44 ? 22.782 7.960 1.488 1.00 54.15 44 GLY A N 6
ATOM 5227 C CA . GLY A 1 44 ? 22.672 6.640 2.081 1.00 54.24 44 GLY A CA 6
ATOM 5228 C C . GLY A 1 44 ? 21.462 6.510 2.984 1.00 34.51 44 GLY A C 6
ATOM 5229 O O . GLY A 1 44 ? 21.281 7.299 3.912 1.00 24.43 44 GLY A O 6
ATOM 5233 N N . THR A 1 45 ? 20.627 5.511 2.713 1.00 61.24 45 THR A N 6
ATOM 5234 C CA . THR A 1 45 ? 19.426 5.281 3.506 1.00 43.01 45 THR A CA 6
ATOM 5235 C C . THR A 1 45 ? 19.205 3.793 3.749 1.00 35.42 45 THR A C 6
ATOM 5236 O O 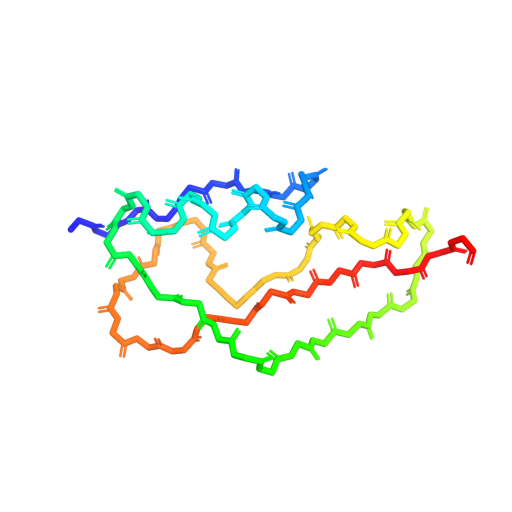. THR A 1 45 ? 19.794 2.949 3.074 1.00 74.14 45 THR A O 6
ATOM 5247 N N . SER A 1 46 ? 18.351 3.477 4.718 1.00 71.21 46 SER A N 6
ATOM 5248 C CA . SER A 1 46 ? 18.054 2.089 5.052 1.00 33.14 46 SER A CA 6
ATOM 5249 C C . SER A 1 46 ? 17.291 1.408 3.920 1.00 43.44 46 SER A C 6
ATOM 5250 O O . SER A 1 46 ? 17.736 0.412 3.349 1.00 54.35 46 SER A O 6
ATOM 5258 N N . PRO A 1 47 ? 16.114 1.958 3.586 1.00 43.23 47 PRO A N 6
ATOM 5259 C CA . PRO A 1 47 ? 15.264 1.422 2.519 1.00 64.15 47 PRO A CA 6
ATOM 5260 C C . PRO A 1 47 ? 15.868 1.635 1.134 1.00 32.05 47 PRO A C 6
ATOM 5261 O O . PRO A 1 47 ? 16.668 2.548 0.930 1.00 61.44 47 PRO A O 6
ATOM 5272 N N . SER A 1 48 ? 15.479 0.788 0.187 1.00 34.53 48 SER A N 6
ATOM 5273 C CA . SER A 1 48 ? 15.984 0.882 -1.177 1.00 61.52 48 SER A CA 6
ATOM 5274 C C . SER A 1 48 ? 14.865 0.649 -2.188 1.00 44.33 48 SER A C 6
ATOM 5275 O O . SER A 1 48 ? 14.266 -0.424 -2.232 1.00 14.11 48 SER A O 6
ATOM 5283 N N . GLY A 1 49 ? 14.590 1.665 -3.001 1.00 10.33 49 GLY A N 6
ATOM 5284 C CA . GLY A 1 49 ? 13.544 1.553 -4.001 1.00 2.25 49 GLY A CA 6
ATOM 5285 C C . GLY A 1 49 ? 12.189 1.254 -3.391 1.00 11.41 49 GLY A C 6
ATOM 5286 O O . GLY A 1 49 ? 11.559 2.133 -2.804 1.00 55.41 49 GLY A O 6
ATOM 5290 N N . GLN A 1 50 ? 11.740 0.011 -3.531 1.00 54.55 50 GLN A N 6
ATOM 5291 C CA . GLN A 1 50 ? 10.449 -0.399 -2.992 1.00 31.34 50 GLN A CA 6
ATOM 5292 C C . GLN A 1 50 ? 10.604 -0.972 -1.587 1.00 32.23 50 GLN A C 6
ATOM 5293 O O . GLN A 1 50 ? 11.140 -2.066 -1.406 1.00 4.12 50 GLN A O 6
ATOM 5307 N N . THR A 1 51 ? 10.131 -0.226 -0.593 1.00 72.21 51 THR A N 6
ATOM 5308 C CA . THR A 1 51 ? 10.218 -0.659 0.796 1.00 41.21 51 THR A CA 6
ATOM 5309 C C . THR A 1 51 ? 8.849 -0.638 1.465 1.00 12.24 51 THR A C 6
ATOM 5310 O O . THR A 1 51 ? 8.081 0.310 1.299 1.00 54.14 51 THR A O 6
ATOM 5321 N N . ILE A 1 52 ? 8.550 -1.687 2.223 1.00 32.43 52 ILE A N 6
ATOM 5322 C CA . ILE A 1 52 ? 7.273 -1.787 2.919 1.00 21.53 52 ILE A CA 6
ATOM 5323 C C . ILE A 1 52 ? 7.333 -1.100 4.279 1.00 11.21 52 ILE A C 6
ATOM 5324 O O . ILE A 1 52 ? 8.274 -1.279 5.052 1.00 20.13 52 ILE A O 6
ATOM 5340 N N . PRO A 1 53 ? 6.304 -0.294 4.580 1.00 33.25 53 PRO A N 6
ATOM 5341 C CA . PRO A 1 53 ? 6.214 0.435 5.849 1.00 43.10 53 PRO A CA 6
ATOM 5342 C C . PRO A 1 53 ? 5.963 -0.491 7.034 1.00 63.42 53 PRO A C 6
ATOM 5343 O O . PRO A 1 53 ? 5.121 -1.385 6.968 1.00 73.22 53 PRO A O 6
ATOM 5354 N N . GLY A 1 54 ? 6.701 -0.271 8.118 1.00 33.22 54 GLY A N 6
ATOM 5355 C CA . GLY A 1 54 ? 6.542 -1.095 9.303 1.00 44.43 54 GLY A CA 6
ATOM 5356 C C . GLY A 1 54 ? 7.846 -1.293 10.050 1.00 44.43 54 GLY A C 6
ATOM 5357 O O . GLY A 1 54 ? 7.851 -1.744 11.195 1.00 2.40 54 GLY A O 6
ATOM 5361 N N . SER A 1 55 ? 8.956 -0.956 9.400 1.00 70.44 55 SER A N 6
ATOM 5362 C CA . SER A 1 55 ? 10.273 -1.105 10.008 1.00 50.03 55 SER A CA 6
ATOM 5363 C C . SER A 1 55 ? 10.873 0.257 10.343 1.00 22.13 55 SER A C 6
ATOM 5364 O O . SER A 1 55 ? 10.183 1.276 10.313 1.00 53.01 55 SER A O 6
ATOM 5372 N N . ILE A 1 56 ? 12.163 0.265 10.663 1.00 12.41 56 ILE A N 6
ATOM 5373 C CA . ILE A 1 56 ? 12.857 1.501 11.003 1.00 12.14 56 ILE A CA 6
ATOM 5374 C C . ILE A 1 56 ? 13.640 2.038 9.810 1.00 13.52 56 ILE A C 6
ATOM 5375 O O . ILE A 1 56 ? 14.470 1.337 9.232 1.00 52.23 56 ILE A O 6
ATOM 5391 N N . VAL A 1 57 ? 13.371 3.289 9.448 1.00 72.24 57 VAL A N 6
ATOM 5392 C CA . VAL A 1 57 ? 14.052 3.922 8.325 1.00 51.41 57 VAL A CA 6
ATOM 5393 C C . VAL A 1 57 ? 15.010 5.007 8.805 1.00 51.15 57 VAL A C 6
ATOM 5394 O O . VAL A 1 57 ? 14.593 6.001 9.400 1.00 31.03 57 VAL A O 6
ATOM 5407 N N . THR A 1 58 ? 16.298 4.810 8.541 1.00 40.44 58 THR A N 6
ATOM 5408 C CA . THR A 1 58 ? 17.317 5.771 8.946 1.00 75.15 58 THR A CA 6
ATOM 5409 C C . THR A 1 58 ? 17.861 6.535 7.744 1.00 75.12 58 THR A C 6
ATOM 5410 O O . THR A 1 58 ? 18.266 5.936 6.747 1.00 20.44 58 THR A O 6
ATOM 5421 N N . ILE A 1 59 ? 17.867 7.860 7.844 1.00 20.24 59 ILE A N 6
ATOM 5422 C CA . ILE A 1 59 ? 18.363 8.705 6.766 1.00 64.14 59 ILE A CA 6
ATOM 5423 C C . ILE A 1 59 ? 19.799 9.147 7.029 1.00 32.25 59 ILE A C 6
ATOM 5424 O O . ILE A 1 59 ? 20.085 9.788 8.040 1.00 33.34 59 ILE A O 6
ATOM 5440 N N . GLN A 1 60 ? 20.697 8.801 6.113 1.00 72.04 60 GLN A N 6
ATOM 5441 C CA . GLN A 1 60 ? 22.103 9.163 6.246 1.00 12.42 60 GLN A CA 6
ATOM 5442 C C . GLN A 1 60 ? 22.526 10.122 5.138 1.00 74.33 60 GLN A C 6
ATOM 5443 O O . GLN A 1 60 ? 22.028 10.044 4.014 1.00 1.30 60 GLN A O 6
ATOM 5457 N N . ILE A 1 61 ? 23.446 11.024 5.462 1.00 54.14 61 ILE A N 6
ATOM 5458 C CA . ILE A 1 61 ? 23.935 11.997 4.493 1.00 63.33 61 ILE A CA 6
ATOM 5459 C C . ILE A 1 61 ? 25.459 12.057 4.497 1.00 50.14 61 ILE A C 6
ATOM 5460 O O . ILE A 1 61 ? 26.106 11.601 5.439 1.00 2.42 61 ILE A O 6
ATOM 5476 N N . SER A 1 62 ? 26.026 12.625 3.437 1.00 71.43 62 SER A N 6
ATOM 5477 C CA . SER A 1 62 ? 27.474 12.743 3.316 1.00 3.54 62 SER A CA 6
ATOM 5478 C C . SER A 1 62 ? 27.921 14.186 3.534 1.00 31.14 62 SER A C 6
ATOM 5479 O O . SER A 1 62 ? 27.536 15.086 2.789 1.00 32.31 62 SER A O 6
ATOM 5487 N N . ASN A 1 63 ? 28.736 14.397 4.562 1.00 4.34 63 ASN A N 6
ATOM 5488 C CA . ASN A 1 63 ? 29.236 15.730 4.880 1.00 0.13 63 ASN A CA 6
ATOM 5489 C C . ASN A 1 63 ? 30.645 15.928 4.330 1.00 1.41 63 ASN A C 6
ATOM 5490 O O . ASN A 1 63 ? 31.482 15.029 4.398 1.00 74.21 63 ASN A O 6
ATOM 5501 N N . GLY A 1 64 ? 30.901 17.114 3.785 1.00 13.13 64 GLY A N 6
ATOM 5502 C CA . GLY A 1 64 ? 32.209 17.410 3.232 1.00 62.32 64 GLY A CA 6
ATOM 5503 C C . GLY A 1 64 ? 32.602 18.862 3.416 1.00 50.11 64 GLY A C 6
ATOM 5504 O O . GLY A 1 64 ? 32.653 19.625 2.451 1.00 55.32 64 GLY A O 6
ATOM 5508 N N . ILE A 1 65 ? 32.879 19.246 4.658 1.00 70.45 65 ILE A N 6
ATOM 5509 C CA . ILE A 1 65 ? 33.268 20.616 4.964 1.00 3.42 65 ILE A CA 6
ATOM 5510 C C . ILE A 1 65 ? 34.488 21.036 4.151 1.00 0.50 65 ILE A C 6
ATOM 5511 O O . ILE A 1 65 ? 34.373 21.787 3.182 1.00 70.32 65 ILE A O 6
ATOM 5527 N N . GLY A 1 1 ? 0.698 1.204 0.431 1.00 32.31 1 GLY A N 7
ATOM 5528 C CA . GLY A 1 1 ? 1.764 1.322 1.409 1.00 55.20 1 GLY A CA 7
ATOM 5529 C C . GLY A 1 1 ? 3.012 0.566 1.000 1.00 31.44 1 GLY A C 7
ATOM 5530 O O . GLY A 1 1 ? 3.314 -0.492 1.553 1.00 75.21 1 GLY A O 7
ATOM 5534 N N . SER A 1 2 ? 3.739 1.108 0.029 1.00 61.32 2 SER A N 7
ATOM 5535 C CA . SER A 1 2 ? 4.959 0.474 -0.457 1.00 60.25 2 SER A CA 7
ATOM 5536 C C . SER A 1 2 ? 5.602 1.308 -1.561 1.00 2.41 2 SER A C 7
ATOM 5537 O O . SER A 1 2 ? 5.125 2.394 -1.891 1.00 5.54 2 SER A O 7
ATOM 5545 N N . ARG A 1 3 ? 6.688 0.792 -2.128 1.00 10.54 3 ARG A N 7
ATOM 5546 C CA . ARG A 1 3 ? 7.398 1.490 -3.193 1.00 62.40 3 ARG A CA 7
ATOM 5547 C C . ARG A 1 3 ? 7.907 2.845 -2.711 1.00 24.21 3 ARG A C 7
ATOM 5548 O O . ARG A 1 3 ? 7.322 3.884 -3.015 1.00 73.01 3 ARG A O 7
ATOM 5569 N N . VAL A 1 4 ? 9.002 2.826 -1.956 1.00 72.25 4 VAL A N 7
ATOM 5570 C CA . VAL A 1 4 ? 9.590 4.052 -1.432 1.00 45.45 4 VAL A CA 7
ATOM 5571 C C . VAL A 1 4 ? 10.223 4.878 -2.547 1.00 54.40 4 VAL A C 7
ATOM 5572 O O . VAL A 1 4 ? 10.959 4.367 -3.391 1.00 5.52 4 VAL A O 7
ATOM 5585 N N . PRO A 1 5 ? 9.930 6.187 -2.552 1.00 53.34 5 PRO A N 7
ATOM 5586 C CA . PRO A 1 5 ? 10.460 7.113 -3.558 1.00 2.14 5 PRO A CA 7
ATOM 5587 C C . PRO A 1 5 ? 11.958 7.349 -3.395 1.00 70.14 5 PRO A C 7
ATOM 5588 O O . PRO A 1 5 ? 12.484 7.318 -2.283 1.00 31.11 5 PRO A O 7
ATOM 5599 N N . SER A 1 6 ? 12.640 7.585 -4.512 1.00 14.02 6 SER A N 7
ATOM 5600 C CA . SER A 1 6 ? 14.078 7.823 -4.493 1.00 62.02 6 SER A CA 7
ATOM 5601 C C . SER A 1 6 ? 14.384 9.276 -4.142 1.00 70.12 6 SER A C 7
ATOM 5602 O O . SER A 1 6 ? 13.985 10.196 -4.856 1.00 4.30 6 SER A O 7
ATOM 5610 N N . VAL A 1 7 ? 15.095 9.474 -3.037 1.00 31.15 7 VAL A N 7
ATOM 5611 C CA . VAL A 1 7 ? 15.456 10.814 -2.590 1.00 21.03 7 VAL A CA 7
ATOM 5612 C C . VAL A 1 7 ? 16.962 11.036 -2.681 1.00 15.52 7 VAL A C 7
ATOM 5613 O O . VAL A 1 7 ? 17.478 12.052 -2.216 1.00 43.24 7 VAL A O 7
ATOM 5626 N N . ALA A 1 8 ? 17.660 10.080 -3.283 1.00 22.41 8 ALA A N 7
ATOM 5627 C CA . ALA A 1 8 ? 19.107 10.172 -3.437 1.00 54.05 8 ALA A CA 7
ATOM 5628 C C . ALA A 1 8 ? 19.497 11.427 -4.210 1.00 40.25 8 ALA A C 7
ATOM 5629 O O . ALA A 1 8 ? 19.011 11.664 -5.315 1.00 54.14 8 ALA A O 7
ATOM 5636 N N . GLY A 1 9 ? 20.378 12.230 -3.621 1.00 64.31 9 GLY A N 7
ATOM 5637 C CA . GLY A 1 9 ? 20.818 13.452 -4.269 1.00 23.51 9 GLY A CA 7
ATOM 5638 C C . GLY A 1 9 ? 20.047 14.668 -3.797 1.00 11.01 9 GLY A C 7
ATOM 5639 O O . GLY A 1 9 ? 20.489 15.803 -3.982 1.00 74.11 9 GLY A O 7
ATOM 5643 N N . LEU A 1 10 ? 18.891 14.433 -3.187 1.00 14.12 10 LEU A N 7
ATOM 5644 C CA . LEU A 1 10 ? 18.054 15.519 -2.688 1.00 2.41 10 LEU A CA 7
ATOM 5645 C C . LEU A 1 10 ? 18.422 15.873 -1.250 1.00 53.34 10 LEU A C 7
ATOM 5646 O O . LEU A 1 10 ? 19.366 15.321 -0.687 1.00 24.24 10 LEU A O 7
ATOM 5662 N N . ASP A 1 11 ? 17.668 16.796 -0.663 1.00 32.23 11 ASP A N 7
ATOM 5663 C CA . ASP A 1 11 ? 17.912 17.221 0.711 1.00 53.33 11 ASP A CA 7
ATOM 5664 C C . ASP A 1 11 ? 17.168 16.326 1.697 1.00 1.31 11 ASP A C 7
ATOM 5665 O O . ASP A 1 11 ? 16.205 15.651 1.334 1.00 30.43 11 ASP A O 7
ATOM 5674 N N . VAL A 1 12 ? 17.622 16.326 2.946 1.00 22.34 12 VAL A N 7
ATOM 5675 C CA . VAL A 1 12 ? 17.000 15.514 3.986 1.00 63.14 12 VAL A CA 7
ATOM 5676 C C . VAL A 1 12 ? 15.560 15.948 4.234 1.00 61.02 12 VAL A C 7
ATOM 5677 O O . VAL A 1 12 ? 14.652 15.119 4.291 1.00 70.40 12 VAL A O 7
ATOM 5690 N N . ASP A 1 13 ? 15.358 17.253 4.380 1.00 23.21 13 ASP A N 7
ATOM 5691 C CA . ASP A 1 13 ? 14.028 17.798 4.621 1.00 55.53 13 ASP A CA 7
ATOM 5692 C C . ASP A 1 13 ? 13.049 17.340 3.544 1.00 62.31 13 ASP A C 7
ATOM 5693 O O . ASP A 1 13 ? 11.865 17.140 3.812 1.00 52.33 13 ASP A O 7
ATOM 5702 N N . ALA A 1 14 ? 13.553 17.175 2.325 1.00 1.31 14 ALA A N 7
ATOM 5703 C CA . ALA A 1 14 ? 12.724 16.739 1.208 1.00 1.32 14 ALA A CA 7
ATOM 5704 C C . ALA A 1 14 ? 12.447 15.242 1.282 1.00 30.40 14 ALA A C 7
ATOM 5705 O O . ALA A 1 14 ? 11.333 14.793 1.013 1.00 0.04 14 ALA A O 7
ATOM 5712 N N . ALA A 1 15 ? 13.468 14.473 1.647 1.00 32.02 15 ALA A N 7
ATOM 5713 C CA . ALA A 1 15 ? 13.333 13.026 1.757 1.00 22.23 15 ALA A CA 7
ATOM 5714 C C . ALA A 1 15 ? 12.369 12.648 2.877 1.00 63.31 15 ALA A C 7
ATOM 5715 O O . ALA A 1 15 ? 11.683 11.629 2.800 1.00 30.41 15 ALA A O 7
ATOM 5722 N N . ARG A 1 16 ? 12.323 13.475 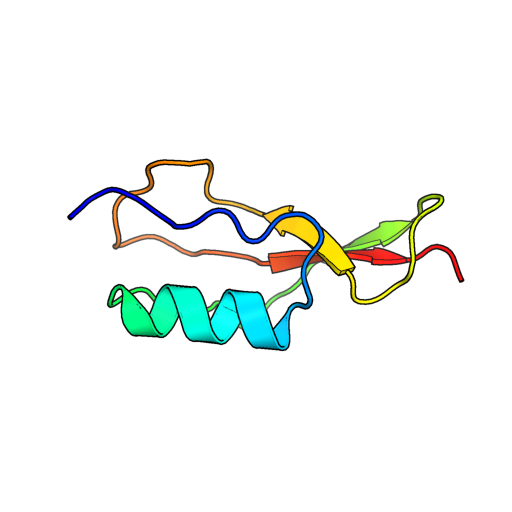3.916 1.00 24.43 16 ARG A N 7
ATOM 5723 C CA . ARG A 1 16 ? 11.445 13.225 5.053 1.00 53.44 16 ARG A CA 7
ATOM 5724 C C . ARG A 1 16 ? 9.988 13.486 4.681 1.00 71.53 16 ARG A C 7
ATOM 5725 O O . ARG A 1 16 ? 9.085 12.794 5.151 1.00 10.20 16 ARG A O 7
ATOM 5746 N N . GLN A 1 17 ? 9.768 14.487 3.835 1.00 63.35 17 GLN A N 7
ATOM 5747 C CA . GLN A 1 17 ? 8.421 14.838 3.401 1.00 2.31 17 GLN A CA 7
ATOM 5748 C C . GLN A 1 17 ? 7.866 13.788 2.445 1.00 53.35 17 GLN A C 7
ATOM 5749 O O . GLN A 1 17 ? 6.658 13.551 2.401 1.00 45.00 17 GLN A O 7
ATOM 5763 N N . ARG A 1 18 ? 8.754 13.163 1.679 1.00 23.25 18 ARG A N 7
ATOM 5764 C CA . ARG A 1 18 ? 8.352 12.139 0.722 1.00 4.32 18 ARG A CA 7
ATOM 5765 C C . ARG A 1 18 ? 7.802 10.910 1.440 1.00 63.03 18 ARG A C 7
ATOM 5766 O O . ARG A 1 18 ? 6.739 10.397 1.089 1.00 53.21 18 ARG A O 7
ATOM 5787 N N . LEU A 1 19 ? 8.534 10.442 2.445 1.00 35.20 19 LEU A N 7
ATOM 5788 C CA . LEU A 1 19 ? 8.120 9.272 3.212 1.00 14.02 19 LEU A CA 7
ATOM 5789 C C . LEU A 1 19 ? 6.742 9.486 3.831 1.00 52.12 19 LEU A C 7
ATOM 5790 O O . LEU A 1 19 ? 5.856 8.640 3.709 1.00 61.31 19 LEU A O 7
ATOM 5806 N N . LYS A 1 20 ? 6.567 10.624 4.493 1.00 11.44 20 LYS A N 7
ATOM 5807 C CA . LYS A 1 20 ? 5.296 10.953 5.129 1.00 43.14 20 LYS A CA 7
ATOM 5808 C C . LYS A 1 20 ? 4.167 10.981 4.104 1.00 72.32 20 LYS A C 7
ATOM 5809 O O . LYS A 1 20 ? 3.020 10.665 4.421 1.00 21.22 20 LYS A O 7
ATOM 5828 N N . ASP A 1 21 ? 4.499 11.359 2.874 1.00 31.14 21 ASP A N 7
ATOM 5829 C CA . ASP A 1 21 ? 3.513 11.425 1.802 1.00 13.12 21 ASP A CA 7
ATOM 5830 C C . ASP A 1 21 ? 3.067 10.027 1.387 1.00 71.52 21 ASP A C 7
ATOM 5831 O O . ASP A 1 21 ? 1.952 9.839 0.900 1.00 64.40 21 ASP A O 7
ATOM 5840 N N . ALA A 1 22 ? 3.946 9.049 1.582 1.00 75.32 22 ALA A N 7
ATOM 5841 C CA . ALA A 1 22 ? 3.642 7.667 1.229 1.00 42.45 22 ALA A CA 7
ATOM 5842 C C . ALA A 1 22 ? 3.139 6.889 2.439 1.00 15.02 22 ALA A C 7
ATOM 5843 O O . ALA A 1 22 ? 2.926 5.679 2.367 1.00 10.42 22 ALA A O 7
ATOM 5850 N N . GLY A 1 23 ? 2.950 7.592 3.552 1.00 21.54 23 GLY A N 7
ATOM 5851 C CA . GLY A 1 23 ? 2.474 6.949 4.763 1.00 13.13 23 GLY A CA 7
ATOM 5852 C C . GLY A 1 23 ? 3.588 6.275 5.539 1.00 50.10 23 GLY A C 7
ATOM 5853 O O . GLY A 1 23 ? 3.338 5.384 6.351 1.00 1.33 23 GLY A O 7
ATOM 5857 N N . PHE A 1 24 ? 4.822 6.699 5.288 1.00 41.23 24 PHE A N 7
ATOM 5858 C CA . PHE A 1 24 ? 5.980 6.129 5.967 1.00 74.42 24 PHE A CA 7
ATOM 5859 C C . PHE A 1 24 ? 6.336 6.940 7.209 1.00 41.11 24 PHE A C 7
ATOM 5860 O O . PHE A 1 24 ? 5.750 7.991 7.465 1.00 54.33 24 PHE A O 7
ATOM 5877 N N . GLN A 1 25 ? 7.301 6.443 7.976 1.00 13.13 25 GLN A N 7
ATOM 5878 C CA . GLN A 1 25 ? 7.735 7.121 9.192 1.00 15.12 25 GLN A CA 7
ATOM 5879 C C . GLN A 1 25 ? 9.214 7.483 9.115 1.00 21.04 25 GLN A C 7
ATOM 5880 O O . GLN A 1 25 ? 9.978 6.862 8.376 1.00 1.21 25 GLN A O 7
ATOM 5894 N N . VAL A 1 26 ? 9.612 8.492 9.884 1.00 62.12 26 VAL A N 7
ATOM 5895 C CA . VAL A 1 26 ? 11.001 8.936 9.903 1.00 13.34 26 VAL A CA 7
ATOM 5896 C C . VAL A 1 26 ? 11.650 8.650 11.253 1.00 64.15 26 VAL A C 7
ATOM 5897 O O . VAL A 1 26 ? 11.062 8.904 12.303 1.00 53.12 26 VAL A O 7
ATOM 5910 N N . ALA A 1 27 ? 12.868 8.119 11.216 1.00 44.52 27 ALA A N 7
ATOM 5911 C CA . ALA A 1 27 ? 13.600 7.801 12.436 1.00 72.44 27 ALA A CA 7
ATOM 5912 C C . ALA A 1 27 ? 14.329 9.027 12.975 1.00 61.52 27 ALA A C 7
ATOM 5913 O O . ALA A 1 27 ? 14.686 9.931 12.219 1.00 31.41 27 ALA A O 7
ATOM 5920 N N . ASP A 1 28 ? 14.547 9.051 14.285 1.00 34.10 28 ASP A N 7
ATOM 5921 C CA . ASP A 1 28 ? 15.234 10.166 14.925 1.00 11.34 28 ASP A CA 7
ATOM 5922 C C . ASP A 1 28 ? 16.747 9.977 14.869 1.00 54.12 28 ASP A C 7
ATOM 5923 O O . ASP A 1 28 ? 17.499 10.946 14.766 1.00 34.21 28 ASP A O 7
ATOM 5932 N N . GLN A 1 29 ? 17.184 8.724 14.938 1.00 41.05 29 GLN A N 7
ATOM 5933 C CA . GLN A 1 29 ? 18.607 8.409 14.896 1.00 62.11 29 GLN A CA 7
ATOM 5934 C C . GLN A 1 29 ? 19.146 8.511 13.473 1.00 50.32 29 GLN A C 7
ATOM 5935 O O . GLN A 1 29 ? 18.674 7.823 12.567 1.00 22.33 29 GLN A O 7
ATOM 5949 N N . THR A 1 30 ? 20.137 9.376 13.281 1.00 4.13 30 THR A N 7
ATOM 5950 C CA . THR A 1 30 ? 20.740 9.570 11.968 1.00 15.13 30 THR A CA 7
ATOM 5951 C C . THR A 1 30 ? 22.246 9.340 12.015 1.00 52.12 30 THR A C 7
ATOM 5952 O O . THR A 1 30 ? 22.881 9.536 13.050 1.00 62.13 30 THR A O 7
ATOM 5963 N N . ASN A 1 31 ? 22.811 8.924 10.886 1.00 3.12 31 ASN A N 7
ATOM 5964 C CA . ASN A 1 31 ? 24.244 8.668 10.799 1.00 63.43 31 ASN A CA 7
ATOM 5965 C C . ASN A 1 31 ? 24.884 9.521 9.708 1.00 1.31 31 ASN A C 7
ATOM 5966 O O . ASN A 1 31 ? 24.376 9.600 8.589 1.00 5.25 31 ASN A O 7
ATOM 5977 N N . SER A 1 32 ? 26.002 10.158 10.042 1.00 11.21 32 SER A N 7
ATOM 5978 C CA . SER A 1 32 ? 26.710 11.009 9.093 1.00 70.34 32 SER A CA 7
ATOM 5979 C C . SER A 1 32 ? 28.066 10.410 8.733 1.00 62.51 32 SER A C 7
ATOM 5980 O O . SER A 1 32 ? 28.791 9.921 9.599 1.00 24.33 32 SER A O 7
ATOM 5988 N N . VAL A 1 33 ? 28.402 10.451 7.447 1.00 3.15 33 VAL A N 7
ATOM 5989 C CA . VAL A 1 33 ? 29.671 9.914 6.971 1.00 23.24 33 VAL A CA 7
ATOM 5990 C C . VAL A 1 33 ? 30.439 10.953 6.162 1.00 1.02 33 VAL A C 7
ATOM 5991 O O . VAL A 1 33 ? 29.845 11.780 5.473 1.00 52.44 33 VAL A O 7
ATOM 6004 N N . ASN A 1 34 ? 31.764 10.903 6.251 1.00 3.43 34 ASN A N 7
ATOM 6005 C CA . ASN A 1 34 ? 32.615 11.841 5.527 1.00 13.11 34 ASN A CA 7
ATOM 6006 C C . ASN A 1 34 ? 32.795 11.403 4.077 1.00 42.32 34 ASN A C 7
ATOM 6007 O O . ASN A 1 34 ? 32.979 10.220 3.793 1.00 23.32 34 ASN A O 7
ATOM 6018 N N . SER A 1 35 ? 32.742 12.367 3.162 1.00 34.45 35 SER A N 7
ATOM 6019 C CA . SER A 1 35 ? 32.896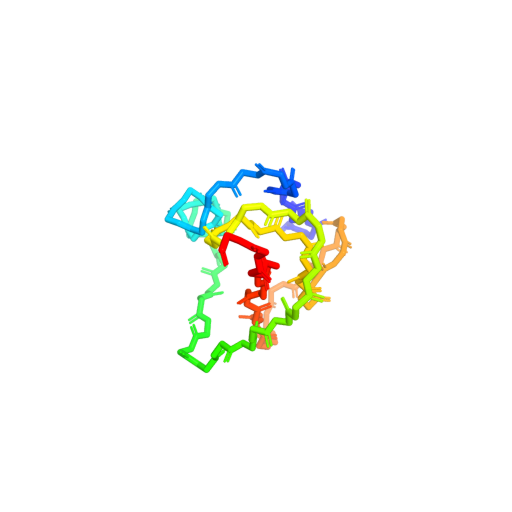 12.081 1.741 1.00 71.31 35 SER A CA 7
ATOM 6020 C C . SER A 1 35 ? 33.180 13.359 0.958 1.00 63.45 35 SER A C 7
ATOM 6021 O O . SER A 1 35 ? 33.420 14.416 1.540 1.00 42.33 35 SER A O 7
ATOM 6029 N N . SER A 1 36 ? 33.152 13.252 -0.367 1.00 73.11 36 SER A N 7
ATOM 6030 C CA . SER A 1 36 ? 33.410 14.397 -1.232 1.00 1.21 36 SER A CA 7
ATOM 6031 C C . SER A 1 36 ? 32.105 15.062 -1.657 1.00 55.32 36 SER A C 7
ATOM 6032 O O . SER A 1 36 ? 32.039 15.717 -2.697 1.00 73.22 36 SER A O 7
ATOM 6040 N N . ALA A 1 37 ? 31.067 14.889 -0.844 1.00 64.04 37 ALA A N 7
ATOM 6041 C CA . ALA A 1 37 ? 29.764 15.473 -1.134 1.00 52.22 37 ALA A CA 7
ATOM 6042 C C . ALA A 1 37 ? 29.448 16.614 -0.173 1.00 52.21 37 ALA A C 7
ATOM 6043 O O . ALA A 1 37 ? 30.203 16.879 0.763 1.00 52.14 37 ALA A O 7
ATOM 6050 N N . LYS A 1 38 ? 28.327 17.288 -0.410 1.00 63.11 38 LYS A N 7
ATOM 6051 C CA . LYS A 1 38 ? 27.910 18.401 0.434 1.00 30.24 38 LYS A CA 7
ATOM 6052 C C . LYS A 1 38 ? 27.095 17.905 1.625 1.00 61.13 38 LYS A C 7
ATOM 6053 O O . LYS A 1 38 ? 26.075 17.236 1.456 1.00 40.54 38 LYS A O 7
ATOM 6072 N N . TYR A 1 39 ? 27.551 18.237 2.827 1.00 13.53 39 TYR A N 7
ATOM 6073 C CA . TYR A 1 39 ? 26.864 17.825 4.046 1.00 62.14 39 TYR A CA 7
ATOM 6074 C C . TYR A 1 39 ? 25.385 18.193 3.988 1.00 34.54 39 TYR A C 7
ATOM 6075 O O . TYR A 1 39 ? 25.024 19.303 3.600 1.00 35.34 39 TYR A O 7
ATOM 6093 N N . GLY A 1 40 ? 24.532 17.250 4.379 1.00 13.20 40 GLY A N 7
ATOM 6094 C CA . GLY A 1 40 ? 23.101 17.493 4.366 1.00 71.24 40 GLY A CA 7
ATOM 6095 C C . GLY A 1 40 ? 22.410 16.822 3.195 1.00 30.53 40 GLY A C 7
ATOM 6096 O O . GLY A 1 40 ? 21.186 16.700 3.176 1.00 13.14 40 GLY A O 7
ATOM 6100 N N . GLU A 1 41 ? 23.197 16.386 2.216 1.00 14.10 41 GLU A N 7
ATOM 6101 C CA . GLU A 1 41 ? 22.651 15.726 1.036 1.00 45.04 41 GLU A CA 7
ATOM 6102 C C . GLU A 1 41 ? 22.425 14.240 1.299 1.00 15.22 41 GLU A C 7
ATOM 6103 O O . GLU A 1 41 ? 23.317 13.540 1.778 1.00 73.34 41 GLU A O 7
ATOM 6115 N N . VAL A 1 42 ? 21.223 13.766 0.984 1.00 64.01 42 VAL A N 7
ATOM 6116 C CA . VAL A 1 42 ? 20.878 12.364 1.186 1.00 71.14 42 VAL A CA 7
ATOM 6117 C C . VAL A 1 42 ? 21.519 11.481 0.121 1.00 51.34 42 VAL A C 7
ATOM 6118 O O . VAL A 1 42 ? 21.152 11.540 -1.053 1.00 42.21 42 VAL A O 7
ATOM 6131 N N . VAL A 1 43 ? 22.479 10.662 0.538 1.00 40.10 43 VAL A N 7
ATOM 6132 C CA . VAL A 1 43 ? 23.171 9.765 -0.380 1.00 31.13 43 VAL A CA 7
ATOM 6133 C C . VAL A 1 43 ? 23.036 8.313 0.065 1.00 60.10 43 VAL A C 7
ATOM 6134 O O . VAL A 1 43 ? 23.204 7.391 -0.731 1.00 64.45 43 VAL A O 7
ATOM 6147 N N . GLY A 1 44 ? 22.730 8.117 1.344 1.00 3.32 44 GLY A N 7
ATOM 6148 C CA . GLY A 1 44 ? 22.577 6.775 1.873 1.00 23.33 44 GLY A CA 7
ATOM 6149 C C . GLY A 1 44 ? 21.396 6.654 2.816 1.00 5.11 44 GLY A C 7
ATOM 6150 O O . GLY A 1 44 ? 21.205 7.495 3.695 1.00 10.02 44 GLY A O 7
ATOM 6154 N N . THR A 1 45 ? 20.600 5.606 2.633 1.00 33.43 45 THR A N 7
ATOM 6155 C CA . THR A 1 45 ? 19.430 5.379 3.472 1.00 13.33 45 THR A CA 7
ATOM 6156 C C . THR A 1 45 ? 19.220 3.892 3.733 1.00 12.25 45 THR A C 7
ATOM 6157 O O . THR A 1 45 ? 19.795 3.045 3.050 1.00 33.01 45 THR A O 7
ATOM 6168 N N . SER A 1 46 ? 18.392 3.581 4.726 1.00 3.51 46 SER A N 7
ATOM 6169 C CA . SER A 1 46 ? 18.109 2.195 5.080 1.00 52.45 46 SER A CA 7
ATOM 6170 C C . SER A 1 46 ? 17.359 1.490 3.954 1.00 55.33 46 SER A C 7
ATOM 6171 O O . SER A 1 46 ? 17.814 0.489 3.401 1.00 23.34 46 SER A O 7
ATOM 6179 N N . PRO A 1 47 ? 16.179 2.025 3.604 1.00 31.25 47 PRO A N 7
ATOM 6180 C CA . PRO A 1 47 ? 15.339 1.464 2.542 1.00 45.15 47 PRO A 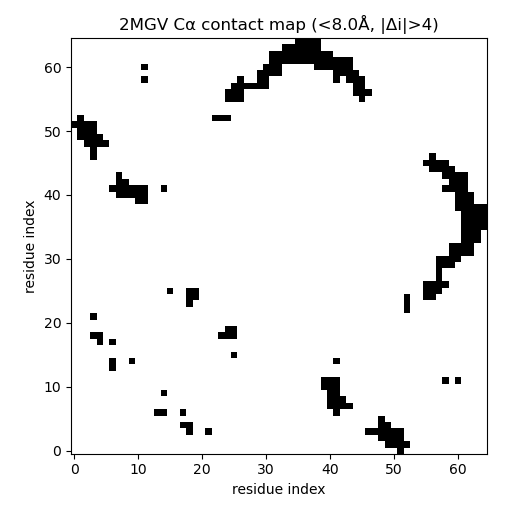CA 7
ATOM 6181 C C . PRO A 1 47 ? 15.949 1.660 1.158 1.00 71.25 47 PRO A C 7
ATOM 6182 O O . PRO A 1 47 ? 16.690 2.614 0.925 1.00 43.43 47 PRO A O 7
ATOM 6193 N N . SER A 1 48 ? 15.631 0.750 0.242 1.00 42.00 48 SER A N 7
ATOM 6194 C CA . SER A 1 48 ? 16.151 0.821 -1.119 1.00 14.23 48 SER A CA 7
ATOM 6195 C C . SER A 1 48 ? 15.043 0.569 -2.137 1.00 13.31 48 SER A C 7
ATOM 6196 O O . SER A 1 48 ? 14.463 -0.515 -2.185 1.00 11.31 48 SER A O 7
ATOM 6204 N N . GLY A 1 49 ? 14.754 1.581 -2.951 1.00 30.44 49 GLY A N 7
ATOM 6205 C CA . GLY A 1 49 ? 13.717 1.450 -3.957 1.00 53.11 49 GLY A CA 7
ATOM 6206 C C . GLY A 1 49 ? 12.369 1.100 -3.359 1.00 13.35 49 GLY A C 7
ATOM 6207 O O . GLY A 1 49 ? 11.690 1.960 -2.798 1.00 3.43 49 GLY A O 7
ATOM 6211 N N . GLN A 1 50 ? 11.980 -0.165 -3.479 1.00 54.22 50 GLN A N 7
ATOM 6212 C CA . GLN A 1 50 ? 10.702 -0.625 -2.947 1.00 43.33 50 GLN A CA 7
ATOM 6213 C C . GLN A 1 50 ? 10.865 -1.160 -1.529 1.00 34.45 50 GLN A C 7
ATOM 6214 O O . GLN A 1 50 ? 11.449 -2.224 -1.317 1.00 42.54 50 GLN A O 7
ATOM 6228 N N . THR A 1 51 ? 10.344 -0.417 -0.557 1.00 54.02 51 THR A N 7
ATOM 6229 C CA . THR A 1 51 ? 10.432 -0.816 0.842 1.00 51.03 51 THR A CA 7
ATOM 6230 C C . THR A 1 51 ? 9.054 -0.843 1.494 1.00 63.33 51 THR A C 7
ATOM 6231 O O . THR A 1 51 ? 8.244 0.062 1.292 1.00 31.30 51 THR A O 7
ATOM 6242 N N . ILE A 1 52 ? 8.796 -1.886 2.276 1.00 13.40 52 ILE A N 7
ATOM 6243 C CA . ILE A 1 52 ? 7.516 -2.029 2.959 1.00 51.30 52 ILE A CA 7
ATOM 6244 C C . ILE A 1 52 ? 7.523 -1.299 4.298 1.00 31.21 52 ILE A C 7
ATOM 6245 O O . ILE A 1 52 ? 8.462 -1.406 5.087 1.00 63.43 52 ILE A O 7
ATOM 6261 N N . PRO A 1 53 ? 6.450 -0.540 4.564 1.00 54.12 53 PRO A N 7
ATOM 6262 C CA . PRO A 1 53 ? 6.307 0.221 5.809 1.00 73.42 53 PRO A CA 7
ATOM 6263 C C . PRO A 1 53 ? 6.089 -0.682 7.018 1.00 22.51 53 PRO A C 7
ATOM 6264 O O . PRO A 1 53 ? 5.291 -1.617 6.971 1.00 33.24 53 PRO A O 7
ATOM 6275 N N . GLY A 1 54 ? 6.805 -0.396 8.101 1.00 22.34 54 GLY A N 7
ATOM 6276 C CA . GLY A 1 54 ? 6.675 -1.192 9.308 1.00 63.00 54 GLY A CA 7
ATOM 6277 C C . GLY A 1 54 ? 7.977 -1.294 10.078 1.00 12.22 54 GLY A C 7
ATOM 6278 O O . GLY A 1 54 ? 7.989 -1.707 11.238 1.00 41.41 54 GLY A O 7
ATOM 6282 N N . SER A 1 55 ? 9.076 -0.918 9.432 1.00 20.31 55 SER A N 7
ATOM 6283 C CA . SER A 1 55 ? 10.390 -0.975 10.062 1.00 11.51 55 SER A CA 7
ATOM 6284 C C . SER A 1 55 ? 10.911 0.429 10.358 1.00 61.41 55 SER A C 7
ATOM 6285 O O . SER A 1 55 ? 10.168 1.407 10.282 1.00 14.21 55 SER A O 7
ATOM 6293 N N . ILE A 1 56 ? 12.193 0.518 10.695 1.00 62.40 56 ILE A N 7
ATOM 6294 C CA . ILE A 1 56 ? 12.815 1.800 11.001 1.00 13.12 56 ILE A CA 7
ATOM 6295 C C . ILE A 1 56 ? 13.644 2.304 9.825 1.00 71.12 56 ILE A C 7
ATOM 6296 O O . ILE A 1 56 ? 14.529 1.606 9.331 1.00 62.52 56 ILE A O 7
ATOM 6312 N N . VAL A 1 57 ? 13.352 3.523 9.381 1.00 61.50 57 VAL A N 7
ATOM 6313 C CA . VAL A 1 57 ? 14.072 4.122 8.264 1.00 5.32 57 VAL A CA 7
ATOM 6314 C C . VAL A 1 57 ? 15.045 5.192 8.748 1.00 22.44 57 VAL A C 7
ATOM 6315 O O . VAL A 1 57 ? 14.639 6.204 9.320 1.00 1.01 57 VAL A O 7
ATOM 6328 N N . THR A 1 58 ? 16.334 4.961 8.516 1.00 53.04 58 THR A N 7
ATOM 6329 C CA . THR A 1 58 ? 17.366 5.904 8.928 1.00 34.23 58 THR A CA 7
ATOM 6330 C C . THR A 1 58 ? 17.942 6.648 7.729 1.00 14.23 58 THR A C 7
ATOM 6331 O O . THR A 1 58 ? 18.346 6.034 6.742 1.00 44.13 58 THR A O 7
ATOM 6342 N N . ILE A 1 59 ? 17.976 7.973 7.822 1.00 0.22 59 ILE A N 7
ATOM 6343 C CA . ILE A 1 59 ? 18.505 8.801 6.745 1.00 74.41 59 ILE A CA 7
ATOM 6344 C C . ILE A 1 59 ? 19.959 9.177 7.004 1.00 25.10 59 ILE A C 7
ATOM 6345 O O . ILE A 1 59 ? 20.279 9.796 8.019 1.00 72.42 59 ILE A O 7
ATOM 6361 N N . GLN A 1 60 ? 20.836 8.801 6.079 1.00 62.43 60 GLN A N 7
ATOM 6362 C CA . GLN A 1 60 ? 22.257 9.100 6.207 1.00 24.00 60 GLN A CA 7
ATOM 6363 C C . GLN A 1 60 ? 22.716 10.048 5.104 1.00 71.45 60 GLN A C 7
ATOM 6364 O O . GLN A 1 60 ? 22.317 9.908 3.947 1.00 65.42 60 GLN A O 7
ATOM 6378 N N . ILE A 1 61 ? 23.554 11.011 5.469 1.00 44.52 61 ILE A N 7
ATOM 6379 C CA . ILE A 1 61 ? 24.067 11.981 4.509 1.00 1.52 61 ILE A CA 7
ATOM 6380 C C . ILE A 1 61 ? 25.592 11.985 4.492 1.00 31.32 61 ILE A C 7
ATOM 6381 O O . ILE A 1 61 ? 26.234 11.465 5.404 1.00 22.44 61 ILE A O 7
ATOM 6397 N N . SER A 1 62 ? 26.165 12.576 3.449 1.00 63.01 62 SER A N 7
ATOM 6398 C CA . SER A 1 62 ? 27.615 12.646 3.312 1.00 64.34 62 SER A CA 7
ATOM 6399 C C . SER A 1 62 ? 28.119 14.061 3.576 1.00 13.42 62 SER A C 7
ATOM 6400 O O . SER A 1 62 ? 27.754 15.003 2.873 1.00 22.13 62 SER A O 7
ATOM 6408 N N . ASN A 1 63 ? 28.959 14.203 4.596 1.00 21.11 63 ASN A N 7
ATOM 6409 C CA . ASN A 1 63 ? 29.513 15.503 4.955 1.00 10.34 63 ASN A CA 7
ATOM 6410 C C . ASN A 1 63 ? 30.917 15.674 4.383 1.00 73.25 63 ASN A C 7
ATOM 6411 O O . ASN A 1 63 ? 31.833 14.927 4.724 1.00 73.23 63 ASN A O 7
ATOM 6422 N N . GLY A 1 64 ? 31.078 16.664 3.509 1.00 33.43 64 GLY A N 7
ATOM 6423 C CA . GLY A 1 64 ? 32.372 16.915 2.903 1.00 1.03 64 GLY A CA 7
ATOM 6424 C C . GLY A 1 64 ? 32.692 18.394 2.812 1.00 21.20 64 GLY A C 7
ATOM 6425 O O . GLY A 1 64 ? 33.270 18.851 1.825 1.00 20.33 64 GLY A O 7
ATOM 6429 N N . ILE A 1 65 ? 32.315 19.144 3.842 1.00 73.12 65 ILE A N 7
ATOM 6430 C CA . ILE A 1 65 ? 32.565 20.580 3.873 1.00 73.43 65 ILE A CA 7
ATOM 6431 C C . ILE A 1 65 ? 34.043 20.885 3.659 1.00 64.23 65 ILE A C 7
ATOM 6432 O O . ILE A 1 65 ? 34.423 21.503 2.664 1.00 1.12 65 ILE A O 7
ATOM 6448 N N . GLY A 1 1 ? 1.319 -1.518 -0.948 1.00 30.32 1 GLY A N 8
ATOM 6449 C CA . GLY A 1 1 ? 2.085 -1.240 -2.149 1.00 33.42 1 GLY A CA 8
ATOM 6450 C C . GLY A 1 1 ? 3.506 -0.811 -1.844 1.00 0.32 1 GLY A C 8
ATOM 6451 O O . GLY A 1 1 ? 3.849 0.364 -1.979 1.00 22.30 1 GLY A O 8
ATOM 6455 N N . SER A 1 2 ? 4.335 -1.764 -1.429 1.00 53.24 2 SER A N 8
ATOM 6456 C CA . SER A 1 2 ? 5.726 -1.477 -1.099 1.00 14.43 2 SER A CA 8
ATOM 6457 C C . SER A 1 2 ? 6.444 -0.835 -2.282 1.00 11.12 2 SER A C 8
ATOM 6458 O O . SER A 1 2 ? 6.755 -1.501 -3.269 1.00 72.41 2 SER A O 8
ATOM 6466 N N . ARG A 1 3 ? 6.704 0.464 -2.174 1.00 63.12 3 ARG A N 8
ATOM 6467 C CA . ARG A 1 3 ? 7.385 1.197 -3.235 1.00 13.22 3 ARG A CA 8
ATOM 6468 C C . ARG A 1 3 ? 7.843 2.567 -2.742 1.00 35.35 3 ARG A C 8
ATOM 6469 O O . ARG A 1 3 ? 7.226 3.587 -3.048 1.00 73.15 3 ARG A O 8
ATOM 6490 N N . VAL A 1 4 ? 8.928 2.581 -1.975 1.00 2.24 4 VAL A N 8
ATOM 6491 C CA . VAL A 1 4 ? 9.469 3.825 -1.439 1.00 63.41 4 VAL A CA 8
ATOM 6492 C C . VAL A 1 4 ? 10.090 4.674 -2.542 1.00 64.13 4 VAL A C 8
ATOM 6493 O O . VAL A 1 4 ? 10.852 4.189 -3.379 1.00 61.31 4 VAL A O 8
ATOM 6506 N N . PRO A 1 5 ? 9.759 5.974 -2.546 1.00 22.32 5 PRO A N 8
ATOM 6507 C CA . PRO A 1 5 ? 10.274 6.919 -3.541 1.00 4.24 5 PRO A CA 8
ATOM 6508 C C . PRO A 1 5 ? 11.763 7.198 -3.359 1.00 15.10 5 PRO A C 8
ATOM 6509 O O . PRO A 1 5 ? 12.257 7.274 -2.234 1.00 72.12 5 PRO A O 8
ATOM 6520 N N . SER A 1 6 ? 12.472 7.351 -4.473 1.00 34.51 6 SER A N 8
ATOM 6521 C CA . SER A 1 6 ? 13.905 7.618 -4.436 1.00 74.12 6 SER A CA 8
ATOM 6522 C C . SER A 1 6 ? 14.175 9.101 -4.204 1.00 14.52 6 SER A C 8
ATOM 6523 O O . SER A 1 6 ? 13.773 9.950 -5.001 1.00 20.35 6 SER A O 8
ATOM 6531 N N . VAL A 1 7 ? 14.858 9.407 -3.106 1.00 3.24 7 VAL A N 8
ATOM 6532 C CA . VAL A 1 7 ? 15.184 10.787 -2.767 1.00 52.51 7 VAL A CA 8
ATOM 6533 C C . VAL A 1 7 ? 16.686 11.033 -2.846 1.00 24.23 7 VAL A C 8
ATOM 6534 O O . VAL A 1 7 ? 17.169 12.108 -2.491 1.00 65.25 7 VAL A O 8
ATOM 6547 N N . ALA A 1 8 ? 17.421 10.029 -3.313 1.00 72.50 8 ALA A N 8
ATOM 6548 C CA . ALA A 1 8 ? 18.869 10.136 -3.441 1.00 32.12 8 ALA A CA 8
ATOM 6549 C C . ALA A 1 8 ? 19.259 11.376 -4.238 1.00 61.21 8 ALA A C 8
ATOM 6550 O O . ALA A 1 8 ? 18.748 11.608 -5.333 1.00 12.44 8 ALA A O 8
ATOM 6557 N N . GLY A 1 9 ? 20.168 12.170 -3.681 1.00 45.11 9 GLY A N 8
ATOM 6558 C CA . GLY A 1 9 ? 20.611 13.377 -4.354 1.00 51.32 9 GLY A CA 8
ATOM 6559 C C . GLY A 1 9 ? 19.882 14.614 -3.866 1.00 22.40 9 GLY A C 8
ATOM 6560 O O . GLY A 1 9 ? 20.342 15.737 -4.074 1.00 1.22 9 GLY A O 8
ATOM 6564 N N . LEU A 1 10 ? 18.742 14.408 -3.217 1.00 13.14 10 LEU A N 8
ATOM 6565 C CA . LEU A 1 10 ? 17.946 15.516 -2.698 1.00 61.34 10 LEU A CA 8
ATOM 6566 C C . LEU A 1 10 ? 18.309 15.815 -1.247 1.00 62.05 10 LEU A C 8
ATOM 6567 O O . LEU A 1 10 ? 19.220 15.205 -0.686 1.00 74.15 10 LEU A O 8
ATOM 6583 N N . ASP A 1 11 ? 17.590 16.756 -0.645 1.00 63.23 11 ASP A N 8
ATOM 6584 C CA . ASP A 1 11 ? 17.834 17.134 0.742 1.00 63.02 11 ASP A CA 8
ATOM 6585 C C . ASP A 1 11 ? 17.035 16.250 1.695 1.00 44.14 11 ASP A C 8
ATOM 6586 O O . ASP A 1 11 ? 16.020 15.667 1.313 1.00 3.24 11 ASP A O 8
ATOM 6595 N N . VAL A 1 12 ? 17.501 16.154 2.936 1.00 43.41 12 VAL A N 8
ATOM 6596 C CA . VAL A 1 12 ? 16.831 15.342 3.944 1.00 74.44 12 VAL A CA 8
ATOM 6597 C C . VAL A 1 12 ? 15.417 15.848 4.206 1.00 73.21 12 VAL A C 8
ATOM 6598 O O . VAL A 1 12 ? 14.475 15.062 4.313 1.00 51.01 12 VAL A O 8
ATOM 6611 N N . ASP A 1 13 ? 15.275 17.165 4.308 1.00 62.31 13 ASP A N 8
ATOM 6612 C CA . ASP A 1 13 ? 13.975 17.777 4.556 1.00 2.01 13 ASP A CA 8
ATOM 6613 C C . ASP A 1 13 ? 12.955 17.327 3.515 1.00 32.12 13 ASP A C 8
ATOM 6614 O O . ASP A 1 13 ? 11.776 17.154 3.822 1.00 73.30 13 ASP A O 8
ATOM 6623 N N . ALA A 1 14 ? 13.417 17.140 2.283 1.00 11.42 14 ALA A N 8
ATOM 6624 C CA . ALA A 1 14 ? 12.545 16.710 1.197 1.00 30.24 14 ALA A CA 8
ATOM 6625 C C . ALA A 1 14 ? 12.206 15.228 1.321 1.00 54.25 14 ALA A C 8
ATOM 6626 O O . ALA A 1 14 ? 11.064 14.823 1.103 1.00 41.12 14 ALA A O 8
ATOM 6633 N N . ALA A 1 15 ? 13.204 14.424 1.670 1.00 3.22 15 ALA A N 8
ATOM 6634 C CA . ALA A 1 15 ? 13.011 12.988 1.823 1.00 33.44 15 ALA A CA 8
ATOM 6635 C C . ALA A 1 15 ? 12.044 12.682 2.963 1.00 43.33 15 ALA A C 8
ATOM 6636 O O . ALA A 1 15 ? 11.320 11.687 2.925 1.00 4.33 15 ALA A O 8
ATOM 6643 N N . ARG A 1 16 ? 12.039 13.544 3.975 1.00 74.05 16 ARG A N 8
ATOM 6644 C CA . ARG A 1 16 ? 11.162 13.365 5.126 1.00 61.33 16 ARG A CA 8
ATOM 6645 C C . ARG A 1 16 ? 9.712 13.665 4.757 1.00 2.32 16 ARG A C 8
ATOM 6646 O O . ARG A 1 16 ? 8.791 13.002 5.232 1.00 23.34 16 ARG A O 8
ATOM 6667 N N . GLN A 1 17 ? 9.519 14.670 3.908 1.00 32.34 17 GLN A N 8
ATOM 6668 C CA . GLN A 1 17 ? 8.181 15.058 3.478 1.00 41.33 17 GLN A CA 8
ATOM 6669 C C . GLN A 1 17 ? 7.579 14.005 2.554 1.00 70.30 17 GLN A C 8
ATOM 6670 O O . GLN A 1 17 ? 6.370 13.774 2.564 1.00 13.23 17 GLN A O 8
ATOM 6684 N N . ARG A 1 18 ? 8.430 13.368 1.756 1.00 3.41 18 ARG A N 8
ATOM 6685 C CA . ARG A 1 18 ? 7.982 12.340 0.825 1.00 53.22 18 ARG A CA 8
ATOM 6686 C C . ARG A 1 18 ? 7.427 11.132 1.574 1.00 5.24 18 ARG A C 8
ATOM 6687 O O . ARG A 1 18 ? 6.347 10.634 1.258 1.00 75.24 18 ARG A O 8
ATOM 6708 N N . LEU A 1 19 ? 8.175 10.666 2.569 1.00 74.11 19 LEU A N 8
ATOM 6709 C CA . LEU A 1 19 ? 7.759 9.516 3.364 1.00 32.30 19 LEU A CA 8
ATOM 6710 C C . LEU A 1 19 ? 6.400 9.763 4.011 1.00 54.44 19 LEU A C 8
ATOM 6711 O O . LEU A 1 19 ? 5.497 8.931 3.922 1.00 13.02 19 LEU A O 8
ATOM 6727 N N . LYS A 1 20 ? 6.260 10.915 4.659 1.00 31.53 20 LYS A N 8
ATOM 6728 C CA . LYS A 1 20 ? 5.010 11.275 5.318 1.00 2.13 20 LYS A CA 8
ATOM 6729 C C . LYS A 1 20 ? 3.858 11.307 4.319 1.00 31.04 20 LYS A C 8
ATOM 6730 O O . LYS A 1 20 ? 2.715 11.009 4.666 1.00 31.32 20 LYS A O 8
ATOM 6749 N N . ASP A 1 21 ? 4.166 11.669 3.079 1.00 62.31 21 ASP A N 8
ATOM 6750 C CA . ASP A 1 21 ? 3.156 11.737 2.029 1.00 64.20 21 ASP A CA 8
ATOM 6751 C C . ASP A 1 21 ? 2.674 10.341 1.647 1.00 24.34 21 ASP A C 8
ATOM 6752 O O . ASP A 1 21 ? 1.545 10.167 1.190 1.00 22.42 21 ASP A O 8
ATOM 6761 N N . ALA A 1 22 ? 3.539 9.349 1.837 1.00 12.25 22 ALA A N 8
ATOM 6762 C CA . ALA A 1 22 ? 3.201 7.969 1.514 1.00 31.32 22 ALA A CA 8
ATOM 6763 C C . ALA A 1 22 ? 2.719 7.217 2.751 1.00 51.54 22 ALA A C 8
ATOM 6764 O O . ALA A 1 22 ? 2.496 6.008 2.707 1.00 52.44 22 ALA A O 8
ATOM 6771 N N . GLY A 1 23 ? 2.561 7.943 3.854 1.00 72.50 23 GLY A N 8
ATOM 6772 C CA . GLY A 1 23 ? 2.107 7.327 5.087 1.00 1.04 23 GLY A CA 8
ATOM 6773 C C . GLY A 1 23 ? 3.227 6.631 5.834 1.00 24.23 23 GLY A C 8
ATOM 6774 O O . GLY A 1 23 ? 2.980 5.754 6.663 1.00 41.23 23 GLY A O 8
ATOM 6778 N N . PHE A 1 24 ? 4.464 7.020 5.540 1.00 34.13 24 PHE A N 8
ATOM 6779 C CA . PHE A 1 24 ? 5.627 6.425 6.188 1.00 13.03 24 PHE A CA 8
ATOM 6780 C C . PHE A 1 24 ? 6.027 7.223 7.426 1.00 31.41 24 PHE A C 8
ATOM 6781 O O . PHE A 1 24 ? 5.461 8.279 7.705 1.00 11.13 24 PHE A O 8
ATOM 6798 N N . GLN A 1 25 ? 7.006 6.708 8.163 1.00 34.14 25 GLN A N 8
ATOM 6799 C CA . GLN A 1 25 ? 7.481 7.371 9.372 1.00 53.21 25 GLN A CA 8
ATOM 6800 C C . GLN A 1 25 ? 8.961 7.721 9.255 1.00 33.41 25 GLN A C 8
ATOM 6801 O O . GLN A 1 25 ? 9.691 7.118 8.468 1.00 23.05 25 GLN A O 8
ATOM 6815 N N . VAL A 1 26 ? 9.397 8.698 10.043 1.00 51.31 26 VAL A N 8
ATOM 6816 C CA . VAL A 1 26 ? 10.790 9.128 10.029 1.00 62.25 26 VAL A CA 8
ATOM 6817 C C . VAL A 1 26 ? 11.494 8.755 11.329 1.00 73.35 26 VAL A C 8
ATOM 6818 O O . VAL A 1 26 ? 10.964 8.973 12.418 1.00 71.24 26 VAL A O 8
ATOM 6831 N N . ALA A 1 27 ? 12.691 8.191 11.206 1.00 1.13 27 ALA A N 8
ATOM 6832 C CA . ALA A 1 27 ? 13.469 7.790 12.372 1.00 60.22 27 ALA A CA 8
ATOM 6833 C C . ALA A 1 27 ? 14.247 8.969 12.945 1.00 44.31 27 ALA A C 8
ATOM 6834 O O . ALA A 1 27 ? 14.494 9.958 12.253 1.00 34.44 27 ALA A O 8
ATOM 6841 N N . ASP A 1 28 ? 14.631 8.859 14.212 1.00 63.01 28 ASP A N 8
ATOM 6842 C CA . ASP A 1 28 ? 15.382 9.917 14.878 1.00 23.31 28 ASP A CA 8
ATOM 6843 C C . ASP A 1 28 ? 16.884 9.695 14.727 1.00 20.43 28 ASP A C 8
ATOM 6844 O O . ASP A 1 28 ? 17.649 10.646 14.573 1.00 53.33 28 ASP A O 8
ATOM 6853 N N . GLN A 1 29 ? 17.298 8.432 14.775 1.00 41.55 29 GLN A N 8
ATOM 6854 C CA . GLN A 1 29 ? 18.709 8.086 14.645 1.00 54.40 29 GLN A CA 8
ATOM 6855 C C . GLN A 1 29 ? 19.199 8.326 13.221 1.00 62.41 29 GLN A C 8
ATOM 6856 O O . GLN A 1 29 ? 18.654 7.774 12.264 1.00 44.43 29 GLN A O 8
ATOM 6870 N N . THR A 1 30 ? 20.232 9.152 13.087 1.00 60.02 30 THR A N 8
ATOM 6871 C CA . THR A 1 30 ? 20.795 9.466 11.780 1.00 63.42 30 THR A CA 8
ATOM 6872 C C . THR A 1 30 ? 22.286 9.152 11.734 1.00 3.00 30 THR A C 8
ATOM 6873 O O . THR A 1 30 ? 22.971 9.194 12.755 1.00 15.35 30 THR A O 8
ATOM 6884 N N . ASN A 1 31 ? 22.784 8.838 10.542 1.00 30.03 31 ASN A N 8
ATOM 6885 C CA . ASN A 1 31 ? 24.195 8.517 10.364 1.00 44.32 31 ASN A CA 8
ATOM 6886 C C . ASN A 1 31 ? 24.832 9.427 9.317 1.00 11.14 31 ASN A C 8
ATOM 6887 O O . ASN A 1 31 ? 24.326 9.557 8.203 1.00 51.31 31 ASN A O 8
ATOM 6898 N N . SER A 1 32 ? 25.945 10.054 9.685 1.00 70.04 32 SER A N 8
ATOM 6899 C CA . SER A 1 32 ? 26.649 10.954 8.779 1.00 5.23 32 SER A CA 8
ATOM 6900 C C . SER A 1 32 ? 28.011 10.383 8.396 1.00 4.12 32 SER A C 8
ATOM 6901 O O . SER A 1 32 ? 28.748 9.882 9.245 1.00 24.43 32 SER A O 8
ATOM 6909 N N . VAL A 1 33 ? 28.339 10.463 7.110 1.00 1.04 33 VAL A N 8
ATOM 6910 C CA . VAL A 1 33 ? 29.612 9.956 6.613 1.00 23.31 33 VAL A CA 8
ATOM 6911 C C . VAL A 1 33 ? 30.359 11.025 5.824 1.00 65.00 33 VAL A C 8
ATOM 6912 O O . VAL A 1 33 ? 29.749 11.854 5.151 1.00 51.12 33 VAL A O 8
ATOM 6925 N N . ASN A 1 34 ? 31.685 10.999 5.912 1.00 44.04 34 ASN A N 8
ATOM 6926 C CA . ASN A 1 34 ? 32.517 11.967 5.205 1.00 21.24 34 ASN A CA 8
ATOM 6927 C C . ASN A 1 34 ? 32.712 11.556 3.749 1.00 50.30 34 ASN A C 8
ATOM 6928 O O . ASN A 1 34 ? 32.921 10.381 3.447 1.00 11.41 34 ASN A O 8
ATOM 6939 N N . SER A 1 35 ? 32.643 12.533 2.850 1.00 15.12 35 SER A N 8
ATOM 6940 C CA . SER A 1 35 ? 32.808 12.273 1.425 1.00 40.52 35 SER A CA 8
ATOM 6941 C C . SER A 1 35 ? 33.063 13.570 0.663 1.00 45.24 35 SER A C 8
ATOM 6942 O O . SER A 1 35 ? 33.276 14.624 1.262 1.00 14.11 35 SER A O 8
ATOM 6950 N N . SER A 1 36 ? 33.042 13.484 -0.664 1.00 35.34 36 SER A N 8
ATOM 6951 C CA . SER A 1 36 ? 33.274 14.648 -1.510 1.00 4.55 36 SER A CA 8
ATOM 6952 C C . SER A 1 36 ? 31.955 15.300 -1.913 1.00 31.51 36 SER A C 8
ATOM 6953 O O . SER A 1 36 ? 31.885 16.022 -2.906 1.00 40.33 36 SER A O 8
ATOM 6961 N N . ALA A 1 37 ? 30.911 15.037 -1.134 1.00 15.20 37 ALA A N 8
ATOM 6962 C CA . ALA A 1 37 ? 29.593 15.598 -1.408 1.00 4.33 37 ALA A CA 8
ATOM 6963 C C . ALA A 1 37 ? 29.265 16.726 -0.436 1.00 15.42 37 ALA A C 8
ATOM 6964 O O . ALA A 1 37 ? 30.023 16.999 0.495 1.00 51.10 37 ALA A O 8
ATOM 6971 N N . LYS A 1 38 ? 28.129 17.380 -0.658 1.00 4.30 38 LYS A N 8
ATOM 6972 C CA . LYS A 1 38 ? 27.699 18.479 0.198 1.00 12.30 38 LYS A CA 8
ATOM 6973 C C . LYS A 1 38 ? 26.905 17.960 1.392 1.00 32.33 38 LYS A C 8
ATOM 6974 O O . LYS A 1 38 ? 25.905 17.261 1.228 1.00 35.34 38 LYS A O 8
ATOM 6993 N N . TYR A 1 39 ? 27.356 18.307 2.593 1.00 72.44 39 TYR A N 8
ATOM 6994 C CA . TYR A 1 39 ? 26.688 17.874 3.814 1.00 13.34 39 TYR A CA 8
ATOM 6995 C C . TYR A 1 39 ? 25.197 18.193 3.762 1.00 75.32 39 TYR A C 8
ATOM 6996 O O . TYR A 1 39 ? 24.797 19.281 3.350 1.00 35.15 39 TYR A O 8
ATOM 7014 N N . GLY A 1 40 ? 24.378 17.233 4.183 1.00 52.30 40 GLY A N 8
ATOM 7015 C CA . GLY A 1 40 ? 22.940 17.429 4.177 1.00 50.51 40 GLY A CA 8
ATOM 7016 C C . GLY A 1 40 ? 22.262 16.710 3.028 1.00 54.42 40 GLY A C 8
ATOM 7017 O O . GLY A 1 40 ? 21.052 16.487 3.055 1.00 31.14 40 GLY A O 8
ATOM 7021 N N . GLU A 1 41 ? 23.042 16.349 2.014 1.00 3.03 41 GLU A N 8
ATOM 7022 C CA . GLU A 1 41 ? 22.508 15.653 0.849 1.00 12.45 41 GLU A CA 8
ATOM 7023 C C . GLU A 1 41 ? 22.317 14.168 1.143 1.00 44.02 41 GLU A C 8
ATOM 7024 O O . GLU A 1 41 ? 23.228 13.498 1.630 1.00 1.33 41 GLU A O 8
ATOM 7036 N N . VAL A 1 42 ? 21.127 13.659 0.843 1.00 55.45 42 VAL A N 8
ATOM 7037 C CA . VAL A 1 42 ? 20.815 12.254 1.073 1.00 64.21 42 VAL A CA 8
ATOM 7038 C C . VAL A 1 42 ? 21.442 11.369 0.001 1.00 41.42 42 VAL A C 8
ATOM 7039 O O . VAL A 1 42 ? 21.043 11.408 -1.163 1.00 53.41 42 VAL A O 8
ATOM 7052 N N . VAL A 1 43 ? 22.427 10.571 0.401 1.00 13.01 43 VAL A N 8
ATOM 7053 C CA . VAL A 1 43 ? 23.108 9.675 -0.525 1.00 25.31 43 VAL A CA 8
ATOM 7054 C C . VAL A 1 43 ? 23.005 8.225 -0.063 1.00 42.43 43 VAL A C 8
ATOM 7055 O O . VAL A 1 43 ? 23.165 7.298 -0.855 1.00 64.33 43 VAL A O 8
ATOM 7068 N N . GLY A 1 44 ? 22.736 8.038 1.225 1.00 14.02 44 GLY A N 8
ATOM 7069 C CA . GLY A 1 44 ? 22.615 6.699 1.771 1.00 70.43 44 GLY A CA 8
ATOM 7070 C C . GLY A 1 44 ? 21.448 6.566 2.729 1.00 71.21 44 GLY A C 8
ATOM 7071 O O . GLY A 1 44 ? 21.334 7.326 3.691 1.00 24.12 44 GLY A O 8
ATOM 7075 N N . THR A 1 45 ? 20.575 5.598 2.466 1.00 62.03 45 THR A N 8
ATOM 7076 C CA . THR A 1 45 ? 19.409 5.370 3.310 1.00 64.20 45 THR A CA 8
ATOM 7077 C C . THR A 1 45 ? 19.206 3.883 3.577 1.00 25.30 45 THR A C 8
ATOM 7078 O O . THR A 1 45 ? 19.804 3.036 2.913 1.00 61.10 45 THR A O 8
ATOM 7089 N N . SER A 1 46 ? 18.359 3.572 4.553 1.00 62.42 46 SER A N 8
ATOM 7090 C CA . SER A 1 46 ? 18.080 2.186 4.910 1.00 72.45 46 SER A CA 8
ATOM 7091 C C . SER A 1 46 ? 17.323 1.478 3.789 1.00 10.35 46 SER A C 8
ATOM 7092 O O . SER A 1 46 ? 17.779 0.480 3.232 1.00 72.14 46 SER A O 8
ATOM 7100 N N . PRO A 1 47 ? 16.138 2.007 3.452 1.00 54.44 47 PRO A N 8
ATOM 7101 C CA . PRO A 1 47 ? 15.292 1.444 2.395 1.00 35.04 47 PRO A CA 8
ATOM 7102 C C . PRO A 1 47 ? 15.888 1.645 1.006 1.00 35.32 47 PRO A C 8
ATOM 7103 O O . PRO A 1 47 ? 16.556 2.645 0.746 1.00 25.30 47 PRO A O 8
ATOM 7114 N N . SER A 1 48 ? 15.640 0.688 0.117 1.00 0.12 48 SER A N 8
ATOM 7115 C CA . SER A 1 48 ? 16.155 0.759 -1.245 1.00 64.31 48 SER A CA 8
ATOM 7116 C C . SER A 1 48 ? 15.050 0.482 -2.259 1.00 73.02 48 SER A C 8
ATOM 7117 O O . SER A 1 48 ? 14.530 -0.630 -2.340 1.00 65.34 48 SER A O 8
ATOM 7125 N N . GLY A 1 49 ? 14.694 1.504 -3.032 1.00 4.22 49 GLY A N 8
ATOM 7126 C CA . GLY A 1 49 ? 13.653 1.352 -4.031 1.00 14.13 49 GLY A CA 8
ATOM 7127 C C . GLY A 1 49 ? 12.325 0.941 -3.426 1.00 21.53 49 GLY A C 8
ATOM 7128 O O . GLY A 1 49 ? 11.602 1.772 -2.877 1.00 24.32 49 GLY A O 8
ATOM 7132 N N . GLN A 1 50 ? 12.003 -0.345 -3.528 1.00 2.02 50 GLN A N 8
ATOM 7133 C CA . GLN A 1 50 ? 10.752 -0.864 -2.988 1.00 10.21 50 GLN A CA 8
ATOM 7134 C C . GLN A 1 50 ? 10.942 -1.369 -1.561 1.00 44.35 50 GLN A C 8
ATOM 7135 O O . GLN A 1 50 ? 11.574 -2.402 -1.336 1.00 14.34 50 GLN A O 8
ATOM 7149 N N . THR A 1 51 ? 10.393 -0.633 -0.600 1.00 74.11 51 THR A N 8
ATOM 7150 C CA . THR A 1 51 ? 10.503 -1.005 0.805 1.00 61.03 51 THR A CA 8
ATOM 7151 C C . THR A 1 51 ? 9.131 -1.077 1.464 1.00 14.10 51 THR A C 8
ATOM 7152 O O . THR A 1 51 ? 8.282 -0.211 1.248 1.00 20.12 51 THR A O 8
ATOM 7163 N N . ILE A 1 52 ? 8.919 -2.113 2.268 1.00 23.24 52 ILE A N 8
ATOM 7164 C CA . ILE A 1 52 ? 7.650 -2.296 2.960 1.00 14.05 52 ILE A CA 8
ATOM 7165 C C . ILE A 1 52 ? 7.624 -1.523 4.275 1.00 74.03 52 ILE A C 8
ATOM 7166 O O . ILE A 1 52 ? 8.552 -1.589 5.081 1.00 41.54 52 ILE A O 8
ATOM 7182 N N . PRO A 1 53 ? 6.534 -0.774 4.499 1.00 41.51 53 PRO A N 8
ATOM 7183 C CA . PRO A 1 53 ? 6.359 0.025 5.716 1.00 61.12 53 PRO A CA 8
ATOM 7184 C C . PRO A 1 53 ? 6.137 -0.842 6.951 1.00 43.43 53 PRO A C 8
ATOM 7185 O O . PRO A 1 53 ? 5.351 -1.787 6.924 1.00 21.43 53 PRO A O 8
ATOM 7196 N N . GLY A 1 54 ? 6.836 -0.512 8.033 1.00 12.30 54 GLY A N 8
ATOM 7197 C CA . GLY A 1 54 ? 6.700 -1.270 9.263 1.00 43.10 54 GLY A CA 8
ATOM 7198 C C . GLY A 1 54 ? 7.989 -1.319 10.059 1.00 4.40 54 GLY A C 8
ATOM 7199 O O . GLY A 1 54 ? 7.987 -1.683 11.235 1.00 43.41 54 GLY A O 8
ATOM 7203 N N . SER A 1 55 ? 9.094 -0.952 9.417 1.00 70.33 55 SER A N 8
ATOM 7204 C CA . SER A 1 55 ? 10.397 -0.961 10.071 1.00 61.10 55 SER A CA 8
ATOM 7205 C C . SER A 1 55 ? 10.892 0.461 10.316 1.00 53.32 55 SER A C 8
ATOM 7206 O O . SER A 1 55 ? 10.131 1.423 10.203 1.00 75.42 55 SER A O 8
ATOM 7214 N N . ILE A 1 56 ? 12.171 0.586 10.652 1.00 42.35 56 ILE A N 8
ATOM 7215 C CA . ILE A 1 56 ? 12.768 1.890 10.911 1.00 3.44 56 ILE A CA 8
ATOM 7216 C C . ILE A 1 56 ? 13.600 2.361 9.723 1.00 53.02 56 ILE A C 8
ATOM 7217 O O . ILE A 1 56 ? 14.472 1.640 9.237 1.00 55.31 56 ILE A O 8
ATOM 7233 N N . VAL A 1 57 ? 13.325 3.576 9.260 1.00 42.43 57 VAL A N 8
ATOM 7234 C CA . VAL A 1 57 ? 14.050 4.146 8.130 1.00 74.44 57 VAL A CA 8
ATOM 7235 C C . VAL A 1 57 ? 15.049 5.200 8.592 1.00 31.12 57 VAL A C 8
ATOM 7236 O O . VAL A 1 57 ? 14.669 6.229 9.152 1.00 30.13 57 VAL A O 8
ATOM 7249 N N . THR A 1 58 ? 16.330 4.938 8.354 1.00 23.21 58 THR A N 8
ATOM 7250 C CA . THR A 1 58 ? 17.386 5.863 8.747 1.00 55.44 58 THR A CA 8
ATOM 7251 C C . THR A 1 58 ? 17.925 6.625 7.541 1.00 1.15 58 THR A C 8
ATOM 7252 O O . THR A 1 58 ? 18.295 6.026 6.532 1.00 62.45 58 THR A O 8
ATOM 7263 N N . ILE A 1 59 ? 17.968 7.948 7.654 1.00 14.34 59 ILE A N 8
ATOM 7264 C CA . ILE A 1 59 ? 18.464 8.791 6.574 1.00 42.12 59 ILE A CA 8
ATOM 7265 C C . ILE A 1 59 ? 19.908 9.212 6.824 1.00 64.20 59 ILE A C 8
ATOM 7266 O O . ILE A 1 59 ? 20.209 9.870 7.819 1.00 23.24 59 ILE A O 8
ATOM 7282 N N . GLN A 1 60 ? 20.797 8.829 5.913 1.00 71.42 60 GLN A N 8
ATOM 7283 C CA . GLN A 1 60 ? 22.210 9.167 6.035 1.00 52.44 60 GLN A CA 8
ATOM 7284 C C . GLN A 1 60 ? 22.646 10.096 4.906 1.00 22.10 60 GLN A C 8
ATOM 7285 O O . GLN A 1 60 ? 22.235 9.928 3.757 1.00 23.04 60 GLN A O 8
ATOM 7299 N N . ILE A 1 61 ? 23.480 11.075 5.241 1.00 70.31 61 ILE A N 8
ATOM 7300 C CA . ILE A 1 61 ? 23.972 12.029 4.255 1.00 21.01 61 ILE A CA 8
ATOM 7301 C C . ILE A 1 61 ? 25.497 12.047 4.220 1.00 34.35 61 ILE A C 8
ATOM 7302 O O . ILE A 1 61 ? 26.154 11.531 5.124 1.00 3.34 61 ILE A O 8
ATOM 7318 N N . SER A 1 62 ? 26.052 12.645 3.172 1.00 63.13 62 SER A N 8
ATOM 7319 C CA . SER A 1 62 ? 27.500 12.729 3.018 1.00 71.43 62 SER A CA 8
ATOM 7320 C C . SER A 1 62 ? 27.994 14.146 3.289 1.00 40.30 62 SER A C 8
ATOM 7321 O O . SER A 1 62 ? 27.612 15.091 2.600 1.00 61.24 62 SER A O 8
ATOM 7329 N N . ASN A 1 63 ? 28.846 14.286 4.299 1.00 23.12 63 ASN A N 8
ATOM 7330 C CA . ASN A 1 63 ? 29.393 15.588 4.663 1.00 23.04 63 ASN A CA 8
ATOM 7331 C C . ASN A 1 63 ? 30.786 15.778 4.071 1.00 25.43 63 ASN A C 8
ATOM 7332 O O . ASN A 1 63 ? 31.713 15.033 4.387 1.00 63.32 63 ASN A O 8
ATOM 7343 N N . GLY A 1 64 ? 30.926 16.782 3.211 1.00 64.44 64 GLY A N 8
ATOM 7344 C CA . GLY A 1 64 ? 32.209 17.052 2.588 1.00 22.13 64 GLY A CA 8
ATOM 7345 C C . GLY A 1 64 ? 32.795 18.381 3.021 1.00 51.30 64 GLY A C 8
ATOM 7346 O O . GLY A 1 64 ? 33.599 18.976 2.303 1.00 65.42 64 GLY A O 8
ATOM 7350 N N . ILE A 1 65 ? 32.390 18.850 4.196 1.00 31.15 65 ILE A N 8
ATOM 7351 C CA . ILE A 1 65 ? 32.880 20.118 4.723 1.00 73.13 65 ILE A CA 8
ATOM 7352 C C . ILE A 1 65 ? 34.404 20.146 4.760 1.00 71.35 65 ILE A C 8
ATOM 7353 O O . ILE A 1 65 ? 35.031 21.081 4.263 1.00 53.54 65 ILE A O 8
ATOM 7369 N N . GLY A 1 1 ? 1.573 -1.396 -0.854 1.00 42.44 1 GLY A N 9
ATOM 7370 C CA . GLY A 1 1 ? 2.078 -0.348 -1.723 1.00 75.22 1 GLY A CA 9
ATOM 7371 C C . GLY A 1 1 ? 3.545 -0.054 -1.485 1.00 64.44 1 GLY A C 9
ATOM 7372 O O . GLY A 1 1 ? 3.968 1.101 -1.523 1.00 63.01 1 GLY A O 9
ATOM 7376 N N . SER A 1 2 ? 4.325 -1.103 -1.238 1.00 14.50 2 SER A N 9
ATOM 7377 C CA . SER A 1 2 ? 5.753 -0.951 -0.987 1.00 41.23 2 SER A CA 9
ATOM 7378 C C . SER A 1 2 ? 6.451 -0.319 -2.188 1.00 22.31 2 SER A C 9
ATOM 7379 O O . SER A 1 2 ? 6.759 -0.997 -3.168 1.00 73.54 2 SER A O 9
ATOM 7387 N N . ARG A 1 3 ? 6.698 0.984 -2.103 1.00 22.31 3 ARG A N 9
ATOM 7388 C CA . ARG A 1 3 ? 7.359 1.708 -3.182 1.00 13.21 3 ARG A CA 9
ATOM 7389 C C . ARG A 1 3 ? 7.891 3.051 -2.689 1.00 71.34 3 ARG A C 9
ATOM 7390 O O . ARG A 1 3 ? 7.301 4.099 -2.952 1.00 35.32 3 ARG A O 9
ATOM 7411 N N . VAL A 1 4 ? 9.010 3.011 -1.973 1.00 42.23 4 VAL A N 9
ATOM 7412 C CA . VAL A 1 4 ? 9.623 4.224 -1.444 1.00 74.12 4 VAL A CA 9
ATOM 7413 C C . VAL A 1 4 ? 10.238 5.060 -2.560 1.00 44.42 4 VAL A C 9
ATOM 7414 O O . VAL A 1 4 ? 10.951 4.555 -3.428 1.00 12.02 4 VAL A O 9
ATOM 7427 N N . PRO A 1 5 ? 9.959 6.372 -2.539 1.00 41.23 5 PRO A N 9
ATOM 7428 C CA . PRO A 1 5 ? 10.477 7.308 -3.542 1.00 73.21 5 PRO A CA 9
ATOM 7429 C C . PRO A 1 5 ? 11.980 7.526 -3.410 1.00 21.01 5 PRO A C 9
ATOM 7430 O O . PRO A 1 5 ? 12.524 7.515 -2.306 1.00 12.14 5 PRO A O 9
ATOM 7441 N N . SER A 1 6 ? 12.646 7.724 -4.543 1.00 5.43 6 SER A N 9
ATOM 7442 C CA . SER A 1 6 ? 14.088 7.942 -4.553 1.00 43.03 6 SER A CA 9
ATOM 7443 C C . SER A 1 6 ? 14.420 9.397 -4.237 1.00 45.22 6 SER A C 9
ATOM 7444 O O . SER A 1 6 ? 14.084 10.303 -5.000 1.00 73.21 6 SER A O 9
ATOM 7452 N N . VAL A 1 7 ? 15.084 9.614 -3.106 1.00 31.11 7 VAL A N 9
ATOM 7453 C CA . VAL A 1 7 ? 15.463 10.958 -2.688 1.00 4.13 7 VAL A CA 9
ATOM 7454 C C . VAL A 1 7 ? 16.977 11.135 -2.713 1.00 65.34 7 VAL A C 9
ATOM 7455 O O . VAL A 1 7 ? 17.501 12.160 -2.277 1.00 75.41 7 VAL A O 9
ATOM 7468 N N . ALA A 1 8 ? 17.676 10.128 -3.228 1.00 44.31 8 ALA A N 9
ATOM 7469 C CA . ALA A 1 8 ? 19.131 10.173 -3.313 1.00 52.23 8 ALA A CA 9
ATOM 7470 C C . ALA A 1 8 ? 19.599 11.420 -4.056 1.00 10.12 8 ALA A C 9
ATOM 7471 O O . ALA A 1 8 ? 19.184 11.674 -5.186 1.00 2.12 8 ALA A O 9
ATOM 7478 N N . GLY A 1 9 ? 20.466 12.196 -3.412 1.00 52.32 9 GLY A N 9
ATOM 7479 C CA . GLY A 1 9 ? 20.975 13.408 -4.027 1.00 1.20 9 GLY A CA 9
ATOM 7480 C C . GLY A 1 9 ? 20.220 14.645 -3.583 1.00 1.22 9 GLY A C 9
ATOM 7481 O O . GLY A 1 9 ? 20.707 15.767 -3.734 1.00 73.41 9 GLY A O 9
ATOM 7485 N N . LEU A 1 10 ? 19.027 14.443 -3.034 1.00 61.05 10 LEU A N 9
ATOM 7486 C CA . LEU A 1 10 ? 18.202 15.552 -2.568 1.00 74.40 10 LEU A CA 9
ATOM 7487 C C . LEU A 1 10 ? 18.520 15.894 -1.116 1.00 75.10 10 LEU A C 9
ATOM 7488 O O . LEU A 1 10 ? 19.427 15.318 -0.516 1.00 63.34 10 LEU A O 9
ATOM 7504 N N . ASP A 1 11 ? 17.765 16.833 -0.556 1.00 41.34 11 ASP A N 9
ATOM 7505 C CA . ASP A 1 11 ? 17.964 17.250 0.827 1.00 41.22 11 ASP A CA 9
ATOM 7506 C C . ASP A 1 11 ? 17.160 16.371 1.780 1.00 3.52 11 ASP A C 9
ATOM 7507 O O . ASP A 1 11 ? 16.158 15.771 1.392 1.00 1.11 11 ASP A O 9
ATOM 7516 N N . VAL A 1 12 ? 17.608 16.300 3.030 1.00 75.30 12 VAL A N 9
ATOM 7517 C CA . VAL A 1 12 ? 16.930 15.494 4.039 1.00 3.43 12 VAL A CA 9
ATOM 7518 C C . VAL A 1 12 ? 15.515 16.003 4.290 1.00 42.34 12 VAL A C 9
ATOM 7519 O O . VAL A 1 12 ? 14.575 15.218 4.413 1.00 51.22 12 VAL A O 9
ATOM 7532 N N . ASP A 1 13 ? 15.371 17.322 4.363 1.00 21.23 13 ASP A N 9
ATOM 7533 C CA . ASP A 1 13 ? 14.070 17.937 4.597 1.00 33.24 13 ASP A CA 9
ATOM 7534 C C . ASP A 1 13 ? 13.051 17.462 3.566 1.00 12.01 13 ASP A C 9
ATOM 7535 O O . ASP A 1 13 ? 11.881 17.252 3.886 1.00 41.23 13 ASP A O 9
ATOM 7544 N N . ALA A 1 14 ? 13.503 17.296 2.328 1.00 65.23 14 ALA A N 9
ATOM 7545 C CA . ALA A 1 14 ? 12.632 16.845 1.250 1.00 51.12 14 ALA A CA 9
ATOM 7546 C C . ALA A 1 14 ? 12.321 15.358 1.381 1.00 54.11 14 ALA A C 9
ATOM 7547 O O . ALA A 1 14 ? 11.188 14.930 1.161 1.00 63.44 14 ALA A O 9
ATOM 7554 N N . ALA A 1 15 ? 13.333 14.576 1.740 1.00 22.31 15 ALA A N 9
ATOM 7555 C CA . ALA A 1 15 ? 13.167 13.137 1.902 1.00 73.35 15 ALA A CA 9
ATOM 7556 C C . ALA A 1 15 ? 12.207 12.820 3.043 1.00 33.22 15 ALA A C 9
ATOM 7557 O O . ALA A 1 15 ? 11.511 11.804 3.018 1.00 4.12 15 ALA A O 9
ATOM 7564 N N . ARG A 1 16 ? 12.174 13.695 4.043 1.00 22.30 16 ARG A N 9
ATOM 7565 C CA . ARG A 1 16 ? 11.301 13.506 5.195 1.00 54.51 16 ARG A CA 9
ATOM 7566 C C . ARG A 1 16 ? 9.844 13.760 4.819 1.00 14.45 16 ARG A C 9
ATOM 7567 O O . ARG A 1 16 ? 8.943 13.064 5.286 1.00 73.20 16 ARG A O 9
ATOM 7588 N N . GLN A 1 17 ? 9.621 14.762 3.975 1.00 45.14 17 GLN A N 9
ATOM 7589 C CA . GLN A 1 17 ? 8.274 15.108 3.538 1.00 10.12 17 GLN A CA 9
ATOM 7590 C C . GLN A 1 17 ? 7.712 14.039 2.606 1.00 3.33 17 GLN A C 9
ATOM 7591 O O . GLN A 1 17 ? 6.512 13.767 2.611 1.00 53.04 17 GLN A O 9
ATOM 7605 N N . ARG A 1 18 ? 8.588 13.437 1.808 1.00 2.35 18 ARG A N 9
ATOM 7606 C CA . ARG A 1 18 ? 8.179 12.399 0.870 1.00 42.41 18 ARG A CA 9
ATOM 7607 C C . ARG A 1 18 ? 7.676 11.164 1.611 1.00 61.01 18 ARG A C 9
ATOM 7608 O O . ARG A 1 18 ? 6.615 10.626 1.294 1.00 75.24 18 ARG A O 9
ATOM 7629 N N . LEU A 1 19 ? 8.445 10.719 2.599 1.00 50.23 19 LEU A N 9
ATOM 7630 C CA . LEU A 1 19 ? 8.078 9.547 3.385 1.00 21.43 19 LEU A CA 9
ATOM 7631 C C . LEU A 1 19 ? 6.715 9.737 4.043 1.00 3.04 19 LEU A C 9
ATOM 7632 O O . LEU A 1 19 ? 5.844 8.872 3.953 1.00 13.13 19 LEU A O 9
ATOM 7648 N N . LYS A 1 20 ? 6.537 10.876 4.704 1.00 40.11 20 LYS A N 9
ATOM 7649 C CA . LYS A 1 20 ? 5.279 11.183 5.375 1.00 44.32 20 LYS A CA 9
ATOM 7650 C C . LYS A 1 20 ? 4.120 11.186 4.383 1.00 23.43 20 LYS A C 9
ATOM 7651 O O . LYS A 1 20 ? 2.988 10.855 4.737 1.00 63.34 20 LYS A O 9
ATOM 7670 N N . ASP A 1 21 ? 4.410 11.559 3.142 1.00 44.11 21 ASP A N 9
ATOM 7671 C CA . ASP A 1 21 ? 3.392 11.602 2.099 1.00 64.34 21 ASP A CA 9
ATOM 7672 C C . ASP A 1 21 ? 2.951 10.194 1.713 1.00 72.55 21 ASP A C 9
ATOM 7673 O O . ASP A 1 21 ? 1.827 9.988 1.256 1.00 54.31 21 ASP A O 9
ATOM 7682 N N . ALA A 1 22 ? 3.844 9.227 1.898 1.00 11.01 22 ALA A N 9
ATOM 7683 C CA . ALA A 1 22 ? 3.546 7.838 1.570 1.00 0.43 22 ALA A CA 9
ATOM 7684 C C . ALA A 1 22 ? 3.108 7.064 2.809 1.00 65.44 22 ALA A C 9
ATOM 7685 O O . ALA A 1 22 ? 2.903 5.852 2.754 1.00 24.24 22 ALA A O 9
ATOM 7692 N N . GLY A 1 23 ? 2.968 7.772 3.925 1.00 31.33 23 GLY A N 9
ATOM 7693 C CA . GLY A 1 23 ? 2.556 7.133 5.162 1.00 44.12 23 GLY A CA 9
ATOM 7694 C C . GLY A 1 23 ? 3.712 6.469 5.884 1.00 72.54 23 GLY A C 9
ATOM 7695 O O . GLY A 1 23 ? 3.508 5.577 6.708 1.00 0.43 23 GLY A O 9
ATOM 7699 N N . PHE A 1 24 ? 4.929 6.901 5.572 1.00 2.14 24 PHE A N 9
ATOM 7700 C CA . PHE A 1 24 ? 6.122 6.340 6.195 1.00 3.15 24 PHE A CA 9
ATOM 7701 C C . PHE A 1 24 ? 6.501 7.124 7.449 1.00 60.22 24 PHE A C 9
ATOM 7702 O O . PHE A 1 24 ? 5.886 8.142 7.765 1.00 24.23 24 PHE A O 9
ATOM 7719 N N . GLN A 1 25 ? 7.516 6.640 8.157 1.00 4.53 25 GLN A N 9
ATOM 7720 C CA . GLN A 1 25 ? 7.976 7.295 9.377 1.00 63.35 25 GLN A CA 9
ATOM 7721 C C . GLN A 1 25 ? 9.436 7.717 9.250 1.00 24.24 25 GLN A C 9
ATOM 7722 O O . GLN A 1 25 ? 10.188 7.158 8.451 1.00 51.50 25 GLN A O 9
ATOM 7736 N N . VAL A 1 26 ? 9.832 8.707 10.045 1.00 70.53 26 VAL A N 9
ATOM 7737 C CA . VAL A 1 26 ? 11.203 9.203 10.022 1.00 14.35 26 VAL A CA 9
ATOM 7738 C C . VAL A 1 26 ? 11.867 9.045 11.386 1.00 72.55 26 VAL A C 9
ATOM 7739 O O . VAL A 1 26 ? 11.563 9.779 12.325 1.00 54.01 26 VAL A O 9
ATOM 7752 N N . ALA A 1 27 ? 12.776 8.081 11.486 1.00 61.42 27 ALA A N 9
ATOM 7753 C CA . ALA A 1 27 ? 13.486 7.827 12.733 1.00 32.34 27 ALA A CA 9
ATOM 7754 C C . ALA A 1 27 ? 14.272 9.056 13.178 1.00 72.43 27 ALA A C 9
ATOM 7755 O O . ALA A 1 27 ? 14.531 9.960 12.383 1.00 75.51 27 ALA A O 9
ATOM 7762 N N . ASP A 1 28 ? 14.648 9.083 14.451 1.00 22.54 28 ASP A N 9
ATOM 7763 C CA . ASP A 1 28 ? 15.405 10.201 15.001 1.00 23.04 28 ASP A CA 9
ATOM 7764 C C . ASP A 1 28 ? 16.906 9.954 14.879 1.00 33.12 28 ASP A C 9
ATOM 7765 O O . ASP A 1 28 ? 17.677 10.878 14.624 1.00 2.25 28 ASP A O 9
ATOM 7774 N N . GLN A 1 29 ? 17.311 8.702 15.064 1.00 61.43 29 GLN A N 9
ATOM 7775 C CA . GLN A 1 29 ? 18.719 8.334 14.976 1.00 44.32 29 GLN A CA 9
ATOM 7776 C C . GLN A 1 29 ? 19.223 8.447 13.541 1.00 72.15 29 GLN A C 9
ATOM 7777 O O . GLN A 1 29 ? 18.715 7.780 12.638 1.00 31.14 29 GLN A O 9
ATOM 7791 N N . THR A 1 30 ? 20.225 9.296 13.335 1.00 52.21 30 THR A N 9
ATOM 7792 C CA . THR A 1 30 ? 20.796 9.498 12.009 1.00 20.33 30 THR A CA 9
ATOM 7793 C C . THR A 1 30 ? 22.299 9.242 12.013 1.00 33.54 30 THR A C 9
ATOM 7794 O O . THR A 1 30 ? 22.964 9.413 13.034 1.00 61.51 30 THR A O 9
ATOM 7805 N N . ASN A 1 31 ? 22.828 8.831 10.865 1.00 15.12 31 ASN A N 9
ATOM 7806 C CA . ASN A 1 31 ? 24.253 8.551 10.737 1.00 1.40 31 ASN A CA 9
ATOM 7807 C C . ASN A 1 31 ? 24.887 9.436 9.668 1.00 70.03 31 ASN A C 9
ATOM 7808 O O . ASN A 1 31 ? 24.378 9.540 8.552 1.00 61.23 31 ASN A O 9
ATOM 7819 N N . SER A 1 32 ? 26.001 10.071 10.017 1.00 41.21 32 SER A N 9
ATOM 7820 C CA . SER A 1 32 ? 26.703 10.949 9.089 1.00 43.54 32 SER A CA 9
ATOM 7821 C C . SER A 1 32 ? 28.063 10.368 8.713 1.00 32.41 32 SER A C 9
ATOM 7822 O O . SER A 1 32 ? 28.784 9.847 9.564 1.00 64.54 32 SER A O 9
ATOM 7830 N N . VAL A 1 33 ? 28.406 10.461 7.432 1.00 31.52 33 VAL A N 9
ATOM 7831 C CA . VAL A 1 33 ? 29.679 9.945 6.942 1.00 33.14 33 VAL A CA 9
ATOM 7832 C C . VAL A 1 33 ? 30.449 11.017 6.181 1.00 44.34 33 VAL A C 9
ATOM 7833 O O . VAL A 1 33 ? 29.859 11.859 5.505 1.00 74.51 33 VAL A O 9
ATOM 7846 N N . ASN A 1 34 ? 31.773 10.980 6.294 1.00 1.25 34 ASN A N 9
ATOM 7847 C CA . ASN A 1 34 ? 32.626 11.949 5.616 1.00 10.52 34 ASN A CA 9
ATOM 7848 C C . ASN A 1 34 ? 32.851 11.552 4.161 1.00 74.45 34 ASN A C 9
ATOM 7849 O O . ASN A 1 34 ? 33.061 10.379 3.852 1.00 24.33 34 ASN A O 9
ATOM 7860 N N . SER A 1 35 ? 32.804 12.537 3.270 1.00 64.15 35 SER A N 9
ATOM 7861 C CA . SER A 1 35 ? 33.000 12.290 1.846 1.00 74.33 35 SER A CA 9
ATOM 7862 C C . SER A 1 35 ? 33.217 13.598 1.092 1.00 11.30 35 SER A C 9
ATOM 7863 O O . SER A 1 35 ? 33.265 14.672 1.692 1.00 42.23 35 SER A O 9
ATOM 7871 N N . SER A 1 36 ? 33.348 13.499 -0.227 1.00 54.50 36 SER A N 9
ATOM 7872 C CA . SER A 1 36 ? 33.564 14.674 -1.064 1.00 32.11 36 SER A CA 9
ATOM 7873 C C . SER A 1 36 ? 32.235 15.261 -1.529 1.00 51.43 36 SER A C 9
ATOM 7874 O O . SER A 1 36 ? 32.198 16.118 -2.412 1.00 74.55 36 SER A O 9
ATOM 7882 N N . ALA A 1 37 ? 31.146 14.794 -0.928 1.00 13.31 37 ALA A N 9
ATOM 7883 C CA . ALA A 1 37 ? 29.815 15.274 -1.278 1.00 74.23 37 ALA A CA 9
ATOM 7884 C C . ALA A 1 37 ? 29.436 16.497 -0.450 1.00 41.13 37 ALA A C 9
ATOM 7885 O O . ALA A 1 37 ? 30.187 16.922 0.428 1.00 1.00 37 ALA A O 9
ATOM 7892 N N . LYS A 1 38 ? 28.267 17.060 -0.736 1.00 2.52 38 LYS A N 9
ATOM 7893 C CA . LYS A 1 38 ? 27.788 18.235 -0.018 1.00 13.34 38 LYS A CA 9
ATOM 7894 C C . LYS A 1 38 ? 27.035 17.831 1.246 1.00 75.13 38 LYS A C 9
ATOM 7895 O O . LYS A 1 38 ? 26.028 17.124 1.181 1.00 42.43 38 LYS A O 9
ATOM 7914 N N . TYR A 1 39 ? 27.527 18.284 2.393 1.00 0.11 39 TYR A N 9
ATOM 7915 C CA . TYR A 1 39 ? 26.901 17.968 3.671 1.00 13.44 39 TYR A CA 9
ATOM 7916 C C . TYR A 1 39 ? 25.409 18.287 3.640 1.00 30.55 39 TYR A C 9
ATOM 7917 O O . TYR A 1 39 ? 25.001 19.361 3.201 1.00 35.42 39 TYR A O 9
ATOM 7935 N N . GLY A 1 40 ? 24.599 17.343 4.112 1.00 63.24 40 GLY A N 9
ATOM 7936 C CA . GLY A 1 40 ? 23.162 17.540 4.130 1.00 13.31 40 GLY A CA 9
ATOM 7937 C C . GLY A 1 40 ? 22.458 16.784 3.021 1.00 43.25 40 GLY A C 9
ATOM 7938 O O . GLY A 1 40 ? 21.239 16.624 3.047 1.00 34.33 40 GLY A O 9
ATOM 7942 N N . GLU A 1 41 ? 23.229 16.320 2.042 1.00 51.12 41 GLU A N 9
ATOM 7943 C CA . GLU A 1 41 ? 22.671 15.579 0.917 1.00 55.12 41 GLU A CA 9
ATOM 7944 C C . GLU A 1 41 ? 22.500 14.104 1.268 1.00 65.22 41 GLU A C 9
ATOM 7945 O O . GLU A 1 41 ? 23.429 13.459 1.755 1.00 31.04 41 GLU A O 9
ATOM 7957 N N . VAL A 1 42 ? 21.307 13.576 1.017 1.00 73.44 42 VAL A N 9
ATOM 7958 C CA . VAL A 1 42 ? 21.014 12.177 1.305 1.00 33.30 42 VAL A CA 9
ATOM 7959 C C . VAL A 1 42 ? 21.615 11.260 0.246 1.00 23.42 42 VAL A C 9
ATOM 7960 O O . VAL A 1 42 ? 21.182 11.256 -0.906 1.00 45.23 42 VAL A O 9
ATOM 7973 N N . VAL A 1 43 ? 22.617 10.481 0.645 1.00 54.41 43 VAL A N 9
ATOM 7974 C CA . VAL A 1 43 ? 23.278 9.558 -0.269 1.00 74.31 43 VAL A CA 9
ATOM 7975 C C . VAL A 1 43 ? 23.183 8.122 0.236 1.00 13.51 43 VAL A C 9
ATOM 7976 O O . VAL A 1 43 ? 23.328 7.172 -0.532 1.00 1.15 43 VAL A O 9
ATOM 7989 N N . GLY A 1 44 ? 22.937 7.973 1.534 1.00 21.43 44 GLY A N 9
ATOM 7990 C CA . GLY A 1 44 ? 22.826 6.650 2.120 1.00 24.35 44 GLY A CA 9
ATOM 7991 C C . GLY A 1 44 ? 21.606 6.509 3.008 1.00 12.22 44 GLY A C 9
ATOM 7992 O O . GLY A 1 44 ? 21.426 7.274 3.957 1.00 43.35 44 GLY A O 9
ATOM 7996 N N . THR A 1 45 ? 20.762 5.529 2.701 1.00 53.23 45 THR A N 9
ATOM 7997 C CA . THR A 1 45 ? 19.550 5.293 3.475 1.00 22.35 45 THR A CA 9
ATOM 7998 C C . THR A 1 45 ? 19.338 3.804 3.723 1.00 74.44 45 THR A C 9
ATOM 7999 O O . THR A 1 45 ? 19.940 2.962 3.056 1.00 32.22 45 THR A O 9
ATOM 8010 N N . SER A 1 46 ? 18.477 3.485 4.684 1.00 31.11 46 SER A N 9
ATOM 8011 C CA . SER A 1 46 ? 18.187 2.096 5.021 1.00 2.12 46 SER A CA 9
ATOM 8012 C C . SER A 1 46 ? 17.438 1.406 3.885 1.00 43.20 46 SER A C 9
ATOM 8013 O O . SER A 1 46 ? 17.895 0.412 3.320 1.00 51.22 46 SER A O 9
ATOM 8021 N N . PRO A 1 47 ? 16.259 1.945 3.541 1.00 2.34 47 PRO A N 9
ATOM 8022 C CA . PRO A 1 47 ? 15.421 1.399 2.470 1.00 62.01 47 PRO A CA 9
ATOM 8023 C C . PRO A 1 47 ? 16.032 1.613 1.089 1.00 4.34 47 PRO A C 9
ATOM 8024 O O . PRO A 1 47 ? 16.879 2.487 0.904 1.00 40.51 47 PRO A O 9
ATOM 8035 N N . SER A 1 48 ? 15.598 0.810 0.124 1.00 53.34 48 SER A N 9
ATOM 8036 C CA . SER A 1 48 ? 16.105 0.910 -1.240 1.00 10.31 48 SER A CA 9
ATOM 8037 C C . SER A 1 48 ? 14.985 0.695 -2.253 1.00 62.34 48 SER A C 9
ATOM 8038 O O . SER A 1 48 ? 14.368 -0.369 -2.297 1.00 10.34 48 SER A O 9
ATOM 8046 N N . GLY A 1 49 ? 14.729 1.714 -3.068 1.00 74.43 49 GLY A N 9
ATOM 8047 C CA . GLY A 1 49 ? 13.684 1.617 -4.071 1.00 34.23 49 GLY A CA 9
ATOM 8048 C C . GLY A 1 49 ? 12.335 1.272 -3.471 1.00 11.13 49 GLY A C 9
ATOM 8049 O O . GLY A 1 49 ? 11.671 2.129 -2.888 1.00 41.02 49 GLY A O 9
ATOM 8053 N N . GLN A 1 50 ? 11.929 0.015 -3.615 1.00 31.22 50 GLN A N 9
ATOM 8054 C CA . GLN A 1 50 ? 10.649 -0.440 -3.084 1.00 50.32 50 GLN A CA 9
ATOM 8055 C C . GLN A 1 50 ? 10.814 -1.010 -1.679 1.00 54.42 50 GLN A C 9
ATOM 8056 O O . GLN A 1 50 ? 11.385 -2.085 -1.496 1.00 43.12 50 GLN A O 9
ATOM 8070 N N . THR A 1 51 ? 10.309 -0.282 -0.688 1.00 2.44 51 THR A N 9
ATOM 8071 C CA . THR A 1 51 ? 10.402 -0.714 0.701 1.00 14.53 51 THR A CA 9
ATOM 8072 C C . THR A 1 51 ? 9.028 -0.737 1.362 1.00 2.13 51 THR A C 9
ATOM 8073 O O . THR A 1 51 ? 8.229 0.184 1.187 1.00 22.34 51 THR A O 9
ATOM 8084 N N . ILE A 1 52 ? 8.760 -1.793 2.122 1.00 24.42 52 ILE A N 9
ATOM 8085 C CA . ILE A 1 52 ? 7.483 -1.935 2.811 1.00 45.42 52 ILE A CA 9
ATOM 8086 C C . ILE A 1 52 ? 7.509 -1.234 4.165 1.00 20.42 52 ILE A C 9
ATOM 8087 O O . ILE A 1 52 ? 8.442 -1.388 4.954 1.00 41.33 52 ILE A O 9
ATOM 8103 N N . PRO A 1 53 ? 6.459 -0.448 4.445 1.00 41.25 53 PRO A N 9
ATOM 8104 C CA . PRO A 1 53 ? 6.336 0.290 5.705 1.00 10.12 53 PRO A CA 9
ATOM 8105 C C . PRO A 1 53 ? 6.087 -0.631 6.894 1.00 34.33 53 PRO A C 9
ATOM 8106 O O . PRO A 1 53 ? 5.256 -1.537 6.827 1.00 3.41 53 PRO A O 9
ATOM 8117 N N . GLY A 1 54 ? 6.811 -0.394 7.984 1.00 44.05 54 GLY A N 9
ATOM 8118 C CA . GLY A 1 54 ? 6.653 -1.211 9.172 1.00 23.23 54 GLY A CA 9
ATOM 8119 C C . GLY A 1 54 ? 7.961 -1.419 9.911 1.00 15.11 54 GLY A C 9
ATOM 8120 O O . GLY A 1 54 ? 7.970 -1.887 11.049 1.00 24.25 54 GLY A O 9
ATOM 8124 N N . SER A 1 55 ? 9.067 -1.071 9.262 1.00 61.41 55 SER A N 9
ATOM 8125 C CA . SER A 1 55 ? 10.387 -1.228 9.863 1.00 53.45 55 SER A CA 9
ATOM 8126 C C . SER A 1 55 ? 10.985 0.130 10.221 1.00 74.43 55 SER A C 9
ATOM 8127 O O . SER A 1 55 ? 10.292 1.147 10.210 1.00 14.51 55 SER A O 9
ATOM 8135 N N . ILE A 1 56 ? 12.275 0.135 10.537 1.00 10.45 56 ILE A N 9
ATOM 8136 C CA . ILE A 1 56 ? 12.967 1.367 10.898 1.00 70.41 56 ILE A CA 9
ATOM 8137 C C . ILE A 1 56 ? 13.737 1.932 9.710 1.00 45.23 56 ILE A C 9
ATOM 8138 O O . ILE A 1 56 ? 14.558 1.243 9.103 1.00 53.20 56 ILE A O 9
ATOM 8154 N N . VAL A 1 57 ? 13.469 3.193 9.383 1.00 24.43 57 VAL A N 9
ATOM 8155 C CA . VAL A 1 57 ? 14.139 3.853 8.269 1.00 25.14 57 VAL A CA 9
ATOM 8156 C C . VAL A 1 57 ? 15.062 4.962 8.763 1.00 65.44 57 VAL A C 9
ATOM 8157 O O . VAL A 1 57 ? 14.613 5.939 9.363 1.00 61.35 57 VAL A O 9
ATOM 8170 N N . THR A 1 58 ? 16.357 4.804 8.505 1.00 4.44 58 THR A N 9
ATOM 8171 C CA . THR A 1 58 ? 17.345 5.791 8.923 1.00 11.34 58 THR A CA 9
ATOM 8172 C C . THR A 1 58 ? 17.924 6.532 7.723 1.00 14.35 58 THR A C 9
ATOM 8173 O O . THR A 1 58 ? 18.376 5.914 6.760 1.00 64.13 58 THR A O 9
ATOM 8184 N N . ILE A 1 59 ? 17.906 7.859 7.789 1.00 43.31 59 ILE A N 9
ATOM 8185 C CA . ILE A 1 59 ? 18.431 8.684 6.708 1.00 64.12 59 ILE A CA 9
ATOM 8186 C C . ILE A 1 59 ? 19.856 9.140 7.006 1.00 34.12 59 ILE A C 9
ATOM 8187 O O . ILE A 1 59 ? 20.109 9.794 8.018 1.00 73.43 59 ILE A O 9
ATOM 8203 N N . GLN A 1 60 ? 20.781 8.792 6.118 1.00 71.21 60 GLN A N 9
ATOM 8204 C CA . GLN A 1 60 ? 22.180 9.167 6.286 1.00 31.31 60 GLN A CA 9
ATOM 8205 C C . GLN A 1 60 ? 22.625 10.118 5.180 1.00 24.40 60 GLN A C 9
ATOM 8206 O O . GLN A 1 60 ? 22.178 10.009 4.038 1.00 44.02 60 GLN A O 9
ATOM 8220 N N . ILE A 1 61 ? 23.508 11.049 5.527 1.00 74.42 61 ILE A N 9
ATOM 8221 C CA . ILE A 1 61 ? 24.014 12.018 4.563 1.00 74.32 61 ILE A CA 9
ATOM 8222 C C . ILE A 1 61 ? 25.538 12.017 4.531 1.00 2.33 61 ILE A C 9
ATOM 8223 O O . ILE A 1 61 ? 26.188 11.526 5.454 1.00 2.10 61 ILE A O 9
ATOM 8239 N N . SER A 1 62 ? 26.103 12.573 3.464 1.00 72.11 62 SER A N 9
ATOM 8240 C CA . SER A 1 62 ? 27.552 12.635 3.311 1.00 54.12 62 SER A CA 9
ATOM 8241 C C . SER A 1 62 ? 28.061 14.056 3.535 1.00 70.32 62 SER A C 9
ATOM 8242 O O . SER A 1 62 ? 27.706 14.977 2.801 1.00 33.01 62 SER A O 9
ATOM 8250 N N . ASN A 1 63 ? 28.896 14.224 4.555 1.00 42.01 63 ASN A N 9
ATOM 8251 C CA . ASN A 1 63 ? 29.455 15.532 4.877 1.00 30.03 63 ASN A CA 9
ATOM 8252 C C . ASN A 1 63 ? 30.866 15.675 4.314 1.00 31.45 63 ASN A C 9
ATOM 8253 O O . ASN A 1 63 ? 31.665 14.740 4.369 1.00 54.41 63 ASN A O 9
ATOM 8264 N N . GLY A 1 64 ? 31.166 16.852 3.774 1.00 75.11 64 GLY A N 9
ATOM 8265 C CA . GLY A 1 64 ? 32.480 17.096 3.209 1.00 30.13 64 GLY A CA 9
ATOM 8266 C C . GLY A 1 64 ? 32.935 18.530 3.397 1.00 33.44 64 GLY A C 9
ATOM 8267 O O . GLY A 1 64 ? 33.710 19.052 2.596 1.00 60.11 64 GLY A O 9
ATOM 8271 N N . ILE A 1 65 ? 32.451 19.168 4.458 1.00 72.25 65 ILE A N 9
ATOM 8272 C CA . ILE A 1 65 ? 32.812 20.550 4.747 1.00 22.12 65 ILE A CA 9
ATOM 8273 C C . ILE A 1 65 ? 34.326 20.730 4.763 1.00 43.50 65 ILE A C 9
ATOM 8274 O O . ILE A 1 65 ? 34.835 21.822 4.507 1.00 72.00 65 ILE A O 9
ATOM 8290 N N . GLY A 1 1 ? 1.885 3.709 0.725 1.00 14.34 1 GLY A N 10
ATOM 8291 C CA . GLY A 1 1 ? 2.033 2.357 1.231 1.00 41.11 1 GLY A CA 10
ATOM 8292 C C . GLY A 1 1 ? 3.395 1.768 0.920 1.00 12.20 1 GLY A C 10
ATOM 8293 O O . GLY A 1 1 ? 4.307 1.826 1.745 1.00 54.11 1 GLY A O 10
ATOM 8297 N N . SER A 1 2 ? 3.533 1.198 -0.273 1.00 1.32 2 SER A N 10
ATOM 8298 C CA . SER A 1 2 ? 4.792 0.591 -0.689 1.00 10.15 2 SER A CA 10
ATOM 8299 C C . SER A 1 2 ? 5.482 1.443 -1.750 1.00 14.02 2 SER A C 10
ATOM 8300 O O . SER A 1 2 ? 5.009 2.526 -2.096 1.00 73.30 2 SER A O 10
ATOM 8308 N N . ARG A 1 3 ? 6.603 0.946 -2.262 1.00 74.21 3 ARG A N 10
ATOM 8309 C CA . ARG A 1 3 ? 7.359 1.661 -3.283 1.00 21.21 3 ARG A CA 10
ATOM 8310 C C . ARG A 1 3 ? 7.888 2.985 -2.740 1.00 15.30 3 ARG A C 10
ATOM 8311 O O . ARG A 1 3 ? 7.328 4.048 -3.012 1.00 71.52 3 ARG A O 10
ATOM 8332 N N . VAL A 1 4 ? 8.969 2.914 -1.970 1.00 52.20 4 VAL A N 10
ATOM 8333 C CA . VAL A 1 4 ? 9.573 4.107 -1.389 1.00 65.02 4 VAL A CA 10
ATOM 8334 C C . VAL A 1 4 ? 10.218 4.975 -2.464 1.00 12.52 4 VAL A C 10
ATOM 8335 O O . VAL A 1 4 ? 10.946 4.494 -3.332 1.00 3.12 4 VAL A O 10
ATOM 8348 N N . PRO A 1 5 ? 9.945 6.287 -2.406 1.00 41.53 5 PRO A N 10
ATOM 8349 C CA . PRO A 1 5 ? 10.489 7.252 -3.367 1.00 24.12 5 PRO A CA 10
ATOM 8350 C C . PRO A 1 5 ? 11.991 7.457 -3.195 1.00 74.33 5 PRO A C 10
ATOM 8351 O O . PRO A 1 5 ? 12.508 7.420 -2.079 1.00 2.10 5 PRO A O 10
ATOM 8362 N N . SER A 1 6 ? 12.685 7.673 -4.308 1.00 72.40 6 SER A N 10
ATOM 8363 C CA . SER A 1 6 ? 14.128 7.880 -4.281 1.00 11.04 6 SER A CA 10
ATOM 8364 C C . SER A 1 6 ? 14.462 9.327 -3.929 1.00 63.51 6 SER A C 10
ATOM 8365 O O . SER A 1 6 ? 14.063 10.256 -4.630 1.00 15.30 6 SER A O 10
ATOM 8373 N N . VAL A 1 7 ? 15.199 9.509 -2.838 1.00 32.45 7 VAL A N 10
ATOM 8374 C CA . VAL A 1 7 ? 15.589 10.841 -2.392 1.00 32.11 7 VAL A CA 10
ATOM 8375 C C . VAL A 1 7 ? 17.095 11.041 -2.512 1.00 3.41 7 VAL A C 10
ATOM 8376 O O . VAL A 1 7 ? 17.635 12.051 -2.061 1.00 42.23 7 VAL A O 10
ATOM 8389 N N . ALA A 1 8 ? 17.769 10.072 -3.123 1.00 52.43 8 ALA A N 10
ATOM 8390 C CA . ALA A 1 8 ? 19.213 10.143 -3.305 1.00 43.43 8 ALA A CA 10
ATOM 8391 C C . ALA A 1 8 ? 19.607 11.388 -4.094 1.00 33.11 8 ALA A C 10
ATOM 8392 O O . ALA A 1 8 ? 19.088 11.635 -5.182 1.00 12.24 8 ALA A O 10
ATOM 8399 N N . GLY A 1 9 ? 20.527 12.169 -3.537 1.00 43.43 9 GLY A N 10
ATOM 8400 C CA . GLY A 1 9 ? 20.974 13.379 -4.203 1.00 13.45 9 GLY A CA 10
ATOM 8401 C C . GLY A 1 9 ? 20.170 14.597 -3.792 1.00 55.01 9 GLY A C 10
ATOM 8402 O O . GLY A 1 9 ? 20.603 15.733 -3.991 1.00 72.34 9 GLY A O 10
ATOM 8406 N N . LEU A 1 10 ? 18.994 14.362 -3.219 1.00 4.11 10 LEU A N 10
ATOM 8407 C CA . LEU A 1 10 ? 18.126 15.449 -2.780 1.00 50.25 10 LEU A CA 10
ATOM 8408 C C . LEU A 1 10 ? 18.441 15.852 -1.344 1.00 3.34 10 LEU A C 10
ATOM 8409 O O . LEU A 1 10 ? 19.376 15.333 -0.733 1.00 73.43 10 LEU A O 10
ATOM 8425 N N . ASP A 1 11 ? 17.655 16.780 -0.809 1.00 33.32 11 ASP A N 10
ATOM 8426 C CA . ASP A 1 11 ? 17.848 17.250 0.558 1.00 54.41 11 ASP A CA 10
ATOM 8427 C C . ASP A 1 11 ? 17.084 16.375 1.547 1.00 50.30 11 ASP A C 10
ATOM 8428 O O . ASP A 1 11 ? 16.060 15.783 1.206 1.00 11.10 11 ASP A O 10
ATOM 8437 N N . VAL A 1 12 ? 17.590 16.297 2.774 1.00 51.42 12 VAL A N 10
ATOM 8438 C CA . VAL A 1 12 ? 16.956 15.495 3.813 1.00 72.33 12 VAL A CA 10
ATOM 8439 C C . VAL A 1 12 ? 15.548 15.997 4.112 1.00 32.43 12 VAL A C 10
ATOM 8440 O O . VAL A 1 12 ? 14.610 15.209 4.234 1.00 74.20 12 VAL A O 10
ATOM 8453 N N . ASP A 1 13 ? 15.407 17.312 4.230 1.00 43.33 13 ASP A N 10
ATOM 8454 C CA . ASP A 1 13 ? 14.113 17.921 4.514 1.00 72.23 13 ASP A CA 10
ATOM 8455 C C . ASP A 1 13 ? 13.068 17.475 3.495 1.00 10.53 13 ASP A C 10
ATOM 8456 O O . ASP A 1 13 ? 11.906 17.260 3.838 1.00 53.15 13 ASP A O 10
ATOM 8465 N N . ALA A 1 14 ? 13.490 17.341 2.242 1.00 21.44 14 ALA A N 10
ATOM 8466 C CA . ALA A 1 14 ? 12.591 16.920 1.175 1.00 44.35 14 ALA A CA 10
ATOM 8467 C C . ALA A 1 14 ? 12.298 15.426 1.260 1.00 11.42 14 ALA A C 10
ATOM 8468 O O . ALA A 1 14 ? 11.166 14.993 1.046 1.00 42.34 14 ALA A O 10
ATOM 8475 N N . ALA A 1 15 ? 13.325 14.643 1.574 1.00 12.43 15 ALA A N 10
ATOM 8476 C CA . ALA A 1 15 ? 13.176 13.198 1.689 1.00 21.04 15 ALA A CA 10
ATOM 8477 C C . ALA A 1 15 ? 12.263 12.831 2.854 1.00 55.10 15 ALA A C 10
ATOM 8478 O O . ALA A 1 15 ? 11.576 11.810 2.819 1.00 64.51 15 ALA A O 10
ATOM 8485 N N . ARG A 1 16 ? 12.259 13.670 3.885 1.00 44.14 16 ARG A N 10
ATOM 8486 C CA . ARG A 1 16 ? 11.431 13.432 5.061 1.00 43.42 16 ARG A CA 10
ATOM 8487 C C . ARG A 1 16 ? 9.959 13.686 4.749 1.00 2.15 16 ARG A C 10
ATOM 8488 O O . ARG A 1 16 ? 9.080 12.984 5.249 1.00 42.23 16 ARG A O 10
ATOM 8509 N N . GLN A 1 17 ? 9.700 14.694 3.922 1.00 34.54 17 GLN A N 10
ATOM 8510 C CA . GLN A 1 17 ? 8.334 15.040 3.546 1.00 21.02 17 GLN A CA 10
ATOM 8511 C C . GLN A 1 17 ? 7.739 13.982 2.623 1.00 51.24 17 GLN A C 10
ATOM 8512 O O . GLN A 1 17 ? 6.538 13.713 2.664 1.00 43.02 17 GLN A O 10
ATOM 8526 N N . ARG A 1 18 ? 8.586 13.386 1.790 1.00 3.12 18 ARG A N 10
ATOM 8527 C CA . ARG A 1 18 ? 8.143 12.359 0.855 1.00 24.13 18 ARG A CA 10
ATOM 8528 C C . ARG A 1 18 ? 7.658 11.119 1.600 1.00 34.11 18 ARG A C 10
ATOM 8529 O O . ARG A 1 18 ? 6.584 10.588 1.311 1.00 42.43 18 ARG A O 10
ATOM 8550 N N . LEU A 1 19 ? 8.454 10.661 2.559 1.00 4.55 19 LEU A N 10
ATOM 8551 C CA . LEU A 1 19 ? 8.106 9.483 3.346 1.00 4.21 19 LEU A CA 10
ATOM 8552 C C . LEU A 1 19 ? 6.764 9.672 4.045 1.00 11.32 19 LEU A C 10
ATOM 8553 O O . LEU A 1 19 ? 5.888 8.810 3.974 1.00 14.43 19 LEU A O 10
ATOM 8569 N N . LYS A 1 20 ? 6.608 10.807 4.719 1.00 23.10 20 LYS A N 10
ATOM 8570 C CA . LYS A 1 20 ? 5.372 11.112 5.429 1.00 53.44 20 LYS A CA 10
ATOM 8571 C C . LYS A 1 20 ? 4.185 11.131 4.470 1.00 10.15 20 LYS A C 10
ATOM 8572 O O . LYS A 1 20 ? 3.062 10.800 4.852 1.00 41.14 20 LYS A O 10
ATOM 8591 N N . ASP A 1 21 ? 4.441 11.519 3.226 1.00 24.40 21 ASP A N 10
ATOM 8592 C CA . ASP A 1 21 ? 3.394 11.578 2.213 1.00 65.35 21 ASP A CA 10
ATOM 8593 C C . ASP A 1 21 ? 2.934 10.176 1.824 1.00 2.04 21 ASP A C 10
ATOM 8594 O O . ASP A 1 21 ? 1.795 9.981 1.402 1.00 40.13 21 ASP A O 10
ATOM 8603 N N . ALA A 1 22 ? 3.828 9.204 1.970 1.00 22.42 22 ALA A N 10
ATOM 8604 C CA . ALA A 1 22 ? 3.513 7.820 1.636 1.00 45.20 22 ALA A CA 10
ATOM 8605 C C . ALA A 1 22 ? 3.107 7.034 2.878 1.00 50.12 22 ALA A C 10
ATOM 8606 O O . ALA A 1 22 ? 2.918 5.820 2.822 1.00 71.24 22 ALA A O 10
ATOM 8613 N N . GLY A 1 23 ? 2.975 7.736 4.000 1.00 72.52 23 GLY A N 10
ATOM 8614 C CA . GLY A 1 23 ? 2.592 7.086 5.240 1.00 44.01 23 GLY A CA 10
ATOM 8615 C C . GLY A 1 23 ? 3.763 6.409 5.925 1.00 71.45 23 GLY A C 10
ATOM 8616 O O . GLY A 1 23 ? 3.576 5.511 6.746 1.00 21.12 23 GLY A O 10
ATOM 8620 N N . PHE A 1 24 ? 4.974 6.838 5.585 1.00 30.40 24 PHE A N 10
ATOM 8621 C CA . PHE A 1 24 ? 6.180 6.264 6.171 1.00 41.51 24 PHE A CA 10
ATOM 8622 C C . PHE A 1 24 ? 6.613 7.052 7.404 1.00 32.12 24 PHE A C 10
ATOM 8623 O O . PHE A 1 24 ? 6.038 8.093 7.721 1.00 35.44 24 PHE A O 10
ATOM 8640 N N . GLN A 1 25 ? 7.630 6.546 8.095 1.00 54.40 25 GLN A N 10
ATOM 8641 C CA . GLN A 1 25 ? 8.139 7.202 9.294 1.00 35.40 25 GLN A CA 10
ATOM 8642 C C . GLN A 1 25 ? 9.606 7.580 9.126 1.00 3.21 25 GLN A C 10
ATOM 8643 O O . GLN A 1 25 ? 10.320 6.994 8.313 1.00 64.42 25 GLN A O 10
ATOM 8657 N N . VAL A 1 26 ? 10.051 8.565 9.901 1.00 53.05 26 VAL A N 10
ATOM 8658 C CA . VAL A 1 26 ? 11.434 9.022 9.838 1.00 31.22 26 VAL A CA 10
ATOM 8659 C C . VAL A 1 26 ? 12.128 8.857 11.185 1.00 2.44 26 VAL A C 10
ATOM 8660 O O . VAL A 1 26 ? 11.932 9.659 12.098 1.00 2.31 26 VAL A O 10
ATOM 8673 N N . ALA A 1 27 ? 12.941 7.813 11.302 1.00 21.44 27 ALA A N 10
ATOM 8674 C CA . ALA A 1 27 ? 13.667 7.544 12.537 1.00 2.15 27 ALA A CA 10
ATOM 8675 C C . ALA A 1 27 ? 14.447 8.772 12.994 1.00 45.23 27 ALA A C 10
ATOM 8676 O O . ALA A 1 27 ? 14.850 9.602 12.178 1.00 12.01 27 ALA A O 10
ATOM 8683 N N . ASP A 1 28 ? 14.657 8.882 14.301 1.00 42.02 28 ASP A N 10
ATOM 8684 C CA . ASP A 1 28 ? 15.390 10.009 14.866 1.00 40.35 28 ASP A CA 10
ATOM 8685 C C . ASP A 1 28 ? 16.891 9.735 14.870 1.00 74.33 28 ASP A C 10
ATOM 8686 O O . ASP A 1 28 ? 17.699 10.654 14.742 1.00 20.32 28 ASP A O 10
ATOM 8695 N N . GLN A 1 29 ? 17.254 8.465 15.018 1.00 23.02 29 GLN A N 10
ATOM 8696 C CA . GLN A 1 29 ? 18.658 8.071 15.041 1.00 72.52 29 GLN A CA 10
ATOM 8697 C C . GLN A 1 29 ? 19.266 8.143 13.644 1.00 23.02 29 GLN A C 10
ATOM 8698 O O . GLN A 1 29 ? 19.127 7.216 12.845 1.00 10.23 29 GLN A O 10
ATOM 8712 N N . THR A 1 30 ? 19.942 9.251 13.355 1.00 31.10 30 THR A N 10
ATOM 8713 C CA . THR A 1 30 ? 20.570 9.445 12.055 1.00 43.35 30 THR A CA 10
ATOM 8714 C C . THR A 1 30 ? 22.079 9.241 12.137 1.00 73.12 30 THR A C 10
ATOM 8715 O O . THR A 1 30 ? 22.687 9.455 13.184 1.00 2.32 30 THR A O 10
ATOM 8726 N N . ASN A 1 31 ? 22.676 8.826 11.025 1.00 65.33 31 ASN A N 10
ATOM 8727 C CA . ASN A 1 31 ? 24.115 8.593 10.972 1.00 61.54 31 ASN A CA 10
ATOM 8728 C C . ASN A 1 31 ? 24.756 9.401 9.848 1.00 2.40 31 ASN A C 10
ATOM 8729 O O . ASN A 1 31 ? 24.319 9.342 8.699 1.00 53.20 31 ASN A O 10
ATOM 8740 N N . SER A 1 32 ? 25.796 10.156 10.188 1.00 10.25 32 SER A N 10
ATOM 8741 C CA . SER A 1 32 ? 26.496 10.980 9.210 1.00 71.35 32 SER A CA 10
ATOM 8742 C C . SER A 1 32 ? 27.917 10.471 8.988 1.00 21.33 32 SER A C 10
ATOM 8743 O O . SER A 1 32 ? 28.612 10.105 9.936 1.00 65.30 32 SER A O 10
ATOM 8751 N N . VAL A 1 33 ? 28.342 10.450 7.729 1.00 4.50 33 VAL A N 10
ATOM 8752 C CA . VAL A 1 33 ? 29.681 9.988 7.381 1.00 34.24 33 VAL A CA 10
ATOM 8753 C C . VAL A 1 33 ? 30.423 11.028 6.551 1.00 43.23 33 VAL A C 10
ATOM 8754 O O . VAL A 1 33 ? 29.808 11.853 5.876 1.00 22.13 33 VAL A O 10
ATOM 8767 N N . ASN A 1 34 ? 31.751 10.983 6.604 1.00 35.25 34 ASN A N 10
ATOM 8768 C CA . ASN A 1 34 ? 32.578 11.922 5.857 1.00 44.14 34 ASN A CA 10
ATOM 8769 C C . ASN A 1 34 ? 32.726 11.480 4.404 1.00 54.22 34 ASN A C 10
ATOM 8770 O O . ASN A 1 34 ? 32.907 10.296 4.120 1.00 44.33 34 ASN A O 10
ATOM 8781 N N . SER A 1 35 ? 32.646 12.440 3.488 1.00 45.30 35 SER A N 10
ATOM 8782 C CA . SER A 1 35 ? 32.768 12.150 2.064 1.00 13.30 35 SER A CA 10
ATOM 8783 C C . SER A 1 35 ? 33.072 13.420 1.275 1.00 5.00 35 SER A C 10
ATOM 8784 O O . SER A 1 35 ? 33.318 14.479 1.853 1.00 61.04 35 SER A O 10
ATOM 8792 N N . SER A 1 36 ? 33.055 13.305 -0.049 1.00 53.01 36 SER A N 10
ATOM 8793 C CA . SER A 1 36 ? 33.333 14.442 -0.919 1.00 33.11 36 SER A CA 10
ATOM 8794 C C . SER A 1 36 ? 32.038 15.118 -1.360 1.00 61.44 36 SER A C 10
ATOM 8795 O O . SER A 1 36 ? 31.991 15.775 -2.399 1.00 45.43 36 SER A O 10
ATOM 8803 N N . ALA A 1 37 ? 30.988 14.950 -0.563 1.00 25.44 37 ALA A N 10
ATOM 8804 C CA . ALA A 1 37 ? 29.693 15.544 -0.869 1.00 3.01 37 ALA A CA 10
ATOM 8805 C C . ALA A 1 37 ? 29.357 16.663 0.111 1.00 21.45 37 ALA A C 10
ATOM 8806 O O . ALA A 1 37 ? 30.097 16.911 1.064 1.00 73.11 37 ALA A O 10
ATOM 8813 N N . LYS A 1 38 ? 28.237 17.336 -0.128 1.00 31.11 38 LYS A N 10
ATOM 8814 C CA . LYS A 1 38 ? 27.801 18.428 0.734 1.00 44.52 38 LYS A CA 10
ATOM 8815 C C . LYS A 1 38 ? 26.974 17.903 1.903 1.00 70.05 38 LYS A C 10
ATOM 8816 O O . LYS A 1 38 ? 25.968 17.221 1.706 1.00 14.22 38 LYS A O 10
ATOM 8835 N N . TYR A 1 39 ? 27.403 18.225 3.117 1.00 3.35 39 TYR A N 10
ATOM 8836 C CA . TYR A 1 39 ? 26.702 17.785 4.318 1.00 64.23 39 TYR A CA 10
ATOM 8837 C C . TYR A 1 39 ? 25.218 18.129 4.239 1.00 61.31 39 TYR A C 10
ATOM 8838 O O . TYR A 1 39 ? 24.845 19.237 3.857 1.00 43.04 39 TYR A O 10
ATOM 8856 N N . GLY A 1 40 ? 24.374 17.168 4.605 1.00 44.31 40 GLY A N 10
ATOM 8857 C CA . GLY A 1 40 ? 22.940 17.388 4.569 1.00 23.45 40 GLY A CA 10
ATOM 8858 C C . GLY A 1 40 ? 22.281 16.720 3.379 1.00 32.54 40 GLY A C 10
ATOM 8859 O O . GLY A 1 40 ? 21.059 16.581 3.337 1.00 70.45 40 GLY A O 10
ATOM 8863 N N . GLU A 1 41 ? 23.091 16.306 2.410 1.00 5.51 41 GLU A N 10
ATOM 8864 C CA . GLU A 1 41 ? 22.578 15.652 1.213 1.00 72.23 41 GLU A CA 10
ATOM 8865 C C . GLU A 1 41 ? 22.371 14.159 1.455 1.00 54.51 41 GLU A C 10
ATOM 8866 O O . GLU A 1 41 ? 23.265 13.468 1.942 1.00 43.02 41 GLU A O 10
ATOM 8878 N N . VAL A 1 42 ? 21.184 13.669 1.112 1.00 55.41 42 VAL A N 10
ATOM 8879 C CA . VAL A 1 42 ? 20.858 12.260 1.291 1.00 33.40 42 VAL A CA 10
ATOM 8880 C C . VAL A 1 42 ? 21.529 11.401 0.225 1.00 21.34 42 VAL A C 10
ATOM 8881 O O . VAL A 1 42 ? 21.180 11.469 -0.953 1.00 74.51 42 VAL A O 10
ATOM 8894 N N . VAL A 1 43 ? 22.496 10.592 0.648 1.00 74.44 43 VAL A N 10
ATOM 8895 C CA . VAL A 1 43 ? 23.216 9.717 -0.270 1.00 51.11 43 VAL A CA 10
ATOM 8896 C C . VAL A 1 43 ? 23.097 8.258 0.154 1.00 21.34 43 VAL A C 10
ATOM 8897 O O . VAL A 1 43 ? 23.293 7.348 -0.651 1.00 2.25 43 VAL A O 10
ATOM 8910 N N . GLY A 1 44 ? 22.774 8.041 1.426 1.00 54.12 44 GLY A N 10
ATOM 8911 C CA . GLY A 1 44 ? 22.634 6.690 1.936 1.00 74.42 44 GLY A CA 10
ATOM 8912 C C . GLY A 1 44 ? 21.443 6.540 2.863 1.00 45.15 44 GLY A C 10
ATOM 8913 O O . GLY A 1 44 ? 21.229 7.367 3.750 1.00 63.13 44 GLY A O 10
ATOM 8917 N N . THR A 1 45 ? 20.664 5.483 2.657 1.00 64.41 45 THR A N 10
ATOM 8918 C CA . THR A 1 45 ? 19.488 5.229 3.479 1.00 72.23 45 THR A CA 10
ATOM 8919 C C . THR A 1 45 ? 19.281 3.734 3.696 1.00 51.22 45 THR A C 10
ATOM 8920 O O . THR A 1 45 ? 19.874 2.908 3.002 1.00 2.40 45 THR A O 10
ATOM 8931 N N . SER A 1 46 ? 18.435 3.393 4.663 1.00 70.13 46 SER A N 10
ATOM 8932 C CA . SER A 1 46 ? 18.152 1.996 4.973 1.00 1.41 46 SER A CA 10
ATOM 8933 C C . SER A 1 46 ? 17.392 1.329 3.831 1.00 53.30 46 SER A C 10
ATOM 8934 O O . SER A 1 46 ? 17.843 0.348 3.240 1.00 20.24 46 SER A O 10
ATOM 8942 N N . PRO A 1 47 ? 16.208 1.874 3.511 1.00 4.14 47 PRO A N 10
ATOM 8943 C CA . PRO A 1 47 ? 15.359 1.349 2.438 1.00 44.11 47 PRO A CA 10
ATOM 8944 C C . PRO A 1 47 ? 15.955 1.593 1.056 1.00 65.33 47 PRO A C 10
ATOM 8945 O O . PRO A 1 47 ? 16.710 2.544 0.854 1.00 41.05 47 PRO A O 10
ATOM 8956 N N . SER A 1 48 ? 15.612 0.728 0.107 1.00 75.40 48 SER A N 10
ATOM 8957 C CA . SER A 1 48 ? 16.116 0.847 -1.256 1.00 53.30 48 SER A CA 10
ATOM 8958 C C . SER A 1 48 ? 14.996 0.633 -2.270 1.00 62.12 48 SER A C 10
ATOM 8959 O O . SER A 1 48 ? 14.414 -0.448 -2.350 1.00 2.00 48 SER A O 10
ATOM 8967 N N . GLY A 1 49 ? 14.700 1.673 -3.044 1.00 62.33 49 GLY A N 10
ATOM 8968 C CA . GLY A 1 49 ? 13.652 1.579 -4.043 1.00 53.12 49 GLY A CA 10
ATOM 8969 C C . GLY A 1 49 ? 12.308 1.217 -3.442 1.00 3.25 49 GLY A C 10
ATOM 8970 O O . GLY A 1 49 ? 11.645 2.060 -2.838 1.00 72.21 49 GLY A O 10
ATOM 8974 N N . GLN A 1 50 ? 11.906 -0.039 -3.608 1.00 3.24 50 GLN A N 10
ATOM 8975 C CA . GLN A 1 50 ? 10.632 -0.509 -3.078 1.00 12.22 50 GLN A CA 10
ATOM 8976 C C . GLN A 1 50 ? 10.806 -1.098 -1.682 1.00 5.01 50 GLN A C 10
ATOM 8977 O O . GLN A 1 50 ? 11.384 -2.173 -1.517 1.00 61.25 50 GLN A O 10
ATOM 8991 N N . THR A 1 51 ? 10.304 -0.387 -0.677 1.00 51.34 51 THR A N 10
ATOM 8992 C CA . THR A 1 51 ? 10.406 -0.838 0.705 1.00 54.04 51 THR A CA 10
ATOM 8993 C C . THR A 1 51 ? 9.036 -0.879 1.372 1.00 53.11 51 THR A C 10
ATOM 8994 O O . THR A 1 51 ? 8.231 0.040 1.215 1.00 20.11 51 THR A O 10
ATOM 9005 N N . ILE A 1 52 ? 8.777 -1.948 2.117 1.00 62.43 52 ILE A N 10
ATOM 9006 C CA . ILE A 1 52 ? 7.505 -2.107 2.809 1.00 15.03 52 ILE A CA 10
ATOM 9007 C C . ILE A 1 52 ? 7.534 -1.429 4.175 1.00 74.11 52 ILE A C 10
ATOM 9008 O O . ILE A 1 52 ? 8.481 -1.575 4.948 1.00 52.32 52 ILE A O 10
ATOM 9024 N N . PRO A 1 53 ? 6.471 -0.671 4.482 1.00 53.22 53 PRO A N 10
ATOM 9025 C CA . PRO A 1 53 ? 6.349 0.043 5.756 1.00 1.04 53 PRO A CA 10
ATOM 9026 C C . PRO A 1 53 ? 6.137 -0.903 6.933 1.00 72.50 53 PRO A C 10
ATOM 9027 O O . PRO A 1 53 ? 5.331 -1.830 6.859 1.00 12.13 53 PRO A O 10
ATOM 9038 N N . GLY A 1 54 ? 6.866 -0.664 8.019 1.00 52.51 54 GLY A N 10
ATOM 9039 C CA . GLY A 1 54 ? 6.742 -1.503 9.196 1.00 71.31 54 GLY A CA 10
ATOM 9040 C C . GLY A 1 54 ? 8.051 -1.647 9.946 1.00 64.43 54 GLY A C 10
ATOM 9041 O O . GLY A 1 54 ? 8.073 -2.105 11.088 1.00 2.13 54 GLY A O 10
ATOM 9045 N N . SER A 1 55 ? 9.147 -1.258 9.301 1.00 14.32 55 SER A N 10
ATOM 9046 C CA . SER A 1 55 ? 10.467 -1.351 9.912 1.00 2.15 55 SER A CA 10
ATOM 9047 C C . SER A 1 55 ? 11.005 0.034 10.259 1.00 53.35 55 SER A C 10
ATOM 9048 O O . SER A 1 55 ? 10.269 1.021 10.235 1.00 14.22 55 SER A O 10
ATOM 9056 N N . ILE A 1 56 ? 12.292 0.099 10.579 1.00 5.13 56 ILE A N 10
ATOM 9057 C CA . ILE A 1 56 ? 12.929 1.363 10.929 1.00 24.42 56 ILE A CA 10
ATOM 9058 C C . ILE A 1 56 ? 13.737 1.914 9.759 1.00 21.30 56 ILE A C 10
ATOM 9059 O O . ILE A 1 56 ? 14.613 1.236 9.221 1.00 33.10 56 ILE A O 10
ATOM 9075 N N . VAL A 1 57 ? 13.438 3.149 9.370 1.00 11.23 57 VAL A N 10
ATOM 9076 C CA . VAL A 1 57 ? 14.138 3.794 8.266 1.00 70.34 57 VAL A CA 10
ATOM 9077 C C . VAL A 1 57 ? 15.104 4.858 8.773 1.00 22.14 57 VAL A C 10
ATOM 9078 O O . VAL A 1 57 ? 14.694 5.846 9.382 1.00 15.45 57 VAL A O 10
ATOM 9091 N N . THR A 1 58 ? 16.392 4.650 8.519 1.00 44.04 58 THR A N 10
ATOM 9092 C CA . THR A 1 58 ? 17.418 5.591 8.950 1.00 25.32 58 THR A CA 10
ATOM 9093 C C . THR A 1 58 ? 17.981 6.372 7.768 1.00 73.31 58 THR A C 10
ATOM 9094 O O . THR A 1 58 ? 18.386 5.787 6.763 1.00 41.44 58 THR A O 10
ATOM 9105 N N . ILE A 1 59 ? 18.003 7.694 7.895 1.00 12.11 59 ILE A N 10
ATOM 9106 C CA . ILE A 1 59 ? 18.518 8.554 6.837 1.00 54.31 59 ILE A CA 10
ATOM 9107 C C . ILE A 1 59 ? 19.968 8.943 7.102 1.00 40.44 59 ILE A C 10
ATOM 9108 O O . ILE A 1 59 ? 20.282 9.541 8.131 1.00 61.24 59 ILE A O 10
ATOM 9124 N N . GLN A 1 60 ? 20.847 8.602 6.165 1.00 70.11 60 GLN A N 10
ATOM 9125 C CA . GLN A 1 60 ? 22.265 8.917 6.297 1.00 75.10 60 GLN A CA 10
ATOM 9126 C C . GLN A 1 60 ? 22.708 9.896 5.215 1.00 73.23 60 GLN A C 10
ATOM 9127 O O . GLN A 1 60 ? 22.318 9.770 4.053 1.00 13.35 60 GLN A O 10
ATOM 9141 N N . ILE A 1 61 ? 23.524 10.870 5.603 1.00 32.21 61 ILE A N 10
ATOM 9142 C CA . ILE A 1 61 ? 24.020 11.869 4.665 1.00 1.35 61 ILE A CA 10
ATOM 9143 C C . ILE A 1 61 ? 25.545 11.905 4.656 1.00 14.33 61 ILE A C 10
ATOM 9144 O O . ILE A 1 61 ? 26.194 11.380 5.561 1.00 74.24 61 ILE A O 10
ATOM 9160 N N . SER A 1 62 ? 26.110 12.531 3.629 1.00 61.43 62 SER A N 10
ATOM 9161 C CA . SER A 1 62 ? 27.559 12.634 3.500 1.00 10.13 62 SER A CA 10
ATOM 9162 C C . SER A 1 62 ? 28.031 14.054 3.797 1.00 55.52 62 SER A C 10
ATOM 9163 O O . SER A 1 62 ? 27.653 15.002 3.109 1.00 61.34 62 SER A O 10
ATOM 9171 N N . ASN A 1 63 ? 28.859 14.193 4.827 1.00 14.31 63 ASN A N 10
ATOM 9172 C CA . ASN A 1 63 ? 29.382 15.498 5.216 1.00 22.45 63 ASN A CA 10
ATOM 9173 C C . ASN A 1 63 ? 30.789 15.706 4.663 1.00 13.34 63 ASN A C 10
ATOM 9174 O O . ASN A 1 63 ? 31.715 14.971 5.002 1.00 45.44 63 ASN A O 10
ATOM 9185 N N . GLY A 1 64 ? 30.940 16.715 3.810 1.00 13.02 64 GLY A N 10
ATOM 9186 C CA . GLY A 1 64 ? 32.236 17.003 3.224 1.00 13.12 64 GLY A CA 10
ATOM 9187 C C . GLY A 1 64 ? 32.545 18.487 3.201 1.00 74.11 64 GLY A C 10
ATOM 9188 O O . GLY A 1 64 ? 33.091 19.029 4.162 1.00 15.03 64 GLY A O 10
ATOM 9192 N N . ILE A 1 65 ? 32.197 19.145 2.100 1.00 35.12 65 ILE A N 10
ATOM 9193 C CA . ILE A 1 65 ? 32.441 20.575 1.956 1.00 33.41 65 ILE A CA 10
ATOM 9194 C C . ILE A 1 65 ? 31.752 21.364 3.064 1.00 51.30 65 ILE A C 10
ATOM 9195 O O . ILE A 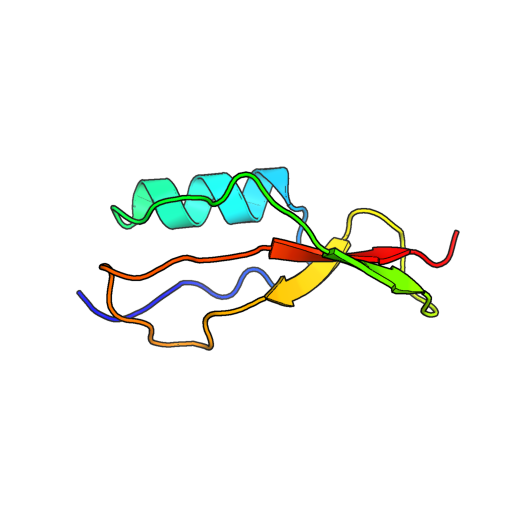1 65 ? 32.393 21.804 4.019 1.00 61.24 65 ILE A O 10
#

Solvent-accessible surface area: 4732 Å² total; per-residue (Å²): 106,49,172,17,39,110,18,80,39,103,77,32,92,31,0,112,125,142,8,159,132,54,63,21,147,58,21,149,156,77,65,71,70,132,68,122,30,147,128,18,61,0,76,24,51,71,17,93,52,135,36,126,65,84,89,137,16,34,2,55,14,4,38,38,171

Organism: Mycobacterium tuberculosis (strain ATCC 25618 / H37Rv) (NCBI:txid83332)

InterPro domains:
  IPR001264 Glycosyl transferase, family 51 [PF00912] (70-256)
  IPR001460 Penicillin-binding protein, transpeptidase [PF00905] (364-619)
  IPR005543 PASTA domain [PF03793] (702-762)
  IPR005543 PASTA domain [PS51178] (697-762)
  IPR005543 PASTA domain [SM00740] (697-762)
  IPR005543 PASTA domain [cd06577] (703-761)
  IPR012338 Beta-lactamase/transpeptidase-like [G3DSA:3.40.710.10] (294-697)
  IPR012338 Beta-lactamase/transpeptidase-like [SSF56601] (238-691)
  IPR023346 Lysozyme-like domain superfamily [SSF53955] (59-284)
  IPR036950 Transglycosylase domain [G3DSA:1.10.3810.10] (62-271)
  IPR050396 Glycosyltransferase 51/Transpeptidase [PTHR32282] (6-755)

Secondary structure (DSSP, 8-state):
---PPP-TTSBHHHHHHHHHHTT----S---EEE-SS-TTBEEEESS-SS--TTS---EEEEE--

B-factor: mean 37.11, std 22.94, range [0.15, 75.44]